Protein AF-A0A9P8G5B4-F1 (afdb_monomer)

Structure (mmCIF, N/CA/C/O backbone):
data_AF-A0A9P8G5B4-F1
#
_entry.id   AF-A0A9P8G5B4-F1
#
loop_
_atom_site.group_PDB
_atom_site.id
_atom_site.type_symbol
_atom_site.label_atom_id
_atom_site.label_alt_id
_atom_site.label_comp_id
_atom_site.label_asym_id
_atom_site.label_entity_id
_atom_site.label_seq_id
_atom_site.pdbx_PDB_ins_code
_atom_site.Cartn_x
_atom_site.Cartn_y
_atom_site.Cartn_z
_atom_site.occupancy
_atom_site.B_iso_or_equiv
_atom_site.auth_seq_id
_atom_site.auth_comp_id
_atom_site.auth_asym_id
_atom_site.auth_atom_id
_atom_site.pdbx_PDB_model_num
ATOM 1 N N . MET A 1 1 ? 51.524 -17.957 -39.483 1.00 43.84 1 MET A N 1
ATOM 2 C CA . MET A 1 1 ? 52.714 -17.775 -38.619 1.00 43.84 1 MET A CA 1
ATOM 3 C C . MET A 1 1 ? 53.883 -17.119 -39.354 1.00 43.84 1 MET A C 1
ATOM 5 O O . MET A 1 1 ? 54.325 -16.086 -38.881 1.00 43.84 1 MET A O 1
ATOM 9 N N . LEU A 1 2 ? 54.314 -17.598 -40.531 1.00 40.72 2 LEU A N 1
ATOM 10 C CA . LEU A 1 2 ? 55.428 -16.990 -41.295 1.00 40.72 2 LEU A CA 1
ATOM 11 C C . LEU A 1 2 ? 55.238 -15.501 -41.670 1.00 40.72 2 LEU A C 1
ATOM 13 O O . LEU A 1 2 ? 56.197 -14.739 -41.641 1.00 40.72 2 LEU A O 1
ATOM 17 N N . HIS A 1 3 ? 54.008 -15.057 -41.951 1.00 49.44 3 HIS A N 1
ATOM 18 C CA . HIS A 1 3 ? 53.742 -13.661 -42.330 1.00 49.44 3 HIS A CA 1
ATOM 19 C C . HIS A 1 3 ? 53.820 -12.675 -41.148 1.00 49.44 3 HIS A C 1
ATOM 21 O O . HIS A 1 3 ? 54.181 -11.519 -41.345 1.00 49.44 3 HIS A O 1
ATOM 27 N N . GLN A 1 4 ? 53.514 -13.117 -39.922 1.00 47.91 4 GLN A N 1
ATOM 28 C CA . GLN A 1 4 ? 53.580 -12.253 -38.738 1.00 47.91 4 GLN A CA 1
ATOM 29 C C . GLN A 1 4 ? 55.041 -12.050 -38.311 1.00 47.91 4 GLN A C 1
ATOM 31 O O . GLN A 1 4 ? 55.461 -10.917 -38.127 1.00 47.91 4 GLN A O 1
ATOM 36 N N . SER A 1 5 ? 55.852 -13.119 -38.314 1.00 51.22 5 SER A N 1
ATOM 37 C CA . SER A 1 5 ? 57.293 -13.030 -38.032 1.00 51.22 5 SER A CA 1
ATOM 38 C C . SER A 1 5 ? 58.068 -12.186 -39.050 1.00 51.22 5 SER A C 1
ATOM 40 O O . SER A 1 5 ? 59.011 -11.507 -38.666 1.00 51.22 5 SER A O 1
ATOM 42 N N . LEU A 1 6 ? 57.676 -12.185 -40.330 1.00 50.06 6 LEU A N 1
ATOM 43 C CA . LEU A 1 6 ? 58.280 -11.311 -41.347 1.00 50.06 6 LEU A CA 1
ATOM 44 C C . LEU A 1 6 ? 57.883 -9.838 -41.169 1.00 50.06 6 LEU A C 1
ATOM 46 O O . LEU A 1 6 ? 58.718 -8.954 -41.333 1.00 50.06 6 LEU A O 1
ATOM 50 N N . VAL A 1 7 ? 56.630 -9.560 -40.807 1.00 58.84 7 VAL A N 1
ATOM 51 C CA . VAL A 1 7 ? 56.173 -8.186 -40.538 1.00 58.84 7 VAL A CA 1
ATOM 52 C C . VAL A 1 7 ? 56.834 -7.630 -39.274 1.00 58.84 7 VAL A C 1
ATOM 54 O O . VAL A 1 7 ? 57.311 -6.497 -39.291 1.00 58.84 7 VAL A O 1
ATOM 57 N N . ASP A 1 8 ? 56.955 -8.445 -38.227 1.00 56.69 8 ASP A N 1
ATOM 58 C CA . ASP A 1 8 ? 57.597 -8.052 -36.970 1.00 56.69 8 ASP A CA 1
ATOM 59 C C . ASP A 1 8 ? 59.125 -7.875 -37.132 1.00 56.69 8 ASP A C 1
ATOM 61 O O . ASP A 1 8 ? 59.713 -7.000 -36.498 1.00 56.69 8 ASP A O 1
ATOM 65 N N . ALA A 1 9 ? 59.771 -8.642 -38.024 1.00 62.91 9 ALA A N 1
ATOM 66 C CA . ALA A 1 9 ? 61.209 -8.539 -38.298 1.00 62.91 9 ALA A CA 1
ATOM 67 C C . ALA A 1 9 ? 61.601 -7.325 -39.164 1.00 62.91 9 ALA A C 1
ATOM 69 O O . ALA A 1 9 ? 62.688 -6.777 -38.987 1.00 62.91 9 ALA A O 1
ATOM 70 N N . PHE A 1 10 ? 60.741 -6.893 -40.095 1.00 58.50 10 PHE A N 1
ATOM 71 C CA . PHE A 1 10 ? 61.076 -5.841 -41.070 1.00 58.50 10 PHE A CA 1
ATOM 72 C C . PHE A 1 10 ? 60.389 -4.488 -40.817 1.00 58.50 10 PHE A C 1
ATOM 74 O O . PHE A 1 10 ? 60.743 -3.496 -41.455 1.00 58.50 10 PHE A O 1
ATOM 81 N N . ALA A 1 11 ? 59.454 -4.404 -39.868 1.00 62.94 11 ALA A N 1
ATOM 82 C CA . ALA A 1 11 ? 58.817 -3.152 -39.462 1.00 62.94 11 ALA A CA 1
ATOM 83 C C . ALA A 1 11 ? 58.718 -3.047 -37.924 1.00 62.94 11 ALA A C 1
ATOM 85 O O . ALA A 1 11 ? 57.621 -3.086 -37.370 1.00 62.94 11 ALA A O 1
ATOM 86 N N . PRO A 1 12 ? 59.845 -2.855 -37.206 1.00 62.62 12 PRO A N 1
ATOM 87 C CA . PRO A 1 12 ? 59.876 -2.842 -35.736 1.00 62.62 12 PRO A CA 1
ATOM 88 C C . PRO A 1 12 ? 59.129 -1.652 -35.109 1.00 62.62 12 PRO A C 1
ATOM 90 O O . PRO A 1 12 ? 58.933 -1.592 -33.897 1.00 62.62 12 PRO A O 1
ATOM 93 N N . LYS A 1 13 ? 58.724 -0.671 -35.921 1.00 71.38 13 LYS A N 1
ATOM 94 C CA . LYS A 1 13 ? 57.912 0.467 -35.494 1.00 71.38 13 LYS A CA 1
ATOM 95 C C . LYS A 1 13 ? 56.488 0.241 -35.979 1.00 71.38 13 LYS A C 1
ATOM 97 O O . LYS A 1 13 ? 56.281 0.024 -37.172 1.00 71.38 13 LYS A O 1
ATOM 102 N N . ALA A 1 14 ? 55.523 0.338 -35.061 1.00 69.31 14 ALA A N 1
ATOM 103 C CA . ALA A 1 14 ? 54.106 0.282 -35.399 1.00 69.31 14 ALA A CA 1
ATOM 104 C C . ALA A 1 14 ? 53.817 1.200 -36.605 1.00 69.31 14 ALA A C 1
ATOM 106 O O . ALA A 1 14 ? 54.332 2.327 -36.638 1.00 69.31 14 ALA A O 1
ATOM 107 N N . PRO A 1 15 ? 53.037 0.740 -37.602 1.00 72.12 15 PRO A N 1
ATOM 108 C CA . PRO A 1 15 ? 52.774 1.520 -38.801 1.00 72.12 15 PRO A CA 1
ATOM 109 C C . PRO A 1 15 ? 52.249 2.911 -38.420 1.00 72.12 15 PRO A C 1
ATOM 111 O O . PRO A 1 15 ? 51.424 3.015 -37.504 1.00 72.12 15 PRO A O 1
ATOM 114 N N . PRO A 1 16 ? 52.705 3.982 -39.101 1.00 77.75 16 PRO A N 1
ATOM 115 C CA . PRO A 1 16 ? 52.277 5.342 -38.816 1.00 77.75 16 PRO A CA 1
ATOM 116 C C . PRO A 1 16 ? 50.753 5.442 -38.680 1.00 77.75 16 PRO A C 1
ATOM 118 O O . PRO A 1 16 ? 50.014 4.981 -39.551 1.00 77.75 16 PRO A O 1
ATOM 121 N N . GLU A 1 17 ? 50.265 6.090 -37.619 1.00 73.31 17 GLU A N 1
ATOM 122 C CA . GLU A 1 17 ? 48.830 6.143 -37.276 1.00 73.31 17 GLU A CA 1
ATOM 123 C C . GLU A 1 17 ? 47.948 6.658 -38.439 1.00 73.31 17 GLU A C 1
ATOM 125 O O . GLU A 1 17 ? 46.781 6.274 -38.605 1.00 73.31 17 GLU A O 1
ATOM 130 N N . HIS A 1 18 ? 48.516 7.507 -39.301 1.00 79.06 18 HIS A N 1
ATOM 131 C CA . HIS A 1 18 ? 47.848 8.033 -40.488 1.00 79.06 18 HIS A CA 1
ATOM 132 C C . HIS A 1 18 ? 47.599 6.969 -41.575 1.00 79.06 18 HIS A C 1
ATOM 134 O O . HIS A 1 18 ? 46.575 7.049 -42.258 1.00 79.06 18 HIS A O 1
ATOM 140 N N . LEU A 1 19 ? 48.472 5.960 -41.721 1.00 79.94 19 LEU A N 1
ATOM 141 C CA . LEU A 1 19 ? 48.291 4.852 -42.668 1.00 79.94 19 LEU A CA 1
ATOM 142 C C . LEU A 1 19 ? 47.173 3.922 -42.210 1.00 79.94 19 LEU A C 1
ATOM 144 O O . LEU A 1 19 ? 46.281 3.628 -43.001 1.00 79.94 19 LEU A O 1
ATOM 148 N N . ASN A 1 20 ? 47.133 3.570 -40.922 1.00 76.94 20 ASN A N 1
ATOM 149 C CA . ASN A 1 20 ? 46.031 2.786 -40.350 1.00 76.94 20 ASN A CA 1
ATOM 150 C C . ASN A 1 20 ? 44.692 3.516 -40.515 1.00 76.94 20 ASN A C 1
ATOM 152 O O . ASN A 1 20 ? 43.678 2.916 -40.867 1.00 76.94 20 ASN A O 1
ATOM 156 N N . THR A 1 21 ? 44.692 4.841 -40.335 1.00 72.94 21 THR A N 1
ATOM 157 C CA . THR A 1 21 ? 43.499 5.668 -40.552 1.00 72.94 21 THR A CA 1
ATOM 158 C C . THR A 1 21 ? 43.061 5.672 -42.021 1.00 72.94 21 THR A C 1
ATOM 160 O O . THR A 1 21 ? 41.861 5.604 -42.290 1.00 72.94 21 THR A O 1
ATOM 163 N N . ARG A 1 22 ? 43.999 5.746 -42.977 1.00 82.31 22 ARG A N 1
ATOM 164 C CA . ARG A 1 22 ? 43.699 5.689 -44.420 1.00 82.31 22 ARG A CA 1
ATOM 165 C C . ARG A 1 22 ? 43.208 4.308 -44.848 1.00 82.31 22 ARG A C 1
ATOM 167 O O . ARG A 1 22 ? 42.190 4.238 -45.528 1.00 82.31 22 ARG A O 1
ATOM 174 N N . LEU A 1 23 ? 43.870 3.240 -44.407 1.00 83.06 23 LEU A N 1
ATOM 175 C CA . LEU A 1 23 ? 43.471 1.856 -44.676 1.00 83.06 23 LEU A CA 1
ATOM 176 C C . LEU A 1 23 ? 42.069 1.577 -44.149 1.00 83.06 23 LEU A C 1
ATOM 178 O O . LEU A 1 23 ? 41.222 1.110 -44.905 1.00 83.06 23 LEU A O 1
ATOM 182 N N . LEU A 1 24 ? 41.783 1.966 -42.902 1.00 77.50 24 LEU A N 1
ATOM 183 C CA . LEU A 1 24 ? 40.431 1.875 -42.365 1.00 77.50 24 LEU A CA 1
ATOM 184 C C . LEU A 1 24 ? 39.461 2.705 -43.199 1.00 77.50 24 LEU A C 1
ATOM 186 O O . LEU A 1 24 ? 38.454 2.170 -43.632 1.00 77.50 24 LEU A O 1
ATOM 190 N N . LYS A 1 25 ? 39.750 3.979 -43.490 1.00 79.56 25 LYS A N 1
ATOM 191 C CA . LYS A 1 25 ? 38.849 4.833 -44.286 1.00 79.56 25 LYS A CA 1
ATOM 192 C C . LYS A 1 25 ? 38.531 4.229 -45.663 1.00 79.56 25 LYS A C 1
ATOM 194 O O . LYS A 1 25 ? 37.379 4.318 -46.083 1.00 79.56 25 LYS A O 1
ATOM 199 N N . ASN A 1 26 ? 39.513 3.609 -46.317 1.00 84.81 26 ASN A N 1
ATOM 200 C CA . ASN A 1 26 ? 39.344 2.932 -47.601 1.00 84.81 26 ASN A CA 1
ATOM 201 C C . ASN A 1 26 ? 38.525 1.643 -47.446 1.00 84.81 26 ASN A C 1
ATOM 203 O O . ASN A 1 26 ? 37.542 1.470 -48.159 1.00 84.81 26 ASN A O 1
ATOM 207 N N . ALA A 1 27 ? 38.830 0.801 -46.456 1.00 81.31 27 ALA A N 1
ATOM 208 C CA . ALA A 1 27 ? 38.020 -0.379 -46.141 1.00 81.31 27 ALA A CA 1
ATOM 209 C C . ALA A 1 27 ? 36.560 -0.002 -45.815 1.00 81.31 27 ALA A C 1
ATOM 211 O O . ALA A 1 27 ? 35.633 -0.649 -46.280 1.00 81.31 27 ALA A O 1
ATOM 212 N N . LEU A 1 28 ? 36.342 1.117 -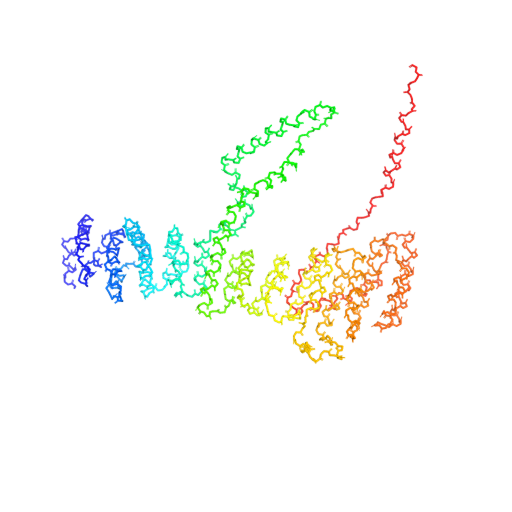45.112 1.00 71.62 28 LEU A N 1
ATOM 213 C CA . LEU A 1 28 ? 35.018 1.659 -44.773 1.00 71.62 28 LEU A CA 1
ATOM 214 C C . LEU A 1 28 ? 34.261 2.285 -45.966 1.00 71.62 28 LEU A C 1
ATOM 216 O O . LEU A 1 28 ? 33.121 2.750 -45.805 1.00 71.62 28 LEU A O 1
ATOM 220 N N . SER A 1 29 ? 34.906 2.413 -47.126 1.00 79.06 29 SER A N 1
ATOM 221 C CA . SER A 1 29 ? 34.254 2.824 -48.375 1.00 79.06 29 SER A CA 1
ATOM 222 C C . SER A 1 29 ? 33.755 1.638 -49.196 1.00 79.06 29 SER A C 1
ATOM 224 O O . SER A 1 29 ? 32.904 1.836 -50.058 1.00 79.06 29 SER A O 1
ATOM 226 N N . LEU A 1 30 ? 34.230 0.427 -48.889 1.00 82.44 30 LEU A N 1
ATOM 227 C CA . LEU A 1 30 ? 33.767 -0.798 -49.522 1.00 82.44 30 LEU A CA 1
ATOM 228 C C . LEU A 1 30 ? 32.400 -1.214 -48.950 1.00 82.44 30 LEU A C 1
ATOM 230 O O . LEU A 1 30 ? 32.107 -0.921 -47.783 1.00 82.44 30 LEU A O 1
ATOM 234 N N . PRO A 1 31 ? 31.549 -1.875 -49.755 1.00 75.62 31 PRO A N 1
ATOM 235 C CA . PRO A 1 31 ? 30.316 -2.465 -49.255 1.00 75.62 31 PRO A CA 1
ATOM 236 C C . PRO A 1 31 ? 30.633 -3.503 -48.165 1.00 75.62 31 PRO A C 1
ATOM 238 O O . PRO A 1 31 ? 31.675 -4.162 -48.233 1.00 75.62 31 PRO A O 1
ATOM 241 N N . PRO A 1 32 ? 29.763 -3.652 -47.152 1.00 70.62 32 PRO A N 1
ATOM 242 C CA . PRO A 1 32 ? 29.973 -4.638 -46.104 1.00 70.62 32 PRO A CA 1
ATOM 243 C C . PRO A 1 32 ? 30.015 -6.042 -46.719 1.00 70.62 32 PRO A C 1
ATOM 245 O O . PRO A 1 32 ? 29.057 -6.485 -47.343 1.00 70.62 32 PRO A O 1
ATOM 248 N N . SER A 1 33 ? 31.144 -6.728 -46.553 1.00 76.12 33 SER A N 1
ATOM 249 C CA . SER A 1 33 ? 31.328 -8.132 -46.923 1.00 76.12 33 SER A CA 1
ATOM 250 C C . SER A 1 33 ? 32.060 -8.877 -45.798 1.00 76.12 33 SER A C 1
ATOM 252 O O . SER A 1 33 ? 32.692 -8.235 -44.942 1.00 76.12 33 SER A O 1
ATOM 254 N N . PRO A 1 34 ? 32.015 -10.220 -45.764 1.00 72.31 34 PRO A N 1
ATOM 255 C CA . PRO A 1 34 ? 32.777 -11.007 -44.795 1.00 72.31 34 PRO A CA 1
ATOM 256 C C . PRO A 1 34 ? 34.280 -10.692 -44.826 1.00 72.31 34 PRO A C 1
ATOM 258 O O . PRO A 1 34 ? 34.911 -10.580 -43.776 1.00 72.31 34 PRO A O 1
ATOM 261 N N . ASP A 1 35 ? 34.848 -10.467 -46.013 1.00 81.00 35 ASP A N 1
ATOM 262 C CA . ASP A 1 35 ? 36.277 -10.176 -46.178 1.00 81.00 35 ASP A CA 1
ATOM 263 C C . ASP A 1 35 ? 36.638 -8.758 -45.733 1.00 81.00 35 ASP A C 1
ATOM 265 O O . ASP A 1 35 ? 37.646 -8.557 -45.053 1.00 81.00 35 ASP A O 1
ATOM 269 N N . VAL A 1 36 ? 35.773 -7.779 -46.018 1.00 80.62 36 VAL A N 1
ATOM 270 C CA . VAL A 1 36 ? 35.918 -6.414 -45.489 1.00 80.62 36 VAL A CA 1
ATOM 271 C C . VAL A 1 36 ? 35.814 -6.426 -43.961 1.00 80.62 36 VAL A C 1
ATOM 273 O O . VAL A 1 36 ? 36.563 -5.722 -43.287 1.00 80.62 36 VAL A O 1
ATOM 276 N N . SER A 1 37 ? 34.955 -7.276 -43.393 1.00 71.50 37 SER A N 1
ATOM 277 C CA . SER A 1 37 ? 34.823 -7.433 -41.940 1.00 71.50 37 SER A CA 1
ATOM 278 C C . SER A 1 37 ? 36.089 -8.020 -41.313 1.00 71.50 37 SER A C 1
ATOM 280 O O . SER A 1 37 ? 36.577 -7.466 -40.331 1.00 71.50 37 SER A O 1
ATOM 282 N N . LYS A 1 38 ? 36.687 -9.059 -41.918 1.00 79.19 38 LYS A N 1
ATOM 283 C CA . LYS A 1 38 ? 37.988 -9.613 -41.490 1.00 79.19 38 LYS A CA 1
ATOM 284 C C . LYS A 1 38 ? 39.107 -8.571 -41.562 1.00 79.19 38 LYS A C 1
ATOM 286 O O . LYS A 1 38 ? 39.889 -8.444 -40.621 1.00 79.19 38 LYS A O 1
ATOM 291 N N . LEU A 1 39 ? 39.160 -7.792 -42.646 1.00 83.31 39 LEU A N 1
ATOM 292 C CA . LEU A 1 39 ? 40.145 -6.723 -42.826 1.00 83.31 39 LEU A CA 1
ATOM 293 C C . LEU A 1 39 ? 40.002 -5.638 -41.748 1.00 83.31 39 LEU A C 1
ATOM 295 O O . LEU A 1 39 ? 40.989 -5.187 -41.168 1.00 83.31 39 LEU A O 1
ATOM 299 N N . ILE A 1 40 ? 38.765 -5.240 -41.447 1.00 77.19 40 ILE A N 1
ATOM 300 C CA . ILE A 1 40 ? 38.465 -4.256 -40.405 1.00 77.19 40 ILE A CA 1
ATOM 301 C C . ILE A 1 40 ? 38.798 -4.807 -39.013 1.00 77.19 40 ILE A C 1
ATOM 303 O O . ILE A 1 40 ? 39.354 -4.066 -38.203 1.00 77.19 40 ILE A O 1
ATOM 307 N N . ALA A 1 41 ? 38.512 -6.085 -38.744 1.00 72.88 41 ALA A N 1
ATOM 308 C CA . ALA A 1 41 ? 38.861 -6.761 -37.494 1.00 72.88 41 ALA A CA 1
ATOM 309 C C . ALA A 1 41 ? 40.369 -6.718 -37.234 1.00 72.88 41 ALA A C 1
ATOM 311 O O . ALA A 1 41 ? 40.801 -6.337 -36.149 1.00 72.88 41 ALA A O 1
ATOM 312 N N . ALA A 1 42 ? 41.165 -7.035 -38.259 1.00 81.06 42 ALA A N 1
ATOM 313 C CA . ALA A 1 42 ? 42.621 -7.008 -38.188 1.00 81.06 42 ALA A CA 1
ATOM 314 C C . ALA A 1 42 ? 43.172 -5.581 -38.014 1.00 81.06 42 ALA A C 1
ATOM 316 O O . ALA A 1 42 ? 44.142 -5.364 -37.290 1.00 81.06 42 ALA A O 1
ATOM 317 N N . ALA A 1 43 ? 42.537 -4.585 -38.639 1.00 78.44 43 ALA A N 1
ATOM 318 C CA . ALA A 1 43 ? 42.970 -3.191 -38.570 1.00 78.44 43 ALA A CA 1
ATOM 319 C C . ALA A 1 43 ? 42.516 -2.454 -37.292 1.00 78.44 43 ALA A C 1
ATOM 321 O O . ALA A 1 43 ? 43.033 -1.377 -36.975 1.00 78.44 43 ALA A O 1
ATOM 322 N N . LEU A 1 44 ? 41.540 -2.988 -36.550 1.00 71.94 44 LEU A N 1
ATOM 323 C CA . LEU A 1 44 ? 40.935 -2.286 -35.418 1.00 71.94 44 LEU A CA 1
ATOM 324 C C . LEU A 1 44 ? 41.863 -2.051 -34.223 1.00 71.94 44 LEU A C 1
ATOM 326 O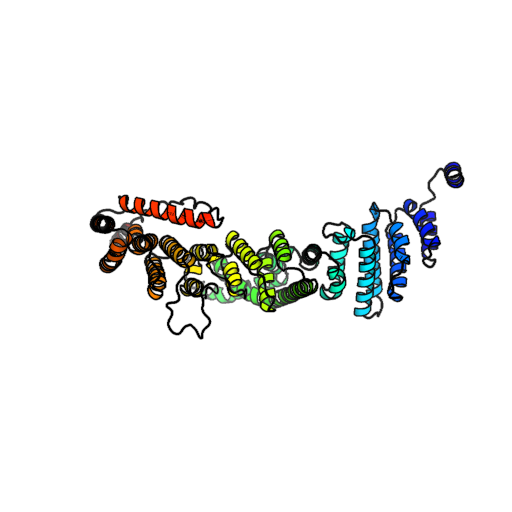 O . LEU A 1 44 ? 41.902 -0.902 -33.754 1.00 71.94 44 LEU A O 1
ATOM 330 N N . PRO A 1 45 ? 42.603 -3.069 -33.735 1.00 74.31 45 PRO A N 1
ATOM 331 C CA . PRO A 1 45 ? 43.517 -2.917 -32.604 1.00 74.31 45 PRO A CA 1
ATOM 332 C C . PRO A 1 45 ? 44.530 -1.792 -32.838 1.00 74.31 45 PRO A C 1
ATOM 334 O O . PRO A 1 45 ? 44.827 -1.022 -31.929 1.00 74.31 45 PRO A O 1
ATOM 337 N N . LEU A 1 46 ? 44.960 -1.626 -34.093 1.00 70.38 46 LEU A N 1
ATOM 338 C CA . LEU A 1 46 ? 45.992 -0.679 -34.515 1.00 70.38 46 LEU A CA 1
ATOM 339 C C . LEU A 1 46 ? 45.543 0.787 -34.530 1.00 70.38 46 LEU A C 1
ATOM 341 O O . LEU A 1 46 ? 46.376 1.691 -34.558 1.00 70.38 46 LEU A O 1
ATOM 345 N N . SER A 1 47 ? 44.236 1.052 -34.573 1.00 67.69 47 SER A N 1
ATOM 346 C CA . SER A 1 47 ? 43.739 2.410 -34.820 1.00 67.69 47 SER A CA 1
ATOM 347 C C . SER A 1 47 ? 43.343 3.175 -33.572 1.00 67.69 47 SER A C 1
ATOM 349 O O . SER A 1 47 ? 43.166 4.386 -33.650 1.00 67.69 47 SER A O 1
ATOM 351 N N . GLY A 1 48 ? 43.102 2.496 -32.445 1.00 66.06 48 GLY A N 1
ATOM 352 C CA . GLY A 1 48 ? 42.631 3.122 -31.206 1.00 66.06 48 GLY A CA 1
ATOM 353 C C . GLY A 1 48 ? 41.260 3.833 -31.280 1.00 66.06 48 GLY A C 1
ATOM 354 O O . GLY A 1 48 ? 40.678 4.135 -30.239 1.00 66.06 48 GLY A O 1
ATOM 355 N N . ARG A 1 49 ? 40.702 4.080 -32.475 1.00 75.38 49 ARG A N 1
ATOM 356 C CA . ARG A 1 49 ? 39.694 5.117 -32.749 1.00 75.38 49 ARG A CA 1
ATOM 357 C C . ARG A 1 49 ? 38.283 4.541 -32.893 1.00 75.38 49 ARG A C 1
ATOM 359 O O . ARG A 1 49 ? 37.797 4.291 -33.995 1.00 75.38 49 ARG A O 1
ATOM 366 N N . SER A 1 50 ? 37.552 4.490 -31.780 1.00 79.94 50 SER A N 1
ATOM 367 C CA . SER A 1 50 ? 36.116 4.138 -31.727 1.00 79.94 50 SER A CA 1
ATOM 368 C C . SER A 1 50 ? 35.231 4.950 -32.692 1.00 79.94 50 SER A C 1
ATOM 370 O O . SER A 1 50 ? 34.225 4.455 -33.196 1.00 79.94 50 SER A O 1
ATOM 372 N N . LYS A 1 51 ? 35.623 6.191 -33.019 1.00 81.38 51 LYS A N 1
ATOM 373 C CA . LYS A 1 51 ? 34.890 7.068 -33.950 1.00 81.38 51 LYS A CA 1
ATOM 374 C C . LYS A 1 51 ? 34.791 6.509 -35.372 1.00 81.38 51 LYS A C 1
ATOM 376 O O . LYS A 1 51 ? 33.777 6.771 -36.024 1.00 81.38 51 LYS A O 1
ATOM 381 N N . VAL A 1 52 ? 35.835 5.825 -35.851 1.00 78.19 52 VAL A N 1
ATOM 382 C CA . VAL A 1 52 ? 35.929 5.292 -37.222 1.00 78.19 52 VAL A CA 1
ATOM 383 C C . VAL A 1 52 ? 35.021 4.076 -37.348 1.00 78.19 52 VAL A C 1
ATOM 385 O O . VAL A 1 52 ? 34.116 4.090 -38.179 1.00 78.19 52 VAL A O 1
ATOM 388 N N . MET A 1 53 ? 35.155 3.118 -36.426 1.00 78.88 53 MET A N 1
ATOM 389 C CA . MET A 1 53 ? 34.260 1.963 -36.346 1.00 78.88 53 MET A CA 1
ATOM 390 C C . MET A 1 53 ? 32.794 2.383 -36.188 1.00 78.88 53 MET A C 1
ATOM 392 O O . MET A 1 53 ? 31.935 1.902 -36.915 1.00 78.88 53 MET A O 1
ATOM 396 N N . GLY A 1 54 ? 32.500 3.380 -35.347 1.00 81.75 54 GLY A N 1
ATOM 397 C CA . GLY A 1 54 ? 31.134 3.889 -35.216 1.00 81.75 54 GLY A CA 1
ATOM 398 C C . GLY A 1 54 ? 30.548 4.467 -36.517 1.00 81.75 54 GLY A C 1
ATOM 399 O O . GLY A 1 54 ? 29.339 4.422 -36.698 1.00 81.75 54 GLY A O 1
ATOM 400 N N . ARG A 1 55 ? 31.364 5.010 -37.444 1.00 82.56 55 ARG A N 1
ATOM 401 C CA . ARG A 1 55 ? 30.873 5.430 -38.781 1.00 82.56 55 ARG A CA 1
ATOM 402 C C . ARG A 1 55 ? 30.603 4.233 -39.688 1.00 82.56 55 ARG A C 1
ATOM 404 O O . ARG A 1 55 ? 29.642 4.267 -40.446 1.00 82.56 55 ARG A O 1
ATOM 411 N N . TYR A 1 56 ? 31.457 3.214 -39.635 1.00 80.88 56 TYR A N 1
ATOM 412 C CA . TYR A 1 56 ? 31.253 1.999 -40.419 1.00 80.88 56 TYR A CA 1
ATOM 413 C C . TYR A 1 56 ? 29.984 1.280 -39.993 1.00 80.88 56 TYR A C 1
ATOM 415 O O . TYR A 1 56 ? 29.117 1.028 -40.822 1.00 80.88 56 TYR A O 1
ATOM 423 N N . LEU A 1 57 ? 29.848 1.055 -38.685 1.00 84.56 57 LEU A N 1
ATOM 424 C CA . LEU A 1 57 ? 28.676 0.423 -38.113 1.00 84.56 57 LEU A CA 1
ATOM 425 C C . LEU A 1 57 ? 27.421 1.227 -38.462 1.00 84.56 57 LEU A C 1
ATOM 427 O O . LEU A 1 57 ? 26.464 0.656 -38.953 1.00 84.56 57 LEU A O 1
ATOM 431 N N . GLN A 1 58 ? 27.457 2.559 -38.368 1.00 90.06 58 GLN A N 1
ATOM 432 C CA . GLN A 1 58 ? 26.355 3.410 -38.830 1.00 90.06 58 GLN A CA 1
ATOM 433 C C . GLN A 1 58 ? 25.982 3.193 -40.312 1.00 90.06 58 GLN A C 1
ATOM 435 O O . GLN A 1 58 ? 24.796 3.100 -40.618 1.00 90.06 58 GLN A O 1
ATOM 440 N N . LYS A 1 59 ? 26.946 3.083 -41.239 1.00 86.19 59 LYS A N 1
ATOM 441 C CA . LYS A 1 59 ? 26.648 2.762 -42.651 1.00 86.19 59 LYS A CA 1
ATOM 442 C C . LYS A 1 59 ? 26.051 1.361 -42.816 1.00 86.19 59 LYS A C 1
ATOM 444 O O . LYS A 1 59 ? 25.113 1.190 -43.595 1.00 86.19 59 LYS A O 1
ATOM 449 N N . ALA A 1 60 ? 26.579 0.381 -42.085 1.00 83.12 60 ALA A N 1
ATOM 450 C CA . ALA A 1 60 ? 26.074 -0.987 -42.099 1.00 83.12 60 ALA A CA 1
ATOM 451 C C . ALA A 1 60 ? 24.628 -1.044 -41.574 1.00 83.12 60 ALA A C 1
ATOM 453 O O . ALA A 1 60 ? 23.767 -1.620 -42.231 1.00 83.12 60 ALA A O 1
ATOM 454 N N . ILE A 1 61 ? 24.328 -0.339 -40.476 1.00 85.06 61 ILE A N 1
ATOM 455 C CA . ILE A 1 61 ? 22.970 -0.203 -39.927 1.00 85.06 61 ILE A CA 1
ATOM 456 C C . ILE A 1 61 ? 22.031 0.441 -40.957 1.00 85.06 61 ILE A C 1
ATOM 458 O O . ILE A 1 61 ? 20.939 -0.070 -41.187 1.00 85.06 61 ILE A O 1
ATOM 462 N N . MET A 1 62 ? 22.436 1.528 -41.627 1.00 85.31 62 MET A N 1
ATOM 463 C CA . MET A 1 62 ? 21.610 2.175 -42.666 1.00 85.31 62 MET A CA 1
ATOM 464 C C . MET A 1 62 ? 21.294 1.231 -43.837 1.00 85.31 62 MET A C 1
ATOM 466 O O . MET A 1 62 ? 20.168 1.202 -44.334 1.00 85.31 62 MET A O 1
ATOM 470 N N . THR A 1 63 ? 22.280 0.444 -44.267 1.00 85.38 63 THR A N 1
ATOM 471 C CA . THR A 1 63 ? 22.123 -0.511 -45.378 1.00 85.38 63 THR A CA 1
ATOM 472 C C . THR A 1 63 ? 21.239 -1.693 -44.980 1.00 85.38 63 THR A C 1
ATOM 474 O O . THR A 1 63 ? 20.430 -2.156 -45.776 1.00 85.38 63 THR A O 1
ATOM 477 N N . ARG A 1 64 ? 21.338 -2.156 -43.729 1.00 81.38 64 ARG A N 1
ATOM 478 C CA . ARG A 1 64 ? 20.491 -3.231 -43.203 1.00 81.38 64 ARG A CA 1
ATOM 479 C C . ARG A 1 64 ? 19.050 -2.782 -43.007 1.00 81.38 64 ARG A C 1
ATOM 481 O O . ARG A 1 64 ? 18.126 -3.422 -43.490 1.00 81.38 64 ARG A O 1
ATOM 488 N N . THR A 1 65 ? 18.852 -1.676 -42.299 1.00 79.38 65 THR A N 1
ATOM 489 C CA . THR A 1 65 ? 17.515 -1.218 -41.890 1.00 79.38 65 THR A CA 1
ATOM 490 C C . THR A 1 65 ? 16.645 -0.781 -43.070 1.00 79.38 65 THR A C 1
ATOM 492 O O . THR A 1 65 ? 15.429 -0.723 -42.940 1.00 79.38 65 THR A O 1
ATOM 495 N N . THR A 1 66 ? 17.239 -0.535 -44.243 1.00 81.81 66 THR A N 1
ATOM 496 C CA . THR A 1 66 ? 16.509 -0.323 -45.505 1.00 81.81 66 THR A CA 1
ATOM 497 C C . THR A 1 66 ? 15.990 -1.615 -46.144 1.00 81.81 66 THR A C 1
ATOM 499 O O . THR A 1 66 ? 15.062 -1.542 -46.944 1.00 81.81 66 THR A O 1
ATOM 502 N N . ARG A 1 67 ? 16.546 -2.786 -45.803 1.00 79.75 67 ARG A N 1
ATOM 503 C CA . ARG A 1 67 ? 16.173 -4.095 -46.371 1.00 79.75 67 ARG A CA 1
ATOM 504 C C . ARG A 1 67 ? 15.237 -4.931 -45.484 1.00 79.75 67 ARG A C 1
ATOM 506 O O . ARG A 1 67 ? 14.857 -6.011 -45.911 1.00 79.75 67 ARG A O 1
ATOM 513 N N . LEU A 1 68 ? 14.868 -4.433 -44.294 1.00 59.78 68 LEU A N 1
ATOM 514 C CA . LEU A 1 68 ? 13.874 -4.999 -43.355 1.00 59.78 68 LEU A CA 1
ATOM 515 C C . LEU A 1 68 ? 13.810 -6.547 -43.329 1.00 59.78 68 LEU A C 1
ATOM 517 O O . LEU A 1 68 ? 12.756 -7.135 -43.556 1.00 59.78 68 LEU A O 1
ATOM 521 N N . GLY A 1 69 ? 14.934 -7.208 -43.036 1.00 63.09 69 GLY A N 1
ATOM 522 C CA . GLY A 1 69 ? 15.006 -8.664 -42.871 1.00 63.09 69 GLY A CA 1
ATOM 523 C C . GLY A 1 69 ? 16.108 -9.088 -41.890 1.00 63.09 69 GLY A C 1
ATOM 524 O O . GLY A 1 69 ? 17.049 -8.314 -41.676 1.00 63.09 69 GLY A O 1
ATOM 525 N N . PRO A 1 70 ? 16.009 -10.287 -41.277 1.00 56.94 70 PRO A N 1
ATOM 526 C CA . PRO A 1 70 ? 17.050 -10.822 -40.407 1.00 56.94 70 PRO A CA 1
ATOM 527 C C . PRO A 1 70 ? 18.302 -11.050 -41.249 1.00 56.94 70 PRO A C 1
ATOM 529 O O . PRO A 1 70 ? 18.308 -11.853 -42.177 1.00 56.94 70 PRO A O 1
ATOM 532 N N . SER A 1 71 ? 19.344 -10.276 -40.971 1.00 57.59 71 SER A N 1
ATOM 533 C CA . SER A 1 71 ? 20.594 -10.358 -41.714 1.00 57.59 71 SER A CA 1
ATOM 534 C C . SER A 1 71 ? 21.714 -10.782 -40.776 1.00 57.59 71 SER A C 1
ATOM 536 O O . SER A 1 71 ? 22.018 -10.097 -39.794 1.00 57.59 71 SER A O 1
ATOM 538 N N . ASP A 1 72 ? 22.375 -11.883 -41.107 1.00 68.56 72 ASP A N 1
ATOM 539 C CA . ASP A 1 72 ? 23.586 -12.346 -40.428 1.00 68.56 72 ASP A CA 1
ATOM 540 C C . ASP A 1 72 ? 24.770 -11.380 -40.629 1.00 68.56 72 ASP A C 1
ATOM 542 O O . ASP A 1 72 ? 25.833 -11.573 -40.054 1.00 68.56 72 ASP A O 1
ATOM 546 N N . GLU A 1 73 ? 24.618 -10.301 -41.408 1.00 74.88 73 GLU A N 1
ATOM 547 C CA . GLU A 1 73 ? 25.720 -9.418 -41.812 1.00 74.88 73 GLU A CA 1
ATOM 548 C C . GLU A 1 73 ? 26.265 -8.521 -40.686 1.00 74.88 73 GLU A C 1
ATOM 550 O O . GLU A 1 73 ? 27.434 -8.132 -40.732 1.00 74.88 73 GLU A O 1
ATOM 555 N N . LEU A 1 74 ? 25.469 -8.177 -39.660 1.00 83.62 74 LEU A N 1
ATOM 556 C CA . LEU A 1 74 ? 25.964 -7.330 -38.556 1.00 83.62 74 LEU A CA 1
ATOM 557 C C . LEU A 1 74 ? 26.702 -8.119 -37.479 1.00 83.62 74 LEU A C 1
ATOM 559 O O . LEU A 1 74 ? 27.599 -7.561 -36.848 1.00 83.62 74 LEU A O 1
ATOM 563 N N . ILE A 1 75 ? 26.371 -9.395 -37.276 1.00 84.94 75 ILE A N 1
ATOM 564 C CA . ILE A 1 75 ? 26.969 -10.215 -36.213 1.00 84.94 75 ILE A CA 1
ATOM 565 C C . ILE A 1 75 ? 28.496 -10.332 -36.387 1.00 84.94 75 ILE A C 1
ATOM 567 O O . ILE A 1 75 ? 29.214 -10.070 -35.419 1.00 84.94 75 ILE A O 1
ATOM 571 N N . PRO A 1 76 ? 29.042 -10.615 -37.591 1.00 83.56 76 PRO A N 1
ATOM 572 C CA . PRO A 1 76 ? 30.480 -10.595 -37.828 1.00 83.56 76 PRO A CA 1
ATOM 573 C C . PRO A 1 76 ? 31.109 -9.245 -37.488 1.00 83.56 76 PRO A C 1
ATOM 575 O O . PRO A 1 76 ? 32.150 -9.209 -36.841 1.00 83.56 76 PRO A O 1
ATOM 578 N N . ILE A 1 77 ? 30.468 -8.132 -37.863 1.00 83.81 77 ILE A N 1
ATOM 579 C CA . ILE A 1 77 ? 30.984 -6.782 -37.594 1.00 83.81 77 ILE A CA 1
ATOM 580 C C . ILE A 1 77 ? 31.014 -6.510 -36.086 1.00 83.81 77 ILE A C 1
ATOM 582 O O . ILE A 1 77 ? 32.009 -5.992 -35.578 1.00 83.81 77 ILE A O 1
ATOM 586 N N . LEU A 1 78 ? 29.954 -6.882 -35.366 1.00 88.94 78 LEU A N 1
ATOM 587 C CA . LEU A 1 78 ? 29.846 -6.719 -33.916 1.00 88.94 78 LEU A CA 1
ATOM 588 C C . LEU A 1 78 ? 30.874 -7.572 -33.160 1.00 88.94 78 LEU A C 1
ATOM 590 O O . LEU A 1 78 ? 31.499 -7.073 -32.224 1.00 88.94 78 LEU A O 1
ATOM 594 N N . ASN A 1 79 ? 31.125 -8.805 -33.612 1.00 88.25 79 ASN A N 1
ATOM 595 C CA . ASN A 1 79 ? 32.153 -9.695 -33.059 1.00 88.25 79 ASN A CA 1
ATOM 596 C C . ASN A 1 79 ? 33.580 -9.149 -33.206 1.00 88.25 79 ASN A C 1
ATOM 598 O O . ASN A 1 79 ? 34.460 -9.502 -32.426 1.00 88.25 79 ASN A O 1
ATOM 602 N N . CYS A 1 80 ? 33.819 -8.270 -34.181 1.00 84.69 80 CYS A N 1
ATOM 603 C CA . CYS A 1 80 ? 35.134 -7.671 -34.406 1.00 84.69 80 CYS A CA 1
ATOM 604 C C . CYS A 1 80 ? 35.431 -6.482 -33.476 1.00 84.69 80 CYS A C 1
ATOM 606 O O . CYS A 1 80 ? 36.537 -5.941 -33.512 1.00 84.69 80 CYS A O 1
ATOM 608 N N . ILE A 1 81 ? 34.462 -6.028 -32.673 1.00 86.44 81 ILE A N 1
ATOM 609 C CA . ILE A 1 81 ? 34.635 -4.885 -31.775 1.00 86.44 81 ILE A CA 1
ATOM 610 C C . ILE A 1 81 ? 35.208 -5.380 -30.433 1.00 86.44 81 ILE A C 1
ATOM 612 O O . ILE A 1 81 ? 34.550 -6.168 -29.753 1.00 86.44 81 ILE A O 1
ATOM 616 N N . PRO A 1 82 ? 36.386 -4.890 -29.993 1.00 86.50 82 PRO A N 1
ATOM 617 C CA . PRO A 1 82 ? 36.950 -5.230 -28.691 1.00 86.50 82 PRO A CA 1
ATOM 618 C C . PRO A 1 82 ? 35.967 -4.920 -27.562 1.00 86.50 82 PRO A C 1
ATOM 620 O O . PRO A 1 82 ? 35.367 -3.841 -27.549 1.00 86.50 82 PRO A O 1
ATOM 623 N N . SER A 1 83 ? 35.845 -5.834 -26.598 1.00 87.44 83 SER A N 1
ATOM 624 C CA . SER A 1 83 ? 34.920 -5.722 -25.461 1.00 87.44 83 SER A CA 1
ATOM 625 C C . SER A 1 83 ? 35.052 -4.383 -24.727 1.00 87.44 83 SER A C 1
ATOM 627 O O . SER A 1 83 ? 34.051 -3.713 -24.498 1.00 87.44 83 SER A O 1
ATOM 629 N N . GLU A 1 84 ? 36.283 -3.935 -24.474 1.00 89.19 84 GLU A N 1
ATOM 630 C CA . GLU A 1 84 ? 36.626 -2.669 -23.802 1.00 89.19 84 GLU A CA 1
ATOM 631 C C . GLU A 1 84 ? 36.085 -1.415 -24.508 1.00 89.19 84 GLU A C 1
ATOM 633 O O . GLU A 1 84 ? 35.900 -0.362 -23.899 1.00 89.19 84 GLU A O 1
ATOM 638 N N . LYS A 1 85 ? 35.874 -1.494 -25.826 1.00 88.25 85 LYS A N 1
ATOM 639 C CA . LYS A 1 85 ? 35.430 -0.367 -26.661 1.00 88.25 85 LYS A CA 1
ATOM 640 C C . LYS A 1 85 ? 34.006 -0.539 -27.163 1.00 88.25 85 LYS A C 1
ATOM 642 O O . LYS A 1 85 ? 33.493 0.394 -27.787 1.00 88.25 85 LYS A O 1
ATOM 647 N N . PHE A 1 86 ? 33.393 -1.692 -26.901 1.00 92.00 86 PHE A N 1
ATOM 648 C CA . PHE A 1 86 ? 32.105 -2.094 -27.443 1.00 92.00 86 PHE A CA 1
ATOM 649 C C . PHE A 1 86 ? 31.043 -1.030 -27.177 1.00 92.00 86 PHE A C 1
ATOM 651 O O . PHE A 1 86 ? 30.563 -0.395 -28.114 1.00 92.00 86 PHE A O 1
ATOM 658 N N . ASP A 1 87 ? 30.796 -0.717 -25.909 1.00 92.38 87 ASP A N 1
ATOM 659 C CA . ASP A 1 87 ? 29.728 0.195 -25.493 1.00 92.38 87 ASP A CA 1
ATOM 660 C C . ASP A 1 87 ? 29.855 1.582 -26.122 1.00 92.38 87 ASP A C 1
ATOM 662 O O . ASP A 1 87 ? 28.884 2.151 -26.623 1.00 92.38 87 ASP A O 1
ATOM 666 N N . ARG A 1 88 ? 31.081 2.117 -26.171 1.00 90.62 88 ARG A N 1
ATOM 667 C CA . ARG A 1 88 ? 31.355 3.431 -26.763 1.00 90.62 88 ARG A CA 1
ATOM 668 C C . ARG A 1 88 ? 31.161 3.425 -28.277 1.00 90.62 88 ARG A C 1
ATOM 670 O O . ARG A 1 88 ? 30.709 4.424 -28.834 1.00 90.62 88 ARG A O 1
ATOM 677 N N . VAL A 1 89 ? 31.542 2.342 -28.953 1.00 91.12 89 VAL A N 1
ATOM 678 C CA . VAL A 1 89 ? 31.346 2.190 -30.400 1.00 91.12 89 VAL A CA 1
ATOM 679 C C . VAL A 1 89 ? 29.861 2.074 -30.724 1.00 91.12 89 VAL A C 1
ATOM 681 O O . VAL A 1 89 ? 29.402 2.798 -31.608 1.00 91.12 89 VAL A O 1
ATOM 684 N N . ILE A 1 90 ? 29.118 1.243 -29.985 1.00 94.75 90 ILE A N 1
ATOM 685 C CA . ILE A 1 90 ? 27.668 1.087 -30.141 1.00 94.75 90 ILE A CA 1
ATOM 686 C C . ILE A 1 90 ? 26.963 2.421 -29.912 1.00 94.75 90 ILE A C 1
ATOM 688 O O . ILE A 1 90 ? 26.231 2.877 -30.786 1.00 94.75 90 ILE A O 1
ATOM 692 N N . PHE A 1 91 ? 27.258 3.113 -28.809 1.00 94.50 91 PHE A N 1
ATOM 693 C CA . PHE A 1 91 ? 26.679 4.425 -28.527 1.00 94.50 91 PHE A CA 1
ATOM 694 C C . PHE A 1 91 ? 26.935 5.431 -29.660 1.00 94.50 91 PHE A C 1
ATOM 696 O O . PHE A 1 91 ? 26.006 6.076 -30.145 1.00 94.50 91 PHE A O 1
ATOM 703 N N . LEU A 1 92 ? 28.182 5.547 -30.135 1.00 91.88 92 LEU A N 1
ATOM 704 C CA . LEU A 1 92 ? 28.531 6.467 -31.224 1.00 91.88 92 LEU A CA 1
ATOM 705 C C . LEU A 1 92 ? 27.871 6.091 -32.556 1.00 91.88 92 LEU A C 1
ATOM 707 O O . LEU A 1 92 ? 27.567 6.985 -33.350 1.00 91.88 92 LEU A O 1
ATOM 711 N N . ALA A 1 93 ? 27.696 4.797 -32.828 1.00 93.00 93 ALA A N 1
ATOM 712 C CA . ALA A 1 93 ? 27.004 4.317 -34.016 1.00 93.00 93 ALA A CA 1
ATOM 713 C C . ALA A 1 93 ? 25.514 4.665 -33.945 1.00 93.00 93 ALA A C 1
ATOM 715 O O . ALA A 1 93 ? 25.014 5.322 -34.857 1.00 93.00 93 ALA A O 1
ATOM 716 N N . THR A 1 94 ? 24.845 4.344 -32.834 1.00 95.00 94 THR A N 1
ATOM 717 C CA . THR A 1 94 ? 23.426 4.659 -32.623 1.00 95.00 94 THR A CA 1
ATOM 718 C C . THR A 1 94 ? 23.174 6.165 -32.636 1.00 95.00 94 THR A C 1
ATOM 720 O O . THR A 1 94 ? 22.244 6.629 -33.289 1.00 95.00 94 THR A O 1
ATOM 723 N N . GLN A 1 95 ? 24.037 6.962 -32.000 1.00 94.81 95 GLN A N 1
ATOM 724 C CA . GLN A 1 95 ? 23.922 8.421 -32.000 1.00 94.81 95 GLN A CA 1
ATOM 725 C C . GLN A 1 95 ? 23.978 9.001 -33.419 1.00 94.81 95 GLN A C 1
ATOM 727 O O . GLN A 1 95 ? 23.166 9.856 -33.779 1.00 94.81 95 GLN A O 1
ATOM 732 N N . LYS A 1 96 ? 24.935 8.547 -34.238 1.00 92.50 96 LYS A N 1
ATOM 733 C CA . LYS A 1 96 ? 25.049 8.988 -35.635 1.00 92.50 96 LYS A CA 1
ATOM 734 C C . LYS A 1 96 ? 23.890 8.491 -36.481 1.00 92.50 96 LYS A C 1
ATOM 736 O O . LYS A 1 96 ? 23.419 9.238 -37.326 1.00 92.50 96 LYS A O 1
ATOM 741 N N . PHE A 1 97 ? 23.448 7.262 -36.254 1.00 92.56 97 PHE A N 1
ATOM 742 C CA . PHE A 1 97 ? 22.322 6.671 -36.959 1.00 92.56 97 PHE A CA 1
ATOM 743 C C . PHE A 1 97 ? 21.039 7.475 -36.720 1.00 92.56 97 PHE A C 1
ATOM 745 O O . PHE A 1 97 ? 20.441 7.957 -37.676 1.00 92.56 97 PHE A O 1
ATOM 752 N N . VAL A 1 98 ? 20.701 7.754 -35.457 1.00 93.56 98 VAL A N 1
ATOM 753 C CA . VAL A 1 98 ? 19.555 8.603 -35.087 1.00 93.56 98 VAL A CA 1
ATOM 754 C C . VAL A 1 98 ? 19.685 10.009 -35.675 1.00 93.56 98 VAL A C 1
ATOM 756 O O . VAL A 1 98 ? 18.696 10.564 -36.151 1.00 93.56 98 VAL A O 1
ATOM 759 N N . LYS A 1 99 ? 20.894 10.590 -35.684 1.00 93.12 99 LYS A N 1
ATOM 760 C CA . LYS A 1 99 ? 21.124 11.905 -36.295 1.00 93.12 99 LYS A CA 1
ATOM 761 C C . LYS A 1 99 ? 20.836 11.887 -37.799 1.00 93.12 99 LYS A C 1
ATOM 763 O O . LYS A 1 99 ? 20.086 12.726 -38.271 1.00 93.12 99 LYS A O 1
ATOM 768 N N . VAL A 1 100 ? 21.371 10.909 -38.526 1.00 90.69 100 VAL A N 1
ATOM 769 C CA . VAL A 1 100 ? 21.155 10.768 -39.974 1.00 90.69 100 VAL A CA 1
ATOM 770 C C . VAL A 1 100 ? 19.680 10.553 -40.296 1.00 90.69 100 VAL A C 1
ATOM 772 O O . VAL A 1 100 ? 19.156 11.200 -41.194 1.00 90.69 100 VAL A O 1
ATOM 775 N N . LEU A 1 101 ? 18.981 9.718 -39.525 1.00 87.81 101 LEU A N 1
ATOM 776 C CA . LEU A 1 101 ? 17.539 9.539 -39.695 1.00 87.81 101 LEU A CA 1
ATOM 777 C C . LEU A 1 101 ? 16.733 10.812 -39.398 1.00 87.81 101 LEU A C 1
ATOM 779 O O . LEU A 1 101 ? 15.671 10.989 -39.980 1.00 87.81 101 LEU A O 1
ATOM 783 N N . SER A 1 102 ? 17.228 11.686 -38.516 1.00 86.69 102 SER A N 1
ATOM 784 C CA . SER A 1 102 ? 16.580 12.968 -38.197 1.00 86.69 102 SER A CA 1
ATOM 785 C C . SER A 1 102 ? 16.874 14.064 -39.227 1.00 86.69 102 SER A C 1
ATOM 787 O O . SER A 1 102 ? 16.068 14.976 -39.377 1.00 86.69 102 SER A O 1
ATOM 789 N N . ASP A 1 103 ? 18.032 14.003 -39.892 1.00 88.69 103 ASP A N 1
ATOM 790 C CA . ASP A 1 103 ? 18.479 15.006 -40.868 1.00 88.69 103 ASP A CA 1
ATOM 791 C C . ASP A 1 103 ? 17.850 14.777 -42.261 1.00 88.69 103 ASP A C 1
ATOM 793 O O . ASP A 1 103 ? 17.782 15.697 -43.075 1.00 88.69 103 ASP A O 1
ATOM 797 N N . HIS A 1 104 ? 17.382 13.560 -42.553 1.00 78.38 104 HIS A N 1
ATOM 798 C CA . HIS A 1 104 ? 16.677 13.247 -43.795 1.00 78.38 104 HIS A CA 1
ATOM 799 C C . HIS A 1 104 ? 15.163 13.470 -43.656 1.00 78.38 104 HIS A C 1
ATOM 801 O O . HIS A 1 104 ? 14.600 13.291 -42.581 1.00 78.38 104 HIS A O 1
ATOM 807 N N . THR A 1 105 ? 14.475 13.780 -44.762 1.00 84.88 105 THR A N 1
ATOM 808 C CA . THR A 1 105 ? 13.000 13.885 -44.861 1.00 84.88 105 THR A CA 1
ATOM 809 C C . THR A 1 105 ? 12.296 12.524 -44.735 1.00 84.88 105 THR A C 1
ATOM 811 O O . THR A 1 105 ? 11.296 12.262 -45.401 1.00 84.88 105 THR A O 1
ATOM 814 N N . VAL A 1 106 ? 12.865 11.610 -43.951 1.00 85.31 106 VAL A N 1
ATOM 815 C CA . VAL A 1 106 ? 12.324 10.278 -43.701 1.00 85.31 106 VAL A CA 1
ATOM 816 C C . VAL A 1 106 ? 11.173 10.419 -42.716 1.00 85.31 106 VAL A C 1
ATOM 818 O O . VAL A 1 106 ? 11.268 11.159 -41.736 1.00 85.31 106 VAL A O 1
ATOM 821 N N . ASP A 1 107 ? 10.081 9.701 -42.977 1.00 92.19 107 ASP A N 1
ATOM 822 C CA . ASP A 1 107 ? 8.944 9.663 -42.065 1.00 92.19 107 ASP A CA 1
ATOM 823 C C . ASP A 1 107 ? 9.381 9.233 -40.653 1.00 92.19 107 ASP A C 1
ATOM 825 O O . ASP A 1 107 ? 10.198 8.324 -40.471 1.00 92.19 107 ASP A O 1
ATOM 829 N N . ARG A 1 108 ? 8.818 9.878 -39.628 1.00 92.69 108 ARG A N 1
ATOM 830 C CA . ARG A 1 108 ? 9.188 9.624 -38.230 1.00 92.69 108 ARG A CA 1
ATOM 831 C C . ARG A 1 108 ? 8.920 8.172 -37.832 1.00 92.69 108 ARG A C 1
ATOM 833 O O . ARG A 1 108 ? 9.724 7.601 -37.098 1.00 92.69 108 ARG A O 1
ATOM 840 N N . ASN A 1 109 ? 7.844 7.559 -38.329 1.00 91.56 109 ASN A N 1
ATOM 841 C CA . ASN A 1 109 ? 7.542 6.162 -38.010 1.00 91.56 109 ASN A CA 1
ATOM 842 C C . ASN A 1 109 ? 8.547 5.213 -38.660 1.00 91.56 109 ASN A C 1
ATOM 844 O O . ASN A 1 109 ? 8.944 4.229 -38.043 1.00 91.56 109 ASN A O 1
ATOM 848 N N . GLU A 1 110 ? 9.000 5.523 -39.874 1.00 90.62 110 GLU A N 1
ATOM 849 C CA . GLU A 1 110 ? 10.057 4.763 -40.540 1.00 90.62 110 GLU A CA 1
ATOM 850 C C . GLU A 1 110 ? 11.385 4.866 -39.774 1.00 90.62 110 GLU A C 1
ATOM 852 O O . GLU A 1 110 ? 12.046 3.856 -39.539 1.00 90.62 110 GLU A O 1
ATOM 857 N N . CYS A 1 111 ? 11.742 6.059 -39.288 1.00 92.00 111 CYS A N 1
ATOM 858 C CA . CYS A 1 111 ? 12.896 6.252 -38.403 1.00 92.00 111 CYS A CA 1
ATOM 859 C C . CYS A 1 111 ? 12.808 5.362 -37.149 1.00 92.00 111 CYS A C 1
ATOM 861 O O . CYS A 1 111 ? 13.767 4.663 -36.815 1.00 92.00 111 CYS A O 1
ATOM 863 N N . ILE A 1 112 ? 11.644 5.335 -36.495 1.00 91.75 112 ILE A N 1
ATOM 864 C CA . ILE A 1 112 ? 11.403 4.522 -35.296 1.00 91.75 112 ILE A CA 1
ATOM 865 C C . ILE A 1 112 ? 11.508 3.026 -35.606 1.00 91.75 112 ILE A C 1
ATOM 867 O O . ILE A 1 112 ? 12.208 2.318 -34.889 1.00 91.75 112 ILE A O 1
ATOM 871 N N . LYS A 1 113 ? 10.885 2.543 -36.688 1.00 92.62 113 LYS A N 1
ATOM 872 C CA . LYS A 1 113 ? 10.958 1.129 -37.099 1.00 92.62 113 LYS A CA 1
ATOM 873 C C . LYS A 1 113 ? 12.397 0.677 -37.328 1.00 92.62 113 LYS A C 1
ATOM 875 O O . LYS A 1 113 ? 12.804 -0.375 -36.842 1.00 92.62 113 LYS A O 1
ATOM 880 N N . ARG A 1 114 ? 13.186 1.495 -38.028 1.00 92.50 114 ARG A N 1
ATOM 881 C CA . ARG A 1 114 ? 14.602 1.207 -38.291 1.00 92.50 114 ARG A CA 1
ATOM 882 C C . ARG A 1 114 ? 15.448 1.231 -37.023 1.00 92.50 114 ARG A C 1
ATOM 884 O O . ARG A 1 114 ? 16.361 0.422 -36.889 1.00 92.50 114 ARG A O 1
ATOM 891 N N . LEU A 1 115 ? 15.149 2.141 -36.097 1.00 94.38 115 LEU A N 1
ATOM 892 C CA . LEU A 1 115 ? 15.798 2.181 -34.791 1.00 94.38 115 LEU A CA 1
ATOM 893 C C . LEU A 1 115 ? 15.469 0.952 -33.949 1.00 94.38 115 LEU A C 1
ATOM 895 O O . LEU A 1 115 ? 16.397 0.362 -33.412 1.00 94.38 115 LEU A O 1
ATOM 899 N N . ILE A 1 116 ? 14.199 0.555 -33.860 1.00 94.06 116 ILE A N 1
ATOM 900 C CA . ILE A 1 116 ? 13.787 -0.655 -33.137 1.00 94.06 116 ILE A CA 1
ATOM 901 C C . ILE A 1 116 ? 14.507 -1.871 -33.717 1.00 94.06 116 ILE A C 1
ATOM 903 O O . ILE A 1 116 ? 15.180 -2.565 -32.972 1.00 94.06 116 ILE A O 1
ATOM 907 N N . CYS A 1 117 ? 14.501 -2.040 -35.043 1.00 91.62 117 CYS A N 1
ATOM 908 C CA . CYS A 1 117 ? 15.217 -3.137 -35.698 1.00 91.62 117 CYS A CA 1
ATOM 909 C C . CYS A 1 117 ? 16.706 -3.178 -35.310 1.00 91.62 117 CYS A C 1
ATOM 911 O O . CYS A 1 117 ? 17.229 -4.239 -34.992 1.00 91.62 117 CYS A O 1
ATOM 913 N N . TRP A 1 118 ? 17.385 -2.026 -35.280 1.00 93.88 118 TRP A N 1
ATOM 914 C CA . TRP A 1 118 ? 18.781 -1.962 -34.841 1.00 93.88 118 TRP A CA 1
ATOM 915 C C . TRP A 1 118 ? 18.967 -2.343 -33.364 1.00 93.88 118 TRP A C 1
ATOM 917 O O . TRP A 1 118 ? 19.934 -3.018 -33.011 1.00 93.88 118 TRP A O 1
ATOM 927 N N . LEU A 1 119 ? 18.068 -1.897 -32.489 1.00 94.69 119 LEU A N 1
ATOM 928 C CA . LEU A 1 119 ? 18.133 -2.218 -31.066 1.00 94.69 119 LEU A CA 1
ATOM 929 C C . LEU A 1 119 ? 17.840 -3.705 -30.801 1.00 94.69 119 LEU A C 1
ATOM 931 O O . LEU A 1 119 ? 18.516 -4.305 -29.966 1.00 94.69 119 LEU A O 1
ATOM 935 N N . ASP A 1 120 ? 16.934 -4.308 -31.568 1.00 91.62 120 ASP A N 1
ATOM 936 C CA . ASP A 1 120 ? 16.628 -5.739 -31.516 1.00 91.62 120 ASP A CA 1
ATOM 937 C C . ASP A 1 120 ? 17.832 -6.577 -31.980 1.00 91.62 120 ASP A C 1
ATOM 939 O O . ASP A 1 120 ? 18.191 -7.566 -31.343 1.00 91.62 120 ASP A O 1
ATOM 943 N N . ASP A 1 121 ? 18.540 -6.147 -33.031 1.00 90.81 121 ASP A N 1
ATOM 944 C CA . ASP A 1 121 ? 19.761 -6.821 -33.499 1.00 90.81 121 ASP A CA 1
ATOM 945 C C . ASP A 1 121 ? 20.863 -6.820 -32.436 1.00 90.81 121 ASP A C 1
ATOM 947 O O . ASP A 1 121 ? 21.572 -7.809 -32.232 1.00 90.81 121 ASP A O 1
ATOM 951 N N . LEU A 1 122 ? 21.010 -5.691 -31.743 1.00 93.31 122 LEU A N 1
ATOM 952 C CA . LEU A 1 122 ? 21.919 -5.564 -30.614 1.00 93.31 122 LEU A CA 1
ATOM 953 C C . LEU A 1 122 ? 21.511 -6.481 -29.455 1.00 93.31 122 LEU A C 1
ATOM 955 O O . LEU A 1 122 ? 22.383 -7.032 -28.778 1.00 93.31 122 LEU A O 1
ATOM 959 N N . LEU A 1 123 ? 20.204 -6.639 -29.229 1.00 92.19 123 LEU A N 1
ATOM 960 C CA . LEU A 1 123 ? 19.659 -7.449 -28.146 1.00 92.19 123 LEU A CA 1
ATOM 961 C C . LEU A 1 123 ? 19.910 -8.930 -28.419 1.00 92.19 123 LEU A C 1
ATOM 963 O O . LEU A 1 123 ? 20.398 -9.628 -27.534 1.00 92.19 123 LEU A O 1
ATOM 967 N N . LEU A 1 124 ? 19.680 -9.375 -29.657 1.00 90.62 124 LEU A N 1
ATOM 968 C CA . LEU A 1 124 ? 20.007 -10.724 -30.121 1.00 90.62 124 LEU A CA 1
ATOM 969 C C . LEU A 1 124 ? 21.508 -11.016 -30.027 1.00 90.62 124 LEU A C 1
ATOM 971 O O . LEU A 1 124 ? 21.902 -12.118 -29.655 1.00 90.62 124 LEU A O 1
ATOM 975 N N . PHE A 1 125 ? 22.352 -10.032 -30.342 1.00 92.69 125 PHE A N 1
ATOM 976 C CA . PHE A 1 125 ? 23.801 -10.201 -30.294 1.00 92.69 125 PHE A CA 1
ATOM 977 C C . PHE A 1 125 ? 24.336 -10.344 -28.864 1.00 92.69 125 PHE A C 1
ATOM 979 O O . PHE A 1 125 ? 25.136 -11.237 -28.577 1.00 92.69 125 PHE A O 1
ATOM 986 N N . ARG A 1 126 ? 23.950 -9.435 -27.961 1.00 93.62 126 ARG A N 1
ATOM 987 C CA . ARG A 1 126 ? 24.452 -9.431 -26.583 1.00 93.62 126 ARG A CA 1
ATOM 988 C C . ARG A 1 126 ? 23.424 -8.815 -25.628 1.00 93.62 126 ARG A C 1
ATOM 990 O O . ARG A 1 126 ? 23.526 -7.625 -25.330 1.00 93.62 126 ARG A O 1
ATOM 997 N N . PRO A 1 127 ? 22.518 -9.616 -25.036 1.00 93.94 127 PRO A N 1
ATOM 998 C CA . PRO A 1 127 ? 21.480 -9.094 -24.147 1.00 93.94 127 PRO A CA 1
ATOM 999 C C . PRO A 1 127 ? 22.009 -8.328 -22.931 1.00 93.94 127 PRO A C 1
ATOM 1001 O O . PRO A 1 127 ? 21.384 -7.382 -22.457 1.00 93.94 127 PRO A O 1
ATOM 1004 N N . SER A 1 128 ? 23.203 -8.684 -22.444 1.00 93.88 128 SER A N 1
ATOM 1005 C CA . SER A 1 128 ? 23.806 -8.055 -21.266 1.00 93.88 128 SER A CA 1
ATOM 1006 C C . SER A 1 128 ? 24.100 -6.561 -21.429 1.00 93.88 128 SER A C 1
ATOM 1008 O O . SER A 1 128 ? 24.193 -5.867 -20.420 1.00 93.88 128 SER A O 1
ATOM 1010 N N . ILE A 1 129 ? 24.195 -6.035 -22.658 1.00 94.31 129 ILE A N 1
ATOM 1011 C CA . ILE A 1 129 ? 24.414 -4.594 -22.876 1.00 94.31 129 ILE A CA 1
ATOM 1012 C C . ILE A 1 129 ? 23.169 -3.759 -22.585 1.00 94.31 129 ILE A C 1
ATOM 1014 O O . ILE A 1 129 ? 23.277 -2.547 -22.434 1.00 94.31 129 ILE A O 1
ATOM 1018 N N . PHE A 1 130 ? 21.996 -4.381 -22.492 1.00 94.75 130 PHE A N 1
ATOM 1019 C CA . PHE A 1 130 ? 20.753 -3.685 -22.178 1.00 94.75 130 PHE A CA 1
ATOM 1020 C C . PHE A 1 130 ? 20.316 -3.837 -20.726 1.00 94.75 130 PHE A C 1
ATOM 1022 O O . PHE A 1 130 ? 19.313 -3.237 -20.346 1.00 94.75 130 PHE A O 1
ATOM 1029 N N . LYS A 1 131 ? 21.086 -4.562 -19.902 1.00 93.25 131 LYS A N 1
ATOM 1030 C CA . LYS A 1 131 ? 20.860 -4.551 -18.458 1.00 93.25 131 LYS A CA 1
ATOM 1031 C C . LYS A 1 131 ? 20.963 -3.115 -17.930 1.00 93.25 131 LYS A C 1
ATOM 1033 O O . LYS A 1 131 ? 21.859 -2.392 -18.375 1.00 93.25 131 LYS A O 1
ATOM 1038 N N . PRO A 1 132 ? 20.090 -2.682 -17.004 1.00 91.38 132 PRO A N 1
ATOM 1039 C CA . PRO A 1 132 ? 20.030 -1.277 -16.599 1.00 91.38 132 PRO A CA 1
ATOM 1040 C C . PRO A 1 132 ? 21.319 -0.734 -15.965 1.00 91.38 132 PRO A C 1
ATOM 1042 O O . PRO A 1 132 ? 21.567 0.468 -15.992 1.00 91.38 132 PRO A O 1
ATOM 1045 N N . ASP A 1 133 ? 22.138 -1.616 -15.397 1.00 91.38 133 ASP A N 1
ATOM 1046 C CA . ASP A 1 133 ? 23.430 -1.325 -14.775 1.00 91.38 133 ASP A CA 1
ATOM 1047 C C . ASP A 1 133 ? 24.611 -1.358 -15.760 1.00 91.38 133 ASP A C 1
ATOM 1049 O O . ASP A 1 133 ? 25.737 -1.016 -15.391 1.00 91.38 133 ASP A O 1
ATOM 1053 N N . SER A 1 134 ? 24.382 -1.736 -17.020 1.00 94.81 134 SER A N 1
ATOM 1054 C CA . SER A 1 134 ? 25.440 -1.798 -18.022 1.00 94.81 134 SER A CA 1
ATOM 1055 C C . SER A 1 134 ? 25.897 -0.395 -18.445 1.00 94.81 134 SER A C 1
ATOM 1057 O O . SER A 1 134 ? 25.106 0.540 -18.607 1.00 94.81 134 SER A O 1
ATOM 1059 N N . SER A 1 135 ? 27.191 -0.245 -18.729 1.00 93.94 135 SER A N 1
ATOM 1060 C CA . SER A 1 135 ? 27.751 1.001 -19.264 1.00 93.94 135 SER A CA 1
ATOM 1061 C C . SER A 1 135 ? 27.146 1.398 -20.613 1.00 93.94 135 SER A C 1
ATOM 1063 O O . SER A 1 135 ? 27.021 2.591 -20.896 1.00 93.94 135 SER A O 1
ATOM 1065 N N . CYS A 1 136 ? 26.731 0.434 -21.441 1.00 94.19 136 CYS A N 1
ATOM 1066 C CA . CYS A 1 136 ? 26.053 0.727 -22.701 1.00 94.19 136 CYS A CA 1
ATOM 1067 C C . CYS A 1 136 ? 24.655 1.310 -22.462 1.00 94.19 136 CYS A C 1
ATOM 1069 O O . CYS A 1 136 ? 24.339 2.365 -23.015 1.00 94.19 136 CYS A O 1
ATOM 1071 N N . ALA A 1 137 ? 23.849 0.680 -21.602 1.00 94.44 137 ALA A N 1
ATOM 1072 C CA . ALA A 1 137 ? 22.497 1.119 -21.264 1.00 94.44 137 ALA A CA 1
ATOM 1073 C C . ALA A 1 137 ? 22.503 2.524 -20.641 1.00 94.44 137 ALA A C 1
ATOM 1075 O O . ALA A 1 137 ? 21.738 3.391 -21.073 1.00 94.44 137 ALA A O 1
ATOM 1076 N N . LEU A 1 138 ? 23.436 2.779 -19.715 1.00 93.44 138 LEU A N 1
ATOM 1077 C CA . LEU A 1 138 ? 23.623 4.076 -19.055 1.00 93.44 138 LEU A CA 1
ATOM 1078 C C . LEU A 1 138 ? 24.013 5.211 -20.014 1.00 93.44 138 LEU A C 1
ATOM 1080 O O . LEU A 1 138 ? 23.769 6.374 -19.709 1.00 93.44 138 LEU A O 1
ATOM 1084 N N . LEU A 1 139 ? 24.612 4.911 -21.170 1.00 94.25 139 LEU A N 1
ATOM 1085 C CA . LEU A 1 139 ? 24.902 5.909 -22.207 1.00 94.25 139 LEU A CA 1
ATOM 1086 C C . LEU A 1 139 ? 23.757 6.031 -23.215 1.00 94.25 139 LEU A C 1
ATOM 1088 O O . LEU A 1 139 ? 23.393 7.132 -23.638 1.00 94.25 139 LEU A O 1
ATOM 1092 N N . LEU A 1 140 ? 23.208 4.892 -23.625 1.00 95.44 140 LEU A N 1
ATOM 1093 C CA . LEU A 1 140 ? 22.270 4.791 -24.727 1.00 95.44 140 LEU A CA 1
ATOM 1094 C C . LEU A 1 140 ? 20.883 5.307 -24.347 1.00 95.44 140 LEU A C 1
ATOM 1096 O O . LEU A 1 140 ? 20.323 6.126 -25.076 1.00 95.44 140 LEU A O 1
ATOM 1100 N N . TYR A 1 141 ? 20.330 4.879 -23.214 1.00 95.69 141 TYR A N 1
ATOM 1101 C CA . TYR A 1 141 ? 18.955 5.220 -22.859 1.00 95.69 141 TYR A CA 1
ATOM 1102 C C . TYR A 1 141 ? 18.719 6.684 -22.502 1.00 95.69 141 TYR A C 1
ATOM 1104 O O . TYR A 1 141 ? 17.700 7.202 -22.956 1.00 95.69 141 TYR A O 1
ATOM 1112 N N . PRO A 1 142 ? 19.623 7.416 -21.822 1.00 94.81 142 PRO A N 1
ATOM 1113 C CA . PRO A 1 142 ? 19.437 8.855 -21.653 1.00 94.81 142 PRO A CA 1
ATOM 1114 C C . PRO A 1 142 ? 19.406 9.585 -23.000 1.00 94.81 142 PRO A C 1
ATOM 1116 O O . PRO A 1 142 ? 18.622 10.515 -23.205 1.00 94.81 142 PRO A O 1
ATOM 1119 N N . PHE A 1 143 ? 20.241 9.144 -23.950 1.00 95.06 143 PHE A N 1
ATOM 1120 C CA . PHE A 1 143 ? 20.248 9.692 -25.301 1.00 95.06 143 PHE A CA 1
ATOM 1121 C C . PHE A 1 143 ? 18.935 9.393 -26.030 1.00 95.06 143 PHE A C 1
ATOM 1123 O O . PHE A 1 143 ? 18.320 10.318 -26.567 1.00 95.06 143 PHE A O 1
ATOM 1130 N N . LEU A 1 144 ? 18.468 8.144 -26.006 1.00 95.25 144 LEU A N 1
ATOM 1131 C CA . LEU A 1 144 ? 17.195 7.760 -26.615 1.00 95.25 144 LEU A CA 1
ATOM 1132 C C . LEU A 1 144 ? 16.015 8.495 -25.969 1.00 95.25 144 LEU A C 1
ATOM 1134 O O . LEU A 1 144 ? 15.176 9.035 -26.686 1.00 95.25 144 LEU A O 1
ATOM 1138 N N . ALA A 1 145 ? 15.999 8.629 -24.643 1.00 92.25 145 ALA A N 1
ATOM 1139 C CA . ALA A 1 145 ? 14.967 9.351 -23.907 1.00 92.25 145 ALA A CA 1
ATOM 1140 C C . ALA A 1 145 ? 14.913 10.847 -24.236 1.00 92.25 145 ALA A C 1
ATOM 1142 O O . ALA A 1 145 ? 13.851 11.467 -24.164 1.00 92.25 145 ALA A O 1
ATOM 1143 N N . SER A 1 146 ? 16.037 11.436 -24.654 1.00 92.81 146 SER A N 1
ATOM 1144 C CA . SER A 1 146 ? 16.076 12.826 -25.122 1.00 92.81 146 SER A CA 1
ATOM 1145 C C . SER A 1 146 ? 15.444 13.033 -26.507 1.00 92.81 146 SER A C 1
ATOM 1147 O O . SER A 1 146 ? 15.181 14.176 -26.887 1.00 92.81 146 SER A O 1
ATOM 1149 N N . ARG A 1 147 ? 15.211 11.957 -27.274 1.00 93.31 147 ARG A N 1
ATOM 1150 C CA . ARG A 1 147 ? 14.769 12.008 -28.680 1.00 93.31 147 ARG A CA 1
ATOM 1151 C C . ARG A 1 147 ? 13.429 11.323 -28.936 1.00 93.31 147 ARG A C 1
ATOM 1153 O O . ARG A 1 147 ? 12.664 11.810 -29.765 1.00 93.31 147 ARG A O 1
ATOM 1160 N N . PHE A 1 148 ? 13.146 10.243 -28.221 1.00 93.25 148 PHE A N 1
ATOM 1161 C CA . PHE A 1 148 ? 11.993 9.380 -28.439 1.00 93.25 148 PHE A CA 1
ATOM 1162 C C . PHE A 1 148 ? 11.154 9.261 -27.170 1.00 93.25 148 PHE A C 1
ATOM 1164 O O . PHE A 1 148 ? 11.648 9.291 -26.040 1.00 93.25 148 PHE A O 1
ATOM 1171 N N . THR A 1 149 ? 9.851 9.120 -27.362 1.00 89.19 149 THR A N 1
ATOM 1172 C CA . THR A 1 149 ? 8.910 8.791 -26.297 1.00 89.19 149 THR A CA 1
ATOM 1173 C C . THR A 1 149 ? 8.956 7.296 -25.987 1.00 89.19 149 THR A C 1
ATOM 1175 O O . THR A 1 149 ? 9.357 6.483 -26.816 1.00 89.19 149 THR A O 1
ATOM 1178 N N . ILE A 1 150 ? 8.494 6.917 -24.794 1.00 87.19 150 ILE A N 1
ATOM 1179 C CA . ILE A 1 150 ? 8.417 5.505 -24.390 1.00 87.19 150 ILE A CA 1
ATOM 1180 C C . ILE A 1 150 ? 7.512 4.715 -25.332 1.00 87.19 150 ILE A C 1
ATOM 1182 O O . ILE A 1 150 ? 7.837 3.589 -25.666 1.00 87.19 150 ILE A O 1
ATOM 1186 N N . ALA A 1 151 ? 6.399 5.303 -25.784 1.00 83.94 151 ALA A N 1
ATOM 1187 C CA . ALA A 1 151 ? 5.475 4.629 -26.694 1.00 83.94 151 ALA A CA 1
ATOM 1188 C C . ALA A 1 151 ? 6.144 4.280 -28.033 1.00 83.94 151 ALA A C 1
ATOM 1190 O O . ALA A 1 151 ? 5.908 3.206 -28.570 1.00 83.94 151 ALA A O 1
ATOM 1191 N N . GLU A 1 152 ? 7.017 5.158 -28.536 1.00 92.12 152 GLU A N 1
ATOM 1192 C CA . GLU A 1 152 ? 7.772 4.916 -29.769 1.00 92.12 152 GLU A CA 1
ATOM 1193 C C . GLU A 1 152 ? 8.815 3.804 -29.601 1.00 92.12 152 GLU A C 1
ATOM 1195 O O . GLU A 1 152 ? 9.085 3.095 -30.557 1.00 92.12 152 GLU A O 1
ATOM 1200 N N . LEU A 1 153 ? 9.370 3.613 -28.400 1.00 94.31 153 LEU A N 1
ATOM 1201 C CA . LEU A 1 153 ? 10.316 2.527 -28.101 1.00 94.31 153 LEU A CA 1
ATOM 1202 C C . LEU A 1 153 ? 9.668 1.318 -27.415 1.00 94.31 153 LEU A C 1
ATOM 1204 O O . LEU A 1 153 ? 10.373 0.390 -27.025 1.00 94.31 153 LEU A O 1
ATOM 1208 N N . GLY A 1 154 ? 8.343 1.319 -27.268 1.00 89.12 154 GLY A N 1
ATOM 1209 C CA . GLY A 1 154 ? 7.588 0.271 -26.586 1.00 89.12 154 GLY A CA 1
ATOM 1210 C C . GLY A 1 154 ? 7.893 -1.135 -27.109 1.00 89.12 154 GLY A C 1
ATOM 1211 O O . GLY A 1 154 ? 8.160 -2.003 -26.281 1.00 89.12 154 GLY A O 1
ATOM 1212 N N . PRO A 1 155 ? 7.942 -1.363 -28.441 1.00 91.94 155 PRO A N 1
ATOM 1213 C CA . PRO A 1 155 ? 8.276 -2.675 -28.992 1.00 91.94 155 PRO A CA 1
ATOM 1214 C C . PRO A 1 155 ? 9.651 -3.186 -28.544 1.00 91.94 155 PRO A C 1
ATOM 1216 O O . PRO A 1 155 ? 9.746 -4.307 -28.064 1.00 91.94 155 PRO A O 1
ATOM 1219 N N . HIS A 1 156 ? 10.689 -2.344 -28.584 1.00 93.38 156 HIS A N 1
ATOM 1220 C CA . HIS A 1 156 ? 12.033 -2.706 -28.109 1.00 93.38 156 HIS A CA 1
ATOM 1221 C C . HIS A 1 156 ? 12.047 -3.020 -26.605 1.00 93.38 156 HIS A C 1
ATOM 1223 O O . HIS A 1 156 ? 12.556 -4.047 -26.166 1.00 93.38 156 HIS A O 1
ATOM 1229 N N . LEU A 1 157 ? 11.429 -2.153 -25.795 1.00 91.56 157 LEU A N 1
ATOM 1230 C CA . LEU A 1 157 ? 11.370 -2.335 -24.340 1.00 91.56 157 LEU A CA 1
ATOM 1231 C C . LEU A 1 157 ? 10.580 -3.586 -23.927 1.00 91.56 157 LEU A C 1
ATOM 1233 O O . LEU A 1 157 ? 10.802 -4.099 -22.833 1.00 91.56 157 LEU A O 1
ATOM 1237 N N . SER A 1 158 ? 9.676 -4.074 -24.783 1.00 88.19 158 SER A N 1
ATOM 1238 C CA . SER A 1 158 ? 8.886 -5.278 -24.514 1.00 88.19 158 SER A CA 1
ATOM 1239 C C . SER A 1 158 ? 9.701 -6.574 -24.560 1.00 88.19 158 SER A C 1
ATOM 1241 O O . SER A 1 158 ? 9.250 -7.583 -24.028 1.00 88.19 158 SER A O 1
ATOM 1243 N N . PHE A 1 159 ? 10.913 -6.546 -25.130 1.00 89.69 159 PHE A N 1
ATOM 1244 C CA . PHE A 1 159 ? 11.818 -7.698 -25.145 1.00 89.69 159 PHE A CA 1
ATOM 1245 C C . PHE A 1 159 ? 12.650 -7.854 -23.864 1.00 89.69 159 PHE A C 1
ATOM 1247 O O . PHE A 1 159 ? 13.390 -8.830 -23.727 1.00 89.69 159 PHE A O 1
ATOM 1254 N N . PHE A 1 160 ? 12.583 -6.903 -22.932 1.00 88.88 160 PHE A N 1
ATOM 1255 C CA . PHE A 1 160 ? 13.314 -7.000 -21.670 1.00 88.88 160 PHE A CA 1
ATOM 1256 C C . PHE A 1 160 ? 12.518 -7.726 -20.599 1.00 88.88 160 PHE A C 1
ATOM 1258 O O . PHE A 1 160 ? 11.287 -7.655 -20.604 1.00 88.88 160 PHE A O 1
ATOM 1265 N N . PRO A 1 161 ? 13.211 -8.327 -19.610 1.00 87.75 161 PRO A N 1
ATOM 1266 C CA . PRO A 1 161 ? 12.584 -8.615 -18.334 1.00 87.75 161 PRO A CA 1
ATOM 1267 C C . PRO A 1 161 ? 11.865 -7.346 -17.843 1.00 87.75 161 PRO A C 1
ATOM 1269 O O . PRO A 1 161 ? 12.475 -6.271 -17.823 1.00 87.75 161 PRO A O 1
ATOM 1272 N N . PRO A 1 162 ? 10.586 -7.407 -17.460 1.00 77.88 162 PRO A N 1
ATOM 1273 C CA . PRO A 1 162 ? 9.814 -6.215 -17.112 1.00 77.88 162 PRO A CA 1
ATOM 1274 C C . PRO A 1 162 ? 10.394 -5.411 -15.955 1.00 77.88 162 PRO A C 1
ATOM 1276 O O . PRO A 1 162 ? 10.287 -4.185 -15.959 1.00 77.88 162 PRO A O 1
ATOM 1279 N N . ALA A 1 163 ? 11.074 -6.064 -15.009 1.00 78.62 163 ALA A N 1
ATOM 1280 C CA . ALA A 1 163 ? 11.858 -5.375 -13.990 1.00 78.62 163 ALA A CA 1
ATOM 1281 C C . ALA A 1 163 ? 12.927 -4.459 -14.619 1.00 78.62 163 ALA A C 1
ATOM 1283 O O . ALA A 1 163 ? 12.995 -3.274 -14.289 1.00 78.62 163 ALA A O 1
ATOM 1284 N N . ASP A 1 164 ? 13.698 -4.959 -15.586 1.00 87.75 164 ASP A N 1
ATOM 1285 C CA . ASP A 1 164 ? 14.742 -4.201 -16.284 1.00 87.75 164 ASP A CA 1
ATOM 1286 C C . ASP A 1 164 ? 14.156 -3.105 -17.184 1.00 87.75 164 ASP A C 1
ATOM 1288 O O . ASP A 1 164 ? 14.669 -1.980 -17.216 1.00 87.75 164 ASP A O 1
ATOM 1292 N N . ALA A 1 165 ? 13.045 -3.396 -17.871 1.00 86.81 165 ALA A N 1
ATOM 1293 C CA . ALA A 1 165 ? 12.303 -2.410 -18.654 1.00 86.81 165 ALA A CA 1
ATOM 1294 C C . ALA A 1 165 ? 11.815 -1.263 -17.763 1.00 86.81 165 ALA A C 1
ATOM 1296 O O . ALA A 1 165 ? 12.016 -0.087 -18.079 1.00 86.81 165 ALA A O 1
ATOM 1297 N N . ALA A 1 166 ? 11.211 -1.595 -16.619 1.00 80.19 166 ALA A N 1
ATOM 1298 C CA . ALA A 1 166 ? 10.703 -0.622 -15.669 1.00 80.19 166 ALA A CA 1
ATOM 1299 C C . ALA A 1 166 ? 11.822 0.239 -15.095 1.00 80.19 166 ALA A C 1
ATOM 1301 O O . ALA A 1 166 ? 11.690 1.462 -15.074 1.00 80.19 166 ALA A O 1
ATOM 1302 N N . ILE A 1 167 ? 12.936 -0.375 -14.692 1.00 83.56 167 ILE A N 1
ATOM 1303 C CA . ILE A 1 167 ? 14.111 0.344 -14.201 1.00 83.56 167 ILE A CA 1
ATOM 1304 C C . ILE A 1 167 ? 14.628 1.307 -15.268 1.00 83.56 167 ILE A C 1
ATOM 1306 O O . ILE A 1 167 ? 14.823 2.491 -14.993 1.00 83.56 167 ILE A O 1
ATOM 1310 N N . THR A 1 168 ? 14.799 0.824 -16.496 1.00 89.19 168 THR A N 1
ATOM 1311 C CA . THR A 1 168 ? 15.316 1.618 -17.611 1.00 89.19 168 THR A CA 1
ATOM 1312 C C . THR A 1 168 ? 14.398 2.802 -17.924 1.00 89.19 168 THR A C 1
ATOM 1314 O O . THR A 1 168 ? 14.870 3.929 -18.097 1.00 89.19 168 THR A O 1
ATOM 1317 N N . VAL A 1 169 ? 13.080 2.587 -17.943 1.00 87.25 169 VAL A N 1
ATOM 1318 C CA . VAL A 1 169 ? 12.085 3.651 -18.127 1.00 87.25 169 VAL A CA 1
ATOM 1319 C C . VAL A 1 169 ? 12.148 4.670 -16.989 1.00 87.25 169 VAL A C 1
ATOM 1321 O O . VAL A 1 169 ? 12.208 5.877 -17.246 1.00 87.25 169 VAL A O 1
ATOM 1324 N N . LEU A 1 170 ? 12.170 4.196 -15.742 1.00 80.69 170 LEU A N 1
ATOM 1325 C CA . LEU A 1 170 ? 12.206 5.036 -14.545 1.00 80.69 170 LEU A CA 1
ATOM 1326 C C . LEU A 1 170 ? 13.472 5.887 -14.478 1.00 80.69 170 LEU A C 1
ATOM 1328 O O . LEU A 1 170 ? 13.384 7.053 -14.124 1.00 80.69 170 LEU A O 1
ATOM 1332 N N . GLN A 1 171 ? 14.632 5.341 -14.834 1.00 84.81 171 GLN A N 1
ATOM 1333 C CA . GLN A 1 171 ? 15.899 6.069 -14.770 1.00 84.81 171 GLN A CA 1
ATOM 1334 C C . GLN A 1 171 ? 16.031 7.133 -15.870 1.00 84.81 171 GLN A C 1
ATOM 1336 O O . GLN A 1 171 ? 16.610 8.193 -15.631 1.00 84.81 171 GLN A O 1
ATOM 1341 N N . ASN A 1 172 ? 15.507 6.864 -17.072 1.00 88.94 172 ASN A N 1
ATOM 1342 C CA . ASN A 1 172 ? 15.843 7.654 -18.263 1.00 88.94 172 ASN A CA 1
ATOM 1343 C C . ASN A 1 172 ? 14.717 8.576 -18.743 1.00 88.94 172 ASN A C 1
ATOM 1345 O O . ASN A 1 172 ? 14.981 9.702 -19.167 1.00 88.94 172 ASN A O 1
ATOM 1349 N N . TRP A 1 173 ? 13.458 8.142 -18.658 1.00 87.25 173 TRP A N 1
ATOM 1350 C CA . TRP A 1 173 ? 12.309 8.951 -19.086 1.00 87.25 173 TRP A CA 1
ATOM 1351 C C . TRP A 1 173 ? 11.649 9.716 -17.943 1.00 87.25 173 TRP A C 1
ATOM 1353 O O . TRP A 1 173 ? 10.938 10.696 -18.185 1.00 87.25 173 TRP A O 1
ATOM 1363 N N . ILE A 1 174 ? 11.901 9.308 -16.700 1.00 79.12 174 ILE A N 1
ATOM 1364 C CA . ILE A 1 174 ? 11.414 9.992 -15.508 1.00 79.12 174 ILE A CA 1
ATOM 1365 C C . ILE A 1 174 ? 12.631 10.598 -14.802 1.00 79.12 174 ILE A C 1
ATOM 1367 O O . ILE A 1 174 ? 13.438 9.897 -14.211 1.00 79.12 174 ILE A O 1
ATOM 1371 N N . LYS A 1 175 ? 12.816 11.923 -14.888 1.00 67.62 175 LYS A N 1
ATOM 1372 C CA . LYS A 1 175 ? 14.014 12.559 -14.311 1.00 67.62 175 LYS A CA 1
ATOM 1373 C C . LYS A 1 175 ? 14.105 12.282 -12.798 1.00 67.62 175 LYS A C 1
ATOM 1375 O O . LYS A 1 175 ? 13.150 12.633 -12.098 1.00 67.62 175 LYS A O 1
ATOM 1380 N N . PRO A 1 176 ? 15.255 11.802 -12.275 1.00 56.28 176 PRO A N 1
ATOM 1381 C CA . PRO A 1 176 ? 15.460 11.550 -10.845 1.00 56.28 176 PRO A CA 1
ATOM 1382 C C . PRO A 1 176 ? 15.167 12.757 -9.958 1.00 56.28 176 PRO A C 1
ATOM 1384 O O . PRO A 1 176 ? 14.595 12.624 -8.882 1.00 56.28 176 PRO A O 1
ATOM 1387 N N . SER A 1 177 ? 15.451 13.962 -10.456 1.00 50.09 177 SER A N 1
ATOM 1388 C CA . SER A 1 177 ? 15.153 15.202 -9.744 1.00 50.09 177 SER A CA 1
ATOM 1389 C C . SER A 1 177 ? 13.654 15.303 -9.396 1.00 50.09 177 SER A C 1
ATOM 1391 O O . SER A 1 177 ? 13.282 15.665 -8.284 1.00 50.09 177 SER A O 1
ATOM 1393 N N . ILE A 1 178 ? 12.769 14.850 -10.283 1.00 52.09 178 ILE A N 1
ATOM 1394 C CA . ILE A 1 178 ? 11.317 14.896 -10.072 1.00 52.09 178 ILE A CA 1
ATOM 1395 C C . ILE A 1 178 ? 10.863 13.805 -9.076 1.00 52.09 178 ILE A C 1
ATOM 1397 O O . ILE A 1 178 ? 9.786 13.914 -8.484 1.00 52.09 178 ILE A O 1
ATOM 1401 N N . LEU A 1 179 ? 11.699 12.788 -8.829 1.00 47.91 179 LEU A N 1
ATOM 1402 C CA . LEU A 1 179 ? 11.447 11.695 -7.885 1.00 47.91 179 LEU A CA 1
ATOM 1403 C C . LEU A 1 179 ? 11.676 12.088 -6.416 1.00 47.91 179 LEU A C 1
ATOM 1405 O O . LEU A 1 179 ? 11.037 11.505 -5.537 1.00 47.91 179 LEU A O 1
ATOM 1409 N N . GLU A 1 180 ? 12.558 13.056 -6.146 1.00 49.12 180 GLU A N 1
ATOM 1410 C CA . GLU A 1 180 ? 13.035 13.339 -4.784 1.00 49.12 180 GLU A CA 1
ATOM 1411 C C . GLU A 1 180 ? 12.150 14.322 -4.010 1.00 49.12 180 GLU A C 1
ATOM 1413 O O . GLU A 1 180 ? 11.955 14.145 -2.807 1.00 49.12 180 GLU A O 1
ATOM 1418 N N . ASN A 1 181 ? 11.550 15.329 -4.660 1.00 48.50 181 ASN A N 1
ATOM 1419 C CA . ASN A 1 181 ? 10.538 16.170 -4.013 1.00 48.50 181 ASN A CA 1
ATOM 1420 C C . ASN A 1 181 ? 9.823 17.111 -5.007 1.00 48.50 181 ASN A C 1
ATOM 1422 O O . ASN A 1 181 ? 10.371 18.164 -5.354 1.00 48.50 181 ASN A O 1
ATOM 1426 N N . PRO A 1 182 ? 8.565 16.837 -5.406 1.00 45.97 182 PRO A N 1
ATOM 1427 C CA . PRO A 1 182 ? 7.821 17.730 -6.297 1.00 45.97 182 PRO A CA 1
ATOM 1428 C C . PRO A 1 182 ? 7.646 19.141 -5.717 1.00 45.97 182 PRO A C 1
ATOM 1430 O O . PRO A 1 182 ? 7.507 20.099 -6.468 1.00 45.97 182 PRO A O 1
ATOM 1433 N N . ARG A 1 183 ? 7.652 19.295 -4.384 1.00 44.25 183 ARG A N 1
ATOM 1434 C CA . ARG A 1 183 ? 7.417 20.589 -3.724 1.00 44.25 183 ARG A CA 1
ATOM 1435 C C . ARG A 1 183 ? 8.674 21.458 -3.650 1.00 44.25 183 ARG A C 1
ATOM 1437 O O . ARG A 1 183 ? 8.588 22.642 -3.953 1.00 44.25 183 ARG A O 1
ATOM 1444 N N . HIS A 1 184 ? 9.833 20.889 -3.313 1.00 45.03 184 HIS A N 1
ATOM 1445 C CA . HIS A 1 184 ? 11.062 21.680 -3.142 1.00 45.03 184 HIS A CA 1
ATOM 1446 C C . HIS A 1 184 ? 11.702 22.114 -4.463 1.00 45.03 184 HIS A C 1
ATOM 1448 O O . HIS A 1 184 ? 12.139 23.257 -4.566 1.00 45.03 184 HIS A O 1
ATOM 1454 N N . GLN A 1 185 ? 11.702 21.264 -5.494 1.00 48.44 185 GLN A N 1
ATOM 1455 C CA . GLN A 1 185 ? 12.266 21.658 -6.790 1.00 48.44 185 GLN A CA 1
ATOM 1456 C C . GLN A 1 185 ? 11.373 22.627 -7.550 1.00 48.44 185 GLN A C 1
ATOM 1458 O O . GLN A 1 185 ? 11.886 23.507 -8.226 1.00 48.44 185 GLN A O 1
ATOM 1463 N N . THR A 1 186 ? 10.051 22.518 -7.411 1.00 51.66 186 THR A N 1
ATOM 1464 C CA . THR A 1 186 ? 9.143 23.503 -8.007 1.00 51.66 186 THR A CA 1
ATOM 1465 C C . THR A 1 186 ? 9.362 24.872 -7.364 1.00 51.66 186 THR A C 1
ATOM 1467 O O . THR A 1 186 ? 9.439 25.853 -8.086 1.00 51.66 186 THR A O 1
ATOM 1470 N N . LEU A 1 187 ? 9.586 24.943 -6.045 1.00 46.97 187 LEU A N 1
ATOM 1471 C CA . LEU A 1 187 ? 9.946 26.192 -5.365 1.00 46.97 187 LEU A CA 1
ATOM 1472 C C . LEU A 1 187 ? 11.317 26.736 -5.803 1.00 46.97 187 LEU A C 1
ATOM 1474 O O . LEU A 1 187 ? 11.384 27.896 -6.185 1.00 46.97 187 LEU A O 1
ATOM 1478 N N . GLN A 1 188 ? 12.380 25.924 -5.848 1.00 51.09 188 GLN A N 1
ATOM 1479 C CA . GLN A 1 188 ? 13.715 26.380 -6.287 1.00 51.09 188 GLN A CA 1
ATOM 1480 C C . GLN A 1 188 ? 13.793 26.730 -7.786 1.00 51.09 188 GLN A C 1
ATOM 1482 O O . GLN A 1 188 ? 14.465 27.685 -8.176 1.00 51.09 188 GLN A O 1
ATOM 1487 N N . ALA A 1 189 ? 13.101 25.986 -8.651 1.00 52.12 189 ALA A N 1
ATOM 1488 C CA . ALA A 1 189 ? 13.045 26.264 -10.087 1.00 52.12 189 ALA A CA 1
ATOM 1489 C C . ALA A 1 189 ? 12.174 27.488 -10.400 1.00 52.12 189 ALA A C 1
ATOM 1491 O O . ALA A 1 189 ? 12.444 28.194 -11.364 1.00 52.12 189 ALA A O 1
ATOM 1492 N N . ILE A 1 190 ? 11.154 27.766 -9.583 1.00 50.19 190 ILE A N 1
ATOM 1493 C CA . ILE A 1 190 ? 10.384 29.011 -9.647 1.00 50.19 190 ILE A CA 1
ATOM 1494 C C . ILE A 1 190 ? 11.239 30.176 -9.137 1.00 50.19 190 ILE A C 1
ATOM 1496 O O . ILE A 1 190 ? 11.341 31.180 -9.830 1.00 50.19 190 ILE A O 1
ATOM 1500 N N . GLN A 1 191 ? 11.918 30.020 -7.996 1.00 51.41 191 GLN A N 1
ATOM 1501 C CA . GLN A 1 191 ? 12.778 31.048 -7.393 1.00 51.41 191 GLN A CA 1
ATOM 1502 C C . GLN A 1 191 ? 13.975 31.443 -8.272 1.00 51.41 191 GLN A C 1
ATOM 1504 O O . GLN A 1 191 ? 14.418 32.585 -8.215 1.00 51.41 191 GLN A O 1
ATOM 1509 N N . SER A 1 192 ? 14.482 30.528 -9.104 1.00 49.84 192 SER A N 1
ATOM 1510 C CA . SER A 1 192 ? 15.615 30.784 -10.007 1.00 49.84 192 SER A CA 1
ATOM 1511 C C . SER A 1 192 ? 15.228 31.377 -11.369 1.00 49.84 192 SER A C 1
ATOM 1513 O O . SER A 1 192 ? 16.113 31.726 -12.150 1.00 49.84 192 SER A O 1
ATOM 1515 N N . GLN A 1 193 ? 13.935 31.536 -11.687 1.00 51.88 193 GLN A N 1
ATOM 1516 C CA . GLN A 1 193 ? 13.536 32.203 -12.929 1.00 51.88 193 GLN A CA 1
ATOM 1517 C C . GLN A 1 193 ? 13.618 33.734 -12.797 1.00 51.88 193 GLN A C 1
ATOM 1519 O O . GLN A 1 193 ? 13.072 34.285 -11.843 1.00 51.88 193 GLN A O 1
ATOM 1524 N N . PRO A 1 194 ? 14.166 34.463 -13.793 1.00 54.66 194 PRO A N 1
ATOM 1525 C CA . PRO A 1 194 ? 14.228 35.932 -13.774 1.00 54.66 194 PRO A CA 1
ATOM 1526 C C . PRO A 1 194 ? 12.858 36.588 -13.557 1.00 54.66 194 PRO A C 1
ATOM 1528 O O . PRO A 1 194 ? 12.737 37.602 -12.878 1.00 54.66 194 PRO A O 1
ATOM 1531 N N . ARG A 1 195 ? 11.798 35.949 -14.073 1.00 47.72 195 ARG A N 1
ATOM 1532 C CA . ARG A 1 195 ? 10.409 36.387 -13.901 1.00 47.72 195 ARG A CA 1
ATOM 1533 C C . ARG A 1 195 ? 9.929 36.329 -12.453 1.00 47.72 195 ARG A C 1
ATOM 1535 O O . ARG A 1 195 ? 9.060 37.115 -12.110 1.00 47.72 195 ARG A O 1
ATOM 1542 N N . TYR A 1 196 ? 10.473 35.449 -11.611 1.00 45.09 196 TYR A N 1
ATOM 1543 C CA . TYR A 1 196 ? 10.155 35.411 -10.183 1.00 45.09 196 TYR A CA 1
ATOM 1544 C C . TYR A 1 196 ? 10.720 36.626 -9.460 1.00 45.09 196 TYR A C 1
ATOM 1546 O O . TYR A 1 196 ? 9.989 37.250 -8.704 1.00 45.09 196 TYR A O 1
ATOM 1554 N N . ALA A 1 197 ? 11.962 37.025 -9.754 1.00 55.97 197 ALA A N 1
ATOM 1555 C CA . ALA A 1 197 ? 12.529 38.262 -9.219 1.00 55.97 197 ALA A CA 1
ATOM 1556 C C . ALA A 1 197 ? 11.691 39.482 -9.640 1.00 55.97 197 ALA A C 1
ATOM 1558 O O . ALA A 1 197 ? 11.380 40.325 -8.806 1.00 55.97 197 ALA A O 1
ATOM 1559 N N . THR A 1 198 ? 11.231 39.530 -10.896 1.00 59.41 198 THR A N 1
ATOM 1560 C CA . THR A 1 198 ? 10.342 40.596 -11.388 1.00 59.41 198 THR A CA 1
ATOM 1561 C C . THR A 1 198 ? 8.954 40.562 -10.740 1.00 59.41 198 THR A C 1
ATOM 1563 O O . THR A 1 198 ? 8.426 41.606 -10.373 1.00 59.41 198 THR A O 1
ATOM 1566 N N . LEU A 1 199 ? 8.347 39.383 -10.570 1.00 48.94 199 LEU A N 1
ATOM 1567 C CA . LEU A 1 199 ? 7.019 39.237 -9.963 1.00 48.94 199 LEU A CA 1
ATOM 1568 C C . LEU A 1 199 ? 7.058 39.529 -8.456 1.00 48.94 199 LEU A C 1
ATOM 1570 O O . LEU A 1 199 ? 6.172 40.205 -7.948 1.00 48.94 199 LEU A O 1
ATOM 1574 N N . HIS A 1 200 ? 8.111 39.078 -7.769 1.00 51.88 200 HIS A N 1
ATOM 1575 C CA . HIS A 1 200 ? 8.393 39.369 -6.365 1.00 51.88 200 HIS A CA 1
ATOM 1576 C C . HIS A 1 200 ? 8.641 40.867 -6.157 1.00 51.88 200 HIS A C 1
ATOM 1578 O O . HIS A 1 200 ? 8.047 41.458 -5.265 1.00 51.88 200 HIS A O 1
ATOM 1584 N N . TYR A 1 201 ? 9.438 41.505 -7.021 1.00 62.59 201 TYR A N 1
ATOM 1585 C CA . TYR A 1 201 ? 9.674 42.951 -7.000 1.00 62.59 201 TYR A CA 1
ATOM 1586 C C . TYR A 1 201 ? 8.388 43.754 -7.249 1.00 62.59 201 TYR A C 1
ATOM 1588 O O . TYR A 1 201 ? 8.079 44.666 -6.490 1.00 62.59 201 TYR A O 1
ATOM 1596 N N . ASN A 1 202 ? 7.588 43.378 -8.252 1.00 55.91 202 ASN A N 1
ATOM 1597 C CA . ASN A 1 202 ? 6.342 44.074 -8.589 1.00 55.91 202 ASN A CA 1
ATOM 1598 C C . ASN A 1 202 ? 5.244 43.886 -7.533 1.00 55.91 202 ASN A C 1
ATOM 1600 O O . ASN A 1 202 ? 4.495 44.822 -7.257 1.00 55.91 202 ASN A O 1
ATOM 1604 N N . LEU A 1 203 ? 5.131 42.693 -6.938 1.00 48.25 203 LEU A N 1
ATOM 1605 C CA . LEU A 1 203 ? 4.204 42.443 -5.832 1.00 48.25 203 LEU A CA 1
ATOM 1606 C C . LEU A 1 203 ? 4.651 43.175 -4.573 1.00 48.25 203 LEU A C 1
ATOM 1608 O O . LEU A 1 203 ? 3.808 43.786 -3.927 1.00 48.25 203 LEU A O 1
ATOM 1612 N N . HIS A 1 204 ? 5.954 43.190 -4.279 1.00 55.06 204 HIS A N 1
ATOM 1613 C CA . HIS A 1 204 ? 6.494 43.968 -3.174 1.00 55.06 204 HIS A CA 1
ATOM 1614 C C . HIS A 1 204 ? 6.210 45.460 -3.373 1.00 55.06 204 HIS A C 1
ATOM 1616 O O . HIS A 1 204 ? 5.689 46.063 -2.446 1.00 55.06 204 HIS A O 1
ATOM 1622 N N . GLN A 1 205 ? 6.449 46.026 -4.566 1.00 60.72 205 GLN A N 1
ATOM 1623 C CA . GLN A 1 205 ? 6.161 47.434 -4.875 1.00 60.72 205 GLN A CA 1
ATOM 1624 C C . GLN A 1 205 ? 4.672 47.787 -4.802 1.00 60.72 205 GLN A C 1
ATOM 1626 O O . GLN A 1 205 ? 4.326 48.844 -4.281 1.00 60.72 205 GLN A O 1
ATOM 1631 N N . ARG A 1 206 ? 3.779 46.919 -5.298 1.00 51.94 206 ARG A N 1
ATOM 1632 C CA . ARG A 1 206 ? 2.326 47.140 -5.187 1.00 51.94 206 ARG A CA 1
ATOM 1633 C C . ARG A 1 206 ? 1.849 47.072 -3.739 1.00 51.94 206 ARG A C 1
ATOM 1635 O O . ARG A 1 206 ? 1.046 47.903 -3.335 1.00 51.94 206 ARG A O 1
ATOM 1642 N N . PHE A 1 207 ? 2.381 46.142 -2.943 1.00 44.72 207 PHE A N 1
ATOM 1643 C CA . PHE A 1 207 ? 2.049 46.052 -1.522 1.00 44.72 207 PHE A CA 1
ATOM 1644 C C . PHE A 1 207 ? 2.572 47.262 -0.735 1.00 44.72 207 PHE A C 1
ATOM 1646 O O . PHE A 1 207 ? 1.838 47.797 0.091 1.00 44.72 207 PHE A O 1
ATOM 1653 N N . THR A 1 208 ? 3.789 47.757 -0.996 1.00 56.22 208 THR A N 1
ATOM 1654 C CA . THR A 1 208 ? 4.263 48.997 -0.354 1.00 56.22 208 THR A CA 1
ATOM 1655 C C . THR A 1 208 ? 3.469 50.222 -0.801 1.00 56.22 208 THR A C 1
ATOM 1657 O O . THR A 1 208 ? 3.200 51.074 0.036 1.00 56.22 208 THR A O 1
ATOM 1660 N N . ALA A 1 209 ? 3.036 50.310 -2.062 1.00 55.06 209 ALA A N 1
ATOM 1661 C CA . ALA A 1 209 ? 2.252 51.446 -2.553 1.00 55.06 209 ALA A CA 1
ATOM 1662 C C . ALA A 1 209 ? 0.823 51.501 -1.974 1.00 55.06 209 ALA A C 1
ATOM 1664 O O . ALA A 1 209 ? 0.378 52.571 -1.565 1.00 55.06 209 ALA A O 1
ATOM 1665 N N . ASP A 1 210 ? 0.130 50.360 -1.881 1.00 46.72 210 ASP A N 1
ATOM 1666 C CA . ASP A 1 210 ? -1.263 50.310 -1.403 1.00 46.72 210 ASP A CA 1
ATOM 1667 C C . ASP A 1 210 ? -1.383 50.260 0.133 1.00 46.72 210 ASP A C 1
ATOM 1669 O O . ASP A 1 210 ? -2.397 50.685 0.692 1.00 46.72 210 ASP A O 1
ATOM 1673 N N . THR A 1 211 ? -0.359 49.761 0.840 1.00 46.16 211 THR A N 1
ATOM 1674 C CA . THR A 1 211 ? -0.423 49.545 2.302 1.00 46.16 211 THR A CA 1
ATOM 1675 C C . THR A 1 211 ? 0.322 50.609 3.112 1.00 46.16 211 THR A C 1
ATOM 1677 O O . THR A 1 211 ? -0.054 50.853 4.260 1.00 46.16 211 THR A O 1
ATOM 1680 N N . ALA A 1 212 ? 1.316 51.303 2.536 1.00 43.44 212 ALA A N 1
ATOM 1681 C CA . ALA A 1 212 ? 2.007 52.402 3.220 1.00 43.44 212 ALA A CA 1
ATOM 1682 C C . ALA A 1 212 ? 1.047 53.511 3.700 1.00 43.44 212 ALA A C 1
ATOM 1684 O O . ALA A 1 212 ? 1.152 53.896 4.863 1.00 43.44 212 ALA A O 1
ATOM 1685 N N . PRO A 1 213 ? 0.033 53.960 2.929 1.00 43.88 213 PRO A N 1
ATOM 1686 C CA . PRO A 1 213 ? -0.865 55.018 3.397 1.00 43.88 213 PRO A CA 1
ATOM 1687 C C . PRO A 1 213 ? -1.751 54.613 4.586 1.00 43.88 213 PRO A C 1
ATOM 1689 O O . PRO A 1 213 ? -2.300 55.482 5.253 1.00 43.88 213 PRO A O 1
ATOM 1692 N N . ARG A 1 214 ? -1.908 53.309 4.866 1.00 43.31 214 ARG A N 1
ATOM 1693 C CA . ARG A 1 214 ? -2.751 52.801 5.966 1.00 43.31 214 ARG A CA 1
ATOM 1694 C C . ARG A 1 214 ? -1.987 52.514 7.257 1.00 43.31 214 ARG A C 1
ATOM 1696 O O . ARG A 1 214 ? -2.617 52.395 8.301 1.00 43.31 214 ARG A O 1
ATOM 1703 N N . ILE A 1 215 ? -0.660 52.394 7.197 1.00 40.72 215 ILE A N 1
ATOM 1704 C CA . ILE A 1 215 ? 0.182 52.077 8.363 1.00 40.72 215 ILE A CA 1
ATOM 1705 C C . ILE A 1 215 ? 0.714 53.360 9.032 1.00 40.72 215 ILE A C 1
ATOM 1707 O O . ILE A 1 215 ? 0.910 53.379 10.242 1.00 40.72 215 ILE A O 1
ATOM 1711 N N . TYR A 1 216 ? 0.842 54.471 8.295 1.00 38.50 216 TYR A N 1
ATOM 1712 C CA . TYR A 1 216 ? 1.348 55.744 8.836 1.00 38.50 216 TYR A CA 1
ATOM 1713 C C . TYR A 1 216 ? 0.344 56.573 9.668 1.00 38.50 216 TYR A C 1
ATOM 1715 O O . TYR A 1 216 ? 0.671 57.690 10.060 1.00 38.50 216 TYR A O 1
ATOM 1723 N N . SER A 1 217 ? -0.852 56.062 9.986 1.00 38.25 217 SER A N 1
ATOM 1724 C CA . SER A 1 217 ? -1.852 56.792 10.792 1.00 38.25 217 SER A CA 1
ATOM 1725 C C . SER A 1 217 ? -1.993 56.326 12.249 1.00 38.25 217 SER A C 1
ATOM 1727 O O . SER A 1 217 ? -2.880 56.803 12.952 1.00 38.25 217 SER A O 1
ATOM 1729 N N . THR A 1 218 ? -1.126 55.438 12.743 1.00 39.28 218 THR A N 1
ATOM 1730 C CA . THR A 1 218 ? -1.080 55.062 14.170 1.00 39.28 218 THR A CA 1
ATOM 1731 C C . THR A 1 218 ? 0.367 54.948 14.650 1.00 39.28 218 THR A C 1
ATOM 1733 O O . THR A 1 218 ? 1.138 54.233 14.012 1.00 39.28 218 THR A O 1
ATOM 1736 N N . PRO A 1 219 ? 0.757 55.606 15.759 1.00 37.09 219 PRO A N 1
ATOM 1737 C CA . PRO A 1 219 ? 2.107 55.495 16.290 1.00 37.09 219 PRO A CA 1
ATOM 1738 C C . PRO A 1 219 ? 2.244 54.157 17.024 1.00 37.09 219 PRO A C 1
ATOM 1740 O O . PRO A 1 219 ? 1.594 53.931 18.043 1.00 37.09 219 PRO A O 1
ATOM 1743 N N . MET A 1 220 ? 3.068 53.258 16.495 1.00 38.78 220 MET A N 1
ATOM 1744 C CA . MET A 1 220 ? 3.512 52.054 17.194 1.00 38.78 220 MET A CA 1
ATOM 1745 C C . MET A 1 220 ? 4.953 51.743 16.797 1.00 38.78 220 MET A C 1
ATOM 1747 O O . MET A 1 220 ? 5.250 51.534 15.621 1.00 38.78 220 MET A O 1
ATOM 1751 N N . ASP A 1 221 ? 5.818 51.690 17.808 1.00 41.50 221 ASP A N 1
ATOM 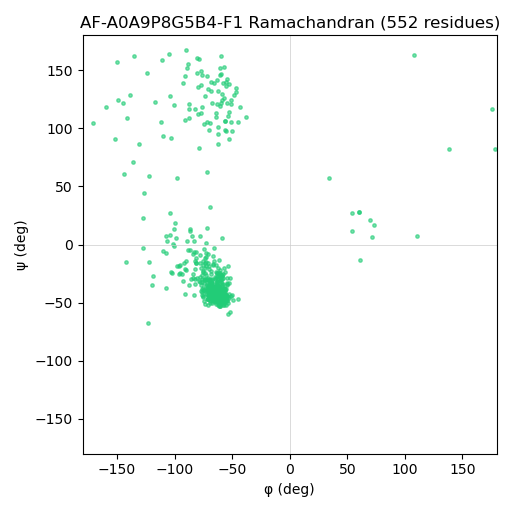1752 C CA . ASP A 1 221 ? 7.133 51.063 17.762 1.00 41.50 221 ASP A CA 1
ATOM 1753 C C . ASP A 1 221 ? 6.958 49.558 17.531 1.00 41.50 221 ASP A C 1
ATOM 1755 O O . ASP A 1 221 ? 6.480 48.840 18.411 1.00 41.50 221 ASP A O 1
ATOM 1759 N N . CYS A 1 222 ? 7.319 49.064 16.348 1.00 35.12 222 CYS A N 1
ATOM 1760 C CA . CYS A 1 222 ? 7.462 47.634 16.087 1.00 35.12 222 CYS A CA 1
ATOM 1761 C C . CYS A 1 222 ? 8.548 47.391 15.035 1.00 35.12 222 CYS A C 1
ATOM 1763 O O . CYS A 1 222 ? 8.474 47.894 13.913 1.00 35.12 222 CYS A O 1
ATOM 1765 N N . ASP A 1 223 ? 9.524 46.563 15.407 1.00 40.06 223 ASP A N 1
ATOM 1766 C CA . ASP A 1 223 ? 10.506 45.962 14.510 1.00 40.06 223 ASP A CA 1
ATOM 1767 C C . ASP A 1 223 ? 9.834 45.105 13.415 1.00 40.06 223 ASP A C 1
ATOM 1769 O O . ASP A 1 223 ? 8.675 44.700 13.513 1.00 40.06 223 ASP A O 1
ATOM 1773 N N . ILE A 1 224 ? 10.588 44.824 12.349 1.00 41.50 224 ILE A N 1
ATOM 1774 C CA . ILE A 1 224 ? 10.129 44.481 10.988 1.00 41.50 224 ILE A CA 1
ATOM 1775 C C . ILE A 1 224 ? 9.815 42.973 10.682 1.00 41.50 224 ILE A C 1
ATOM 1777 O O . ILE A 1 224 ? 9.612 42.658 9.513 1.00 41.50 224 ILE A O 1
ATOM 1781 N N . PRO A 1 225 ? 9.670 41.971 11.589 1.00 40.31 225 PRO A N 1
ATOM 1782 C CA . PRO A 1 225 ? 9.543 40.572 11.141 1.00 40.31 225 PRO A CA 1
ATOM 1783 C C . PRO A 1 225 ? 8.117 40.107 10.750 1.00 40.31 225 PRO A C 1
ATOM 1785 O O . PRO A 1 225 ? 7.919 38.921 10.491 1.00 40.31 225 PRO A O 1
ATOM 1788 N N . TYR A 1 226 ? 7.103 40.983 10.691 1.00 38.03 226 TYR A N 1
ATOM 1789 C CA . TYR A 1 226 ? 5.702 40.569 10.451 1.00 38.03 226 TYR A CA 1
ATOM 1790 C C . TYR A 1 226 ? 5.266 40.530 8.971 1.00 38.03 226 TYR A C 1
ATOM 1792 O O . TYR A 1 226 ? 4.317 39.819 8.632 1.00 38.03 226 TYR A O 1
ATOM 1800 N N . LEU A 1 227 ? 5.948 41.254 8.072 1.00 38.53 227 LEU A N 1
ATOM 1801 C CA . LEU A 1 227 ? 5.547 41.353 6.657 1.00 38.53 227 LEU A CA 1
ATOM 1802 C C . LEU A 1 227 ? 5.765 40.035 5.883 1.00 38.53 227 LEU A C 1
ATOM 1804 O O . LEU A 1 227 ? 4.934 39.653 5.055 1.00 38.53 227 LEU A O 1
ATOM 1808 N N . ASP A 1 228 ? 6.822 39.290 6.214 1.00 39.12 228 ASP A N 1
ATOM 1809 C CA . ASP A 1 228 ? 7.170 38.024 5.553 1.00 39.12 228 ASP A CA 1
ATOM 1810 C C . ASP A 1 228 ? 6.165 36.893 5.840 1.00 39.12 228 ASP A C 1
ATOM 1812 O O . ASP A 1 228 ? 5.975 35.994 5.014 1.00 39.12 228 ASP A O 1
ATOM 1816 N N . LEU A 1 229 ? 5.452 36.951 6.973 1.00 38.78 229 LEU A N 1
ATOM 1817 C CA . LEU A 1 229 ? 4.441 35.950 7.335 1.00 38.78 229 LEU A CA 1
ATOM 1818 C C . LEU A 1 229 ? 3.124 36.101 6.552 1.00 38.78 229 LEU A C 1
ATOM 1820 O O . LEU A 1 229 ? 2.414 35.112 6.362 1.00 38.78 229 LEU A O 1
ATOM 1824 N N . LEU A 1 230 ? 2.798 37.312 6.090 1.00 38.81 230 LEU A N 1
ATOM 1825 C CA . LEU A 1 230 ? 1.550 37.616 5.373 1.00 38.81 230 LEU A CA 1
ATOM 1826 C C . LEU A 1 230 ? 1.693 37.504 3.849 1.00 38.81 230 LEU A C 1
ATOM 1828 O O . LEU A 1 230 ? 0.743 37.126 3.164 1.00 38.81 230 LEU A O 1
ATOM 1832 N N . ILE A 1 231 ? 2.883 37.787 3.317 1.00 46.03 231 ILE A N 1
ATOM 1833 C CA . ILE A 1 231 ? 3.172 37.734 1.877 1.00 46.03 231 ILE A CA 1
ATOM 1834 C C . ILE A 1 231 ? 3.326 36.280 1.386 1.00 46.03 231 ILE A C 1
ATOM 1836 O O . ILE A 1 231 ? 2.955 35.956 0.253 1.00 46.03 231 ILE A O 1
ATOM 1840 N N . GLY A 1 232 ? 3.789 35.375 2.257 1.00 44.91 232 GLY A N 1
ATOM 1841 C CA . GLY A 1 232 ? 3.998 33.957 1.948 1.00 44.91 232 GLY A CA 1
ATOM 1842 C C . GLY A 1 232 ? 2.775 33.257 1.331 1.00 44.91 232 GLY A C 1
ATOM 1843 O O . GLY A 1 232 ? 2.882 32.763 0.205 1.00 44.91 232 GLY A O 1
ATOM 1844 N N . PRO A 1 233 ? 1.600 33.223 1.991 1.00 43.62 233 PRO A N 1
ATOM 1845 C CA . PRO A 1 233 ? 0.422 32.494 1.505 1.00 43.62 233 PRO A CA 1
ATOM 1846 C C . PRO A 1 233 ? -0.112 32.988 0.151 1.00 43.62 233 PRO A C 1
ATOM 1848 O O . PRO A 1 233 ? -0.432 32.172 -0.715 1.00 43.62 233 PRO A O 1
ATOM 1851 N N . LEU A 1 234 ? -0.132 34.308 -0.068 1.00 40.22 234 LEU A N 1
ATOM 1852 C CA . LEU A 1 234 ? -0.658 34.927 -1.292 1.00 40.22 234 LEU A CA 1
ATOM 1853 C C . LEU A 1 234 ? 0.257 34.677 -2.505 1.00 40.22 234 LEU A C 1
ATOM 1855 O O . LEU A 1 234 ? -0.216 34.352 -3.597 1.00 40.22 234 LEU A O 1
ATOM 1859 N N . LEU A 1 235 ? 1.580 34.745 -2.297 1.00 45.62 235 LEU A N 1
ATOM 1860 C CA . LEU A 1 235 ? 2.573 34.335 -3.294 1.00 45.62 235 LEU A CA 1
ATOM 1861 C C . LEU A 1 235 ? 2.477 32.838 -3.592 1.00 45.62 235 LEU A C 1
ATOM 1863 O O . LEU A 1 235 ? 2.579 32.442 -4.753 1.00 45.62 235 LEU A O 1
ATOM 1867 N N . THR A 1 236 ? 2.244 31.997 -2.577 1.00 45.56 236 THR A N 1
ATOM 1868 C CA . THR A 1 236 ? 2.152 30.546 -2.798 1.00 45.56 236 THR A CA 1
ATOM 1869 C C . THR A 1 236 ? 0.974 30.197 -3.708 1.00 45.56 236 THR A C 1
ATOM 1871 O O . THR A 1 236 ? 1.118 29.334 -4.569 1.00 45.56 236 THR A O 1
ATOM 1874 N N . GLU A 1 237 ? -0.162 30.885 -3.571 1.00 42.88 237 GLU A N 1
ATOM 1875 C CA . GLU A 1 237 ? -1.375 30.625 -4.351 1.00 42.88 237 GLU A CA 1
ATOM 1876 C C . GLU A 1 237 ? -1.264 31.091 -5.814 1.00 42.88 237 GLU A C 1
ATOM 1878 O O . GLU A 1 237 ? -1.592 30.331 -6.732 1.00 42.88 237 GLU A O 1
ATOM 1883 N N . GLN A 1 238 ? -0.703 32.279 -6.071 1.00 50.59 238 GLN A N 1
ATOM 1884 C CA . GLN A 1 238 ? -0.472 32.754 -7.444 1.00 50.59 238 GLN A CA 1
ATOM 1885 C C . GLN A 1 238 ? 0.617 31.954 -8.175 1.00 50.59 238 GLN A C 1
ATOM 1887 O O . GLN A 1 238 ? 0.461 31.619 -9.354 1.00 50.59 238 GLN A O 1
ATOM 1892 N N . LEU A 1 239 ? 1.687 31.565 -7.474 1.00 44.75 239 LEU A N 1
ATOM 1893 C CA . LEU A 1 239 ? 2.708 30.664 -8.015 1.00 44.75 239 LEU A CA 1
ATOM 1894 C C . LEU A 1 239 ? 2.130 29.283 -8.324 1.00 44.75 239 LEU A C 1
ATOM 1896 O O . LEU A 1 239 ? 2.492 28.685 -9.337 1.00 44.75 239 LEU A O 1
ATOM 1900 N N . PHE A 1 240 ? 1.188 28.797 -7.511 1.00 43.00 240 PHE A N 1
ATOM 1901 C CA . PHE A 1 240 ? 0.487 27.549 -7.789 1.00 43.00 240 PHE A CA 1
ATOM 1902 C C . PHE A 1 240 ? -0.339 27.640 -9.075 1.00 43.00 240 PHE A C 1
ATOM 1904 O O . PHE A 1 240 ? -0.303 26.710 -9.876 1.00 43.00 240 PHE A O 1
ATOM 1911 N N . GLN A 1 241 ? -1.022 28.764 -9.323 1.00 48.94 241 GLN A N 1
ATOM 1912 C CA . GLN A 1 241 ? -1.796 28.986 -10.553 1.00 48.94 241 GLN A CA 1
ATOM 1913 C C . GLN A 1 241 ? -0.909 29.069 -11.806 1.00 48.94 241 GLN A C 1
ATOM 1915 O O . GLN A 1 241 ? -1.283 28.544 -12.854 1.00 48.94 241 GLN A O 1
ATOM 1920 N N . HIS A 1 242 ? 0.289 29.654 -11.711 1.00 48.16 242 HIS A N 1
ATOM 1921 C CA . HIS A 1 242 ? 1.254 29.713 -12.821 1.00 48.16 242 HIS A CA 1
ATOM 1922 C C . HIS A 1 242 ? 2.047 28.418 -13.035 1.00 48.16 242 HIS A C 1
ATOM 1924 O O . HIS A 1 242 ? 2.381 28.078 -14.171 1.00 48.16 242 HIS A O 1
ATOM 1930 N N . ALA A 1 243 ? 2.321 27.659 -11.974 1.00 42.00 243 ALA A N 1
ATOM 1931 C CA . ALA A 1 243 ? 2.926 26.335 -12.070 1.00 42.00 243 ALA A CA 1
ATOM 1932 C C . ALA A 1 243 ? 1.918 25.278 -12.541 1.00 42.00 243 ALA A C 1
ATOM 1934 O O . ALA A 1 243 ? 2.319 24.267 -13.114 1.00 42.00 243 ALA A O 1
ATOM 1935 N N . LYS A 1 244 ? 0.611 25.517 -12.359 1.00 44.97 244 LYS A N 1
ATOM 1936 C CA . LYS A 1 244 ? -0.483 24.598 -12.706 1.00 44.97 244 LYS A CA 1
ATOM 1937 C C . LYS A 1 244 ? -0.390 24.034 -14.129 1.00 44.97 244 LYS A C 1
ATOM 1939 O O . LYS A 1 244 ? -0.465 22.819 -14.250 1.00 44.97 244 LYS A O 1
ATOM 1944 N N . PRO A 1 245 ? -0.149 24.809 -15.206 1.00 47.50 245 PRO A N 1
ATOM 1945 C CA . PRO A 1 245 ? -0.063 24.266 -16.565 1.00 47.50 245 PRO A CA 1
ATOM 1946 C C . PRO A 1 245 ? 1.203 23.431 -16.800 1.00 47.50 245 PRO A C 1
ATOM 1948 O O . PRO A 1 245 ? 1.202 22.511 -17.619 1.00 47.50 245 PRO A O 1
ATOM 1951 N N . TYR A 1 246 ? 2.297 23.740 -16.096 1.00 47.03 246 TYR A N 1
ATOM 1952 C CA . TYR A 1 246 ? 3.534 22.958 -16.148 1.00 47.03 246 TYR A CA 1
ATOM 1953 C C . TYR A 1 246 ? 3.397 21.665 -15.359 1.00 47.03 246 TYR A C 1
ATOM 1955 O O . TYR A 1 246 ? 3.746 20.614 -15.881 1.00 47.03 246 TYR A O 1
ATOM 1963 N N . LEU A 1 247 ? 2.816 21.727 -14.161 1.00 42.88 247 LEU A N 1
ATOM 1964 C CA . LEU A 1 247 ? 2.459 20.572 -13.348 1.00 42.88 247 LEU A CA 1
ATOM 1965 C C . LEU A 1 247 ? 1.444 19.688 -14.070 1.00 42.88 247 LEU A C 1
ATOM 1967 O O . LEU A 1 247 ? 1.634 18.484 -14.076 1.00 42.88 247 LEU A O 1
ATOM 1971 N N . ILE A 1 248 ? 0.443 20.253 -14.751 1.00 50.31 248 ILE A N 1
ATOM 1972 C CA . ILE A 1 248 ? -0.497 19.503 -15.594 1.00 50.31 248 ILE A CA 1
ATOM 1973 C C . ILE A 1 248 ? 0.249 18.825 -16.741 1.00 50.31 248 ILE A C 1
ATOM 1975 O O . ILE A 1 248 ? 0.055 17.637 -16.933 1.00 50.31 248 ILE A O 1
ATOM 1979 N N . ARG A 1 249 ? 1.146 19.507 -17.469 1.00 51.69 249 ARG A N 1
ATOM 1980 C CA . ARG A 1 249 ? 1.916 18.880 -18.563 1.00 51.69 249 ARG A CA 1
ATOM 1981 C C . ARG A 1 249 ? 2.906 17.818 -18.080 1.00 51.69 249 ARG A C 1
ATOM 1983 O O . ARG A 1 249 ? 3.050 16.791 -18.742 1.00 51.69 249 ARG A O 1
ATOM 1990 N N . LEU A 1 250 ? 3.564 18.039 -16.940 1.00 49.62 250 LEU A 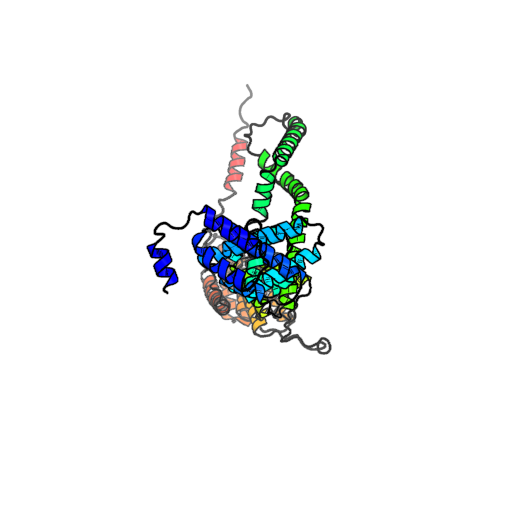N 1
ATOM 1991 C CA . LEU A 1 250 ? 4.406 17.042 -16.274 1.00 49.62 250 LEU A CA 1
ATOM 1992 C C . LEU A 1 250 ? 3.547 15.831 -15.903 1.00 49.62 250 LEU A C 1
ATOM 1994 O O . LEU A 1 250 ? 3.844 14.720 -16.321 1.00 49.62 250 LEU A O 1
ATOM 1998 N N . ASN A 1 251 ? 2.434 16.069 -15.209 1.00 49.69 251 ASN A N 1
ATOM 1999 C CA . ASN A 1 251 ? 1.490 15.048 -14.777 1.00 49.69 251 ASN A CA 1
ATOM 2000 C C . ASN A 1 251 ? 0.879 14.309 -15.976 1.00 49.69 251 ASN A C 1
ATOM 2002 O O . ASN A 1 251 ? 0.797 13.098 -15.934 1.00 49.69 251 ASN A O 1
ATOM 2006 N N . GLN A 1 252 ? 0.582 14.974 -17.097 1.00 58.53 252 GLN A N 1
ATOM 2007 C CA . GLN A 1 252 ? 0.111 14.343 -18.336 1.00 58.53 252 GLN A CA 1
ATOM 2008 C C . GLN A 1 252 ? 1.173 13.414 -18.937 1.00 58.53 252 GLN A C 1
ATOM 2010 O O . GLN A 1 252 ? 0.865 12.289 -19.322 1.00 58.53 252 GLN A O 1
ATOM 2015 N N . ARG A 1 253 ? 2.439 13.858 -18.993 1.00 59.69 253 ARG A N 1
ATOM 2016 C CA . ARG A 1 253 ? 3.550 13.008 -19.446 1.00 59.69 253 ARG A CA 1
ATOM 2017 C C . ARG A 1 253 ? 3.720 11.804 -18.523 1.00 59.69 253 ARG A C 1
ATOM 2019 O O . ARG A 1 253 ? 3.858 10.699 -19.029 1.00 59.69 253 ARG A O 1
ATOM 2026 N N . TYR A 1 254 ? 3.614 11.983 -17.207 1.00 59.84 254 TYR A N 1
ATOM 2027 C CA . TYR A 1 254 ? 3.685 10.885 -16.236 1.00 59.84 254 TYR A CA 1
ATOM 2028 C C . TYR A 1 254 ? 2.507 9.930 -16.299 1.00 59.84 254 TYR A C 1
ATOM 2030 O O . TYR A 1 254 ? 2.698 8.723 -16.236 1.00 59.84 254 TYR A O 1
ATOM 2038 N N . VAL A 1 255 ? 1.301 10.458 -16.468 1.00 58.56 255 VAL A N 1
ATOM 2039 C CA . VAL A 1 255 ? 0.066 9.699 -16.664 1.00 58.56 255 VAL A CA 1
ATOM 2040 C C . VAL A 1 255 ? 0.185 8.846 -17.922 1.00 58.56 255 VAL A C 1
ATOM 2042 O O . VAL A 1 255 ? -0.221 7.687 -17.896 1.00 58.56 255 VAL A O 1
ATOM 2045 N N . ASN A 1 256 ? 0.800 9.377 -18.981 1.00 63.22 256 ASN A N 1
ATOM 2046 C CA . ASN A 1 256 ? 1.079 8.626 -20.198 1.00 63.22 256 ASN A CA 1
ATOM 2047 C C . ASN A 1 256 ? 2.170 7.574 -19.973 1.00 63.22 256 ASN A C 1
ATOM 2049 O O . ASN A 1 256 ? 1.970 6.438 -20.374 1.00 63.22 256 ASN A O 1
ATOM 2053 N N . VAL A 1 257 ? 3.275 7.896 -19.290 1.00 64.38 257 VAL A N 1
ATOM 2054 C CA . VAL A 1 257 ? 4.336 6.919 -18.980 1.00 64.38 257 VAL A CA 1
ATOM 2055 C C . VAL A 1 257 ? 3.803 5.772 -18.125 1.00 64.38 257 VAL A C 1
ATOM 2057 O O . VAL A 1 257 ? 3.931 4.622 -18.519 1.00 64.38 257 VAL A O 1
ATOM 2060 N N . ALA A 1 258 ? 3.146 6.065 -17.003 1.00 61.25 258 ALA A N 1
ATOM 2061 C CA . ALA A 1 258 ? 2.583 5.051 -16.116 1.00 61.25 258 ALA A CA 1
ATOM 2062 C C . ALA A 1 258 ? 1.490 4.227 -16.811 1.00 61.25 258 ALA A C 1
ATOM 2064 O O . ALA A 1 258 ? 1.427 3.019 -16.622 1.00 61.25 258 ALA A O 1
ATOM 2065 N N . SER A 1 259 ? 0.655 4.853 -17.652 1.00 64.44 259 SER A N 1
ATOM 2066 C CA . SER A 1 259 ? -0.337 4.132 -18.457 1.00 64.44 259 SER A CA 1
ATOM 2067 C C . SER A 1 259 ? 0.309 3.241 -19.517 1.00 64.44 259 SER A C 1
ATOM 2069 O O . SER A 1 259 ? -0.184 2.144 -19.745 1.00 64.44 259 SER A O 1
ATOM 2071 N N . GLN A 1 260 ? 1.403 3.673 -20.145 1.00 68.56 260 GLN A N 1
ATOM 2072 C CA . GLN A 1 260 ? 2.135 2.853 -21.109 1.00 68.56 260 GLN A CA 1
ATOM 2073 C C . GLN A 1 260 ? 2.885 1.716 -20.413 1.00 68.56 260 GLN A C 1
ATOM 2075 O O . GLN A 1 260 ? 2.787 0.588 -20.864 1.00 68.56 260 GLN A O 1
ATOM 2080 N N . MET A 1 261 ? 3.532 1.963 -19.270 1.00 66.25 261 MET A N 1
ATOM 2081 C CA . MET A 1 261 ? 4.144 0.907 -18.452 1.00 66.25 261 MET A CA 1
ATOM 2082 C C . MET A 1 261 ? 3.107 -0.113 -17.987 1.00 66.25 261 MET A C 1
ATOM 2084 O O . MET A 1 261 ? 3.366 -1.305 -18.043 1.00 66.25 261 MET A O 1
ATOM 2088 N N . ALA A 1 262 ? 1.920 0.342 -17.582 1.00 65.25 262 ALA A N 1
ATOM 2089 C CA . ALA A 1 262 ? 0.808 -0.535 -17.239 1.00 65.25 262 ALA A CA 1
ATOM 2090 C C . ALA A 1 262 ? 0.361 -1.389 -18.429 1.00 65.25 262 ALA A C 1
ATOM 2092 O O . ALA A 1 262 ? 0.205 -2.594 -18.290 1.00 65.25 262 ALA A O 1
ATOM 2093 N N . LYS A 1 263 ? 0.184 -0.777 -19.607 1.00 70.00 263 LYS A N 1
ATOM 2094 C CA . LYS A 1 263 ? -0.186 -1.493 -20.836 1.00 70.00 263 LYS A CA 1
ATOM 2095 C C . LYS A 1 263 ? 0.872 -2.514 -21.234 1.00 70.00 263 LYS A C 1
ATOM 2097 O O . LYS A 1 263 ? 0.510 -3.633 -21.563 1.00 70.00 263 LYS A O 1
ATOM 2102 N N . VAL A 1 264 ? 2.146 -2.140 -21.163 1.00 65.56 264 VAL A N 1
ATOM 2103 C CA . VAL A 1 264 ? 3.279 -3.020 -21.466 1.00 65.56 264 VAL A CA 1
ATOM 2104 C C . VAL A 1 264 ? 3.347 -4.167 -20.457 1.00 65.56 264 VAL A C 1
ATOM 2106 O O . VAL A 1 264 ? 3.417 -5.314 -20.870 1.00 65.56 264 VAL A O 1
ATOM 2109 N N . ALA A 1 265 ? 3.220 -3.900 -19.155 1.00 65.12 265 ALA A N 1
ATOM 2110 C CA . ALA A 1 265 ? 3.199 -4.946 -18.129 1.00 65.12 265 ALA A CA 1
ATOM 2111 C C . ALA A 1 265 ? 2.037 -5.936 -18.333 1.00 65.12 265 ALA A C 1
ATOM 2113 O O . ALA A 1 265 ? 2.239 -7.144 -18.267 1.00 65.12 265 ALA A O 1
ATOM 2114 N N . ILE A 1 266 ? 0.840 -5.431 -18.663 1.00 67.31 266 ILE A N 1
ATOM 2115 C CA . ILE A 1 266 ? -0.329 -6.264 -18.990 1.00 67.31 266 ILE A CA 1
ATOM 2116 C C . ILE A 1 266 ? -0.087 -7.081 -20.267 1.00 67.31 266 ILE A C 1
ATOM 2118 O O . ILE A 1 266 ? -0.452 -8.251 -20.317 1.00 67.31 266 ILE A O 1
ATOM 2122 N N . GLN A 1 267 ? 0.526 -6.490 -21.296 1.00 66.81 267 GLN A N 1
ATOM 2123 C CA . GLN A 1 267 ? 0.832 -7.171 -22.560 1.00 66.81 267 GLN A CA 1
ATOM 2124 C C . GLN A 1 267 ? 1.882 -8.274 -22.408 1.00 66.81 267 GLN A C 1
ATOM 2126 O O . GLN A 1 267 ? 1.799 -9.275 -23.112 1.00 66.81 267 GLN A O 1
ATOM 2131 N N . ILE A 1 268 ? 2.843 -8.105 -21.498 1.00 61.94 268 ILE A N 1
ATOM 2132 C CA . ILE A 1 268 ? 3.895 -9.097 -21.234 1.00 61.94 268 ILE A CA 1
ATOM 2133 C C . ILE A 1 268 ? 3.369 -10.259 -20.363 1.00 61.94 268 ILE A C 1
ATOM 2135 O O . ILE A 1 268 ? 4.024 -11.289 -20.242 1.00 61.94 268 ILE A O 1
ATOM 2139 N N . GLY A 1 269 ? 2.154 -10.147 -19.810 1.00 65.62 269 GLY A N 1
ATOM 2140 C CA . GLY A 1 269 ? 1.534 -11.207 -19.010 1.00 65.62 269 GLY A CA 1
ATOM 2141 C C . GLY A 1 269 ? 2.151 -11.370 -17.620 1.00 65.62 269 GLY A C 1
ATOM 2142 O O . GLY A 1 269 ? 1.946 -12.401 -16.985 1.00 65.62 269 GLY A O 1
ATOM 2143 N N . GLU A 1 270 ? 2.899 -10.374 -17.141 1.00 65.75 270 GLU A N 1
ATOM 2144 C CA . GLU A 1 270 ? 3.489 -10.427 -15.807 1.00 65.75 270 GLU A CA 1
ATOM 2145 C C . GLU A 1 270 ? 2.503 -10.055 -14.705 1.00 65.75 270 GLU A C 1
ATOM 2147 O O . GLU A 1 270 ? 1.626 -9.196 -14.859 1.00 65.75 270 GLU A O 1
ATOM 2152 N N . GLU A 1 271 ? 2.697 -10.681 -13.543 1.00 75.12 271 GLU A N 1
ATOM 2153 C CA . GLU A 1 271 ? 1.948 -10.323 -12.354 1.00 75.12 271 GLU A CA 1
ATOM 2154 C C . GLU A 1 271 ? 2.369 -8.925 -11.865 1.00 75.12 271 GLU A C 1
ATOM 2156 O O . GLU A 1 271 ? 3.555 -8.654 -11.675 1.00 75.12 271 GLU A O 1
ATOM 2161 N N . PRO A 1 272 ? 1.419 -8.021 -11.558 1.00 75.94 272 PRO A N 1
ATOM 2162 C CA . PRO A 1 272 ? 1.711 -6.675 -11.054 1.00 75.94 272 PRO A CA 1
ATOM 2163 C C . PRO A 1 272 ? 2.630 -6.629 -9.819 1.00 75.94 272 PRO A C 1
ATOM 2165 O O . PRO A 1 272 ? 3.172 -5.570 -9.499 1.00 75.94 272 PRO A O 1
ATOM 2168 N N . GLY A 1 273 ? 2.776 -7.750 -9.103 1.00 79.81 273 GLY A N 1
ATOM 2169 C CA . GLY A 1 273 ? 3.571 -7.879 -7.886 1.00 79.81 273 GLY A CA 1
ATOM 2170 C C . GLY A 1 273 ? 5.033 -7.481 -8.063 1.00 79.81 273 GLY A C 1
ATOM 2171 O O . GLY A 1 273 ? 5.513 -6.637 -7.300 1.00 79.81 273 GLY A O 1
ATOM 2172 N N . ASP A 1 274 ? 5.711 -8.006 -9.082 1.00 82.19 274 ASP A N 1
ATOM 2173 C CA . ASP A 1 274 ? 7.150 -7.792 -9.286 1.00 82.19 274 ASP A CA 1
ATOM 2174 C C . ASP A 1 274 ? 7.467 -6.326 -9.579 1.00 82.19 274 ASP A C 1
ATOM 2176 O O . ASP A 1 274 ? 8.385 -5.733 -9.001 1.00 82.19 274 ASP A O 1
ATOM 2180 N N . LEU A 1 275 ? 6.611 -5.674 -10.367 1.00 80.38 275 LEU A N 1
ATOM 2181 C CA . LEU A 1 275 ? 6.731 -4.251 -10.658 1.00 80.38 275 LEU A CA 1
ATOM 2182 C C . LEU A 1 275 ? 6.603 -3.391 -9.394 1.00 80.38 275 LEU A C 1
ATOM 2184 O O . LEU A 1 275 ? 7.360 -2.435 -9.201 1.00 80.38 275 LEU A O 1
ATOM 2188 N N . PHE A 1 276 ? 5.677 -3.730 -8.493 1.00 85.88 276 PHE A N 1
ATOM 2189 C CA . PHE A 1 276 ? 5.571 -3.030 -7.217 1.00 85.88 276 PHE A CA 1
ATOM 2190 C C . PHE A 1 276 ? 6.760 -3.308 -6.294 1.00 85.88 276 PHE A C 1
ATOM 2192 O O . PHE A 1 276 ? 7.124 -2.411 -5.535 1.00 85.88 276 PHE A O 1
ATOM 2199 N N . GLN A 1 277 ? 7.398 -4.482 -6.355 1.00 86.44 277 GLN A N 1
ATOM 2200 C CA . GLN A 1 277 ? 8.634 -4.732 -5.602 1.00 86.44 277 GLN A CA 1
ATOM 2201 C C . GLN A 1 277 ? 9.783 -3.852 -6.099 1.00 86.44 277 GLN A C 1
ATOM 2203 O O . GLN A 1 277 ? 10.461 -3.212 -5.289 1.00 86.44 277 GLN A O 1
ATOM 2208 N N . VAL A 1 278 ? 9.932 -3.713 -7.419 1.00 78.69 278 VAL A N 1
ATOM 2209 C CA . VAL A 1 278 ? 10.900 -2.785 -8.021 1.00 78.69 278 VAL A CA 1
ATOM 2210 C C . VAL A 1 278 ? 10.611 -1.347 -7.576 1.00 78.69 278 VAL A C 1
ATOM 2212 O O . VAL A 1 278 ? 11.502 -0.659 -7.076 1.00 78.69 278 VAL A O 1
ATOM 2215 N N . LEU A 1 279 ? 9.356 -0.895 -7.660 1.00 80.62 279 LEU A N 1
ATOM 2216 C CA . LEU A 1 279 ? 8.974 0.463 -7.250 1.00 80.62 279 LEU A CA 1
ATOM 2217 C C . LEU A 1 279 ? 9.201 0.727 -5.753 1.00 80.62 279 LEU A C 1
ATOM 2219 O O . LEU A 1 279 ? 9.658 1.814 -5.389 1.00 80.62 279 LEU A O 1
ATOM 2223 N N . LYS A 1 280 ? 8.943 -0.263 -4.886 1.00 84.38 280 LYS A N 1
ATOM 2224 C CA . LYS A 1 280 ? 9.249 -0.182 -3.447 1.00 84.38 280 LYS A CA 1
ATOM 2225 C C . LYS A 1 280 ? 10.754 -0.034 -3.209 1.00 84.38 280 LYS A C 1
ATOM 2227 O O . LYS A 1 280 ? 11.151 0.759 -2.351 1.00 84.38 280 LYS A O 1
ATOM 2232 N N . HIS A 1 281 ? 11.584 -0.754 -3.972 1.00 82.31 281 HIS A N 1
ATOM 2233 C CA . HIS A 1 281 ? 13.045 -0.693 -3.867 1.00 82.31 281 HIS A CA 1
ATOM 2234 C C . HIS A 1 281 ? 13.614 0.652 -4.337 1.00 82.31 281 HIS A C 1
ATOM 2236 O O . HIS A 1 281 ? 14.548 1.172 -3.729 1.00 82.31 281 HIS A O 1
ATOM 2242 N N . TYR A 1 282 ? 12.986 1.288 -5.332 1.00 72.69 282 TYR A N 1
ATOM 2243 C CA . TYR A 1 282 ? 13.367 2.612 -5.847 1.00 72.69 282 TYR A CA 1
ATOM 2244 C C . TYR A 1 282 ? 13.043 3.796 -4.906 1.00 72.69 282 TYR A C 1
ATOM 2246 O O . TYR A 1 282 ? 13.109 4.958 -5.304 1.00 72.69 282 TYR A O 1
ATOM 2254 N N . LYS A 1 283 ? 12.740 3.519 -3.628 1.00 64.38 283 LYS A N 1
ATOM 2255 C CA . LYS A 1 283 ? 12.650 4.460 -2.490 1.00 64.38 283 LYS A CA 1
ATOM 2256 C C . LYS A 1 283 ? 11.734 5.676 -2.648 1.00 64.38 283 LYS A C 1
ATOM 2258 O O . LYS A 1 283 ? 11.760 6.544 -1.776 1.00 64.38 283 LYS A O 1
ATOM 2263 N N . SER A 1 284 ? 10.873 5.747 -3.663 1.00 82.62 284 SER A N 1
ATOM 2264 C CA . SER A 1 284 ? 9.875 6.816 -3.741 1.00 82.62 284 SER A CA 1
ATOM 2265 C C . SER A 1 284 ? 8.457 6.288 -3.519 1.00 82.62 284 SER A C 1
ATOM 2267 O O . SER A 1 284 ? 7.760 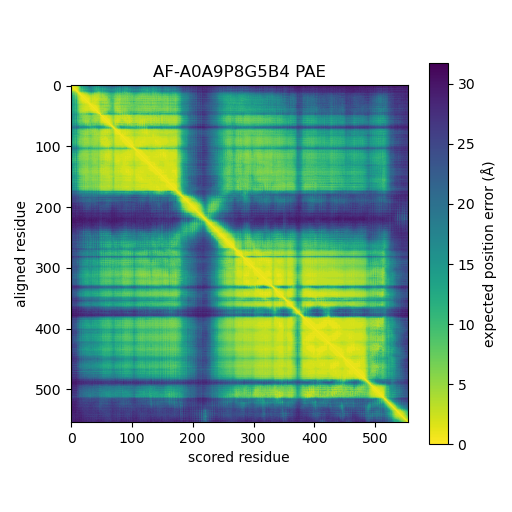5.893 -4.461 1.00 82.62 284 SER A O 1
ATOM 2269 N N . PRO A 1 285 ? 7.972 6.331 -2.263 1.00 87.62 285 PRO A N 1
ATOM 2270 C CA . PRO A 1 285 ? 6.599 5.982 -1.936 1.00 87.62 285 PRO A CA 1
ATOM 2271 C C . PRO A 1 285 ? 5.538 6.709 -2.756 1.00 87.62 285 PRO A C 1
ATOM 2273 O O . PRO A 1 285 ? 4.475 6.163 -3.036 1.00 87.62 285 PRO A O 1
ATOM 2276 N N . VAL A 1 286 ? 5.831 7.959 -3.125 1.00 86.69 286 VAL A N 1
ATOM 2277 C CA . VAL A 1 286 ? 4.947 8.815 -3.919 1.00 86.69 286 VAL A CA 1
ATOM 2278 C C . VAL A 1 286 ? 4.643 8.144 -5.257 1.00 86.69 286 VAL A C 1
ATOM 2280 O O . VAL A 1 286 ? 3.486 8.065 -5.658 1.00 86.69 286 VAL A O 1
ATOM 2283 N N . TRP A 1 287 ? 5.669 7.604 -5.915 1.00 81.75 287 TRP A N 1
ATOM 2284 C CA . TRP A 1 287 ? 5.530 6.930 -7.204 1.00 81.75 287 TRP A CA 1
ATOM 2285 C C . TRP A 1 287 ? 4.801 5.613 -7.097 1.00 81.75 287 TRP A C 1
ATOM 2287 O O . TRP A 1 287 ? 3.909 5.355 -7.896 1.00 81.75 287 TRP A O 1
ATOM 2297 N N . THR A 1 288 ? 5.121 4.832 -6.070 1.00 90.06 288 THR A N 1
ATOM 2298 C CA . THR A 1 288 ? 4.408 3.583 -5.794 1.00 90.06 288 THR A CA 1
ATOM 2299 C C . THR A 1 288 ? 2.899 3.847 -5.680 1.00 90.06 288 THR A C 1
ATOM 2301 O O . THR A 1 288 ? 2.096 3.145 -6.293 1.00 90.06 288 THR A O 1
ATOM 2304 N N . TYR A 1 289 ? 2.504 4.915 -4.974 1.00 92.19 289 TYR A N 1
ATOM 2305 C CA . TYR A 1 289 ? 1.099 5.299 -4.837 1.00 92.19 289 TYR A CA 1
ATOM 2306 C C . TYR A 1 289 ? 0.487 5.825 -6.141 1.00 92.19 289 TYR A C 1
ATOM 2308 O O . TYR A 1 289 ? -0.601 5.394 -6.513 1.00 92.19 289 TYR A O 1
ATOM 2316 N N . TYR A 1 290 ? 1.154 6.737 -6.858 1.00 87.50 290 TYR A N 1
ATOM 2317 C CA . TYR A 1 290 ? 0.620 7.264 -8.121 1.00 87.50 290 TYR A CA 1
ATOM 2318 C C . TYR A 1 290 ? 0.475 6.182 -9.186 1.00 87.50 290 TYR A C 1
ATOM 2320 O O . TYR A 1 290 ? -0.513 6.174 -9.919 1.00 87.50 290 TYR A O 1
ATOM 2328 N N . PHE A 1 291 ? 1.434 5.261 -9.252 1.00 85.00 291 PHE A N 1
ATOM 2329 C CA . PHE A 1 291 ? 1.380 4.122 -10.149 1.00 85.00 291 PHE A CA 1
ATOM 2330 C C . PHE A 1 291 ? 0.171 3.239 -9.821 1.00 85.00 291 PHE A C 1
ATOM 2332 O O . PHE A 1 291 ? -0.669 3.016 -10.691 1.00 85.00 291 PHE A O 1
ATOM 2339 N N . PHE A 1 292 ? -0.008 2.870 -8.547 1.00 91.25 292 PHE A N 1
ATOM 2340 C CA . PHE A 1 292 ? -1.209 2.179 -8.065 1.00 91.25 292 PHE A CA 1
ATOM 2341 C C . PHE A 1 292 ? -2.510 2.924 -8.424 1.00 91.25 292 PHE A C 1
ATOM 2343 O O . PHE A 1 292 ? -3.449 2.347 -8.977 1.00 91.25 292 PHE A O 1
ATOM 2350 N N . ALA A 1 293 ? -2.575 4.224 -8.134 1.00 89.94 293 ALA A N 1
ATOM 2351 C CA . ALA A 1 293 ? -3.750 5.049 -8.388 1.00 89.94 293 ALA A CA 1
ATOM 2352 C C . ALA A 1 293 ? -4.085 5.101 -9.883 1.00 89.94 293 ALA A C 1
ATOM 2354 O O . ALA A 1 293 ? -5.255 5.119 -10.252 1.00 89.94 293 ALA A O 1
ATOM 2355 N N . LYS A 1 294 ? -3.064 5.099 -10.746 1.00 83.81 294 LYS A N 1
ATOM 2356 C CA . LYS A 1 294 ? -3.251 5.113 -12.191 1.00 83.81 294 LYS A CA 1
ATOM 2357 C C . LYS A 1 294 ? -3.678 3.752 -12.729 1.00 83.81 294 LYS A C 1
ATOM 2359 O O . LYS A 1 294 ? -4.550 3.735 -13.589 1.00 83.81 294 LYS A O 1
ATOM 2364 N N . LEU A 1 295 ? -3.110 2.650 -12.235 1.00 85.38 295 LEU A N 1
ATOM 2365 C CA . LEU A 1 295 ? -3.563 1.296 -12.574 1.00 85.38 295 LEU A CA 1
ATOM 2366 C C . LEU A 1 295 ? -5.053 1.135 -12.266 1.00 85.38 295 LEU A C 1
ATOM 2368 O O . LEU A 1 295 ? -5.832 0.812 -13.158 1.00 85.38 295 LEU A O 1
ATOM 2372 N N . THR A 1 296 ? -5.453 1.483 -11.042 1.00 88.75 296 THR A N 1
ATOM 2373 C CA . THR A 1 296 ? -6.859 1.408 -10.615 1.00 88.75 296 THR A CA 1
ATOM 2374 C C . THR A 1 296 ? -7.784 2.339 -11.400 1.00 88.75 296 THR A C 1
ATOM 2376 O O . THR A 1 296 ? -8.929 1.984 -11.636 1.00 88.75 296 THR A O 1
ATOM 2379 N N . TRP A 1 297 ? -7.310 3.503 -11.857 1.00 86.75 297 TRP A N 1
ATOM 2380 C CA . TRP A 1 297 ? -8.090 4.393 -12.729 1.00 86.75 297 TRP A CA 1
ATOM 2381 C C . TRP A 1 297 ? -8.263 3.905 -14.169 1.00 86.75 297 TRP A C 1
ATOM 2383 O O . TRP A 1 297 ? -9.131 4.429 -14.857 1.00 86.75 297 TRP A O 1
ATOM 2393 N N . ASN A 1 298 ? -7.437 2.973 -14.647 1.00 82.44 298 ASN A N 1
ATOM 2394 C CA . ASN A 1 298 ? -7.633 2.351 -15.961 1.00 82.44 298 ASN A CA 1
ATOM 2395 C C . ASN A 1 298 ? -8.214 0.932 -15.814 1.00 82.44 298 ASN A C 1
ATOM 2397 O O . ASN A 1 298 ? -7.922 0.081 -16.649 1.00 82.44 298 ASN A O 1
ATOM 2401 N N . ASP A 1 299 ? -8.948 0.672 -14.724 1.00 85.81 299 ASP A N 1
ATOM 2402 C CA . ASP A 1 299 ? -9.596 -0.609 -14.411 1.00 85.81 299 ASP A CA 1
ATOM 2403 C C . ASP A 1 299 ? -8.658 -1.829 -14.427 1.00 85.81 299 ASP A C 1
ATOM 2405 O O . ASP A 1 299 ? -9.078 -2.964 -14.648 1.00 85.81 299 ASP A O 1
ATOM 2409 N N . VAL A 1 300 ? -7.366 -1.618 -14.155 1.00 83.62 300 VAL A N 1
ATOM 2410 C CA . VAL A 1 300 ? -6.409 -2.720 -14.034 1.00 83.62 300 VAL A CA 1
ATOM 2411 C C . VAL A 1 300 ? -6.617 -3.398 -12.686 1.00 83.62 300 VAL A C 1
ATOM 2413 O O . VAL A 1 300 ? -6.429 -2.780 -11.631 1.00 83.62 300 VAL A O 1
ATOM 2416 N N . HIS A 1 301 ? -6.987 -4.678 -12.718 1.00 87.81 301 HIS A N 1
ATOM 2417 C CA . HIS A 1 301 ? -7.153 -5.477 -11.512 1.00 87.81 301 HIS A CA 1
ATOM 2418 C C . HIS A 1 301 ? -5.798 -5.700 -10.831 1.00 87.81 301 HIS A C 1
ATOM 2420 O O . HIS A 1 301 ? -4.871 -6.247 -11.424 1.00 87.81 301 HIS A O 1
ATOM 2426 N N . ILE A 1 302 ? -5.686 -5.275 -9.572 1.00 87.94 302 ILE A N 1
ATOM 2427 C CA . ILE A 1 302 ? -4.490 -5.498 -8.756 1.00 87.94 302 ILE A CA 1
ATOM 2428 C C . ILE A 1 302 ? -4.775 -6.679 -7.827 1.00 87.94 302 ILE A C 1
ATOM 2430 O O . ILE A 1 302 ? -5.704 -6.574 -7.017 1.00 87.94 302 ILE A O 1
ATOM 2434 N N . PRO A 1 303 ? -3.989 -7.771 -7.907 1.00 88.56 303 PRO A N 1
ATOM 2435 C CA . PRO A 1 303 ? -4.165 -8.927 -7.040 1.00 88.56 303 PRO A CA 1
ATOM 2436 C C . PRO A 1 303 ? -4.147 -8.541 -5.560 1.00 88.56 303 PRO A C 1
ATOM 2438 O O . PRO A 1 303 ? -3.370 -7.684 -5.128 1.00 88.56 303 PRO A O 1
ATOM 2441 N N . TYR A 1 304 ? -4.990 -9.199 -4.763 1.00 88.12 304 TYR A N 1
ATOM 2442 C CA . TYR A 1 304 ? -5.123 -8.888 -3.339 1.00 88.12 304 TYR A CA 1
ATOM 2443 C C . TYR A 1 304 ? -3.802 -8.971 -2.553 1.00 88.12 304 TYR A C 1
ATOM 2445 O O . TYR A 1 304 ? -3.518 -8.014 -1.831 1.00 88.12 304 TYR A O 1
ATOM 2453 N N . PRO A 1 305 ? -2.950 -10.008 -2.714 1.00 90.31 305 PRO A N 1
ATOM 2454 C CA . PRO A 1 305 ? -1.673 -10.075 -1.996 1.00 90.31 305 PRO A CA 1
ATOM 2455 C C . PRO A 1 305 ? -0.777 -8.857 -2.265 1.00 90.31 305 PRO A C 1
ATOM 2457 O O . PRO A 1 305 ? -0.186 -8.286 -1.352 1.00 90.31 305 PRO A O 1
ATOM 2460 N N . VAL A 1 306 ? -0.767 -8.375 -3.510 1.00 91.12 306 VAL A N 1
ATOM 2461 C CA . VAL A 1 306 ? -0.006 -7.187 -3.915 1.00 91.12 306 VAL A CA 1
ATOM 2462 C C . VAL A 1 306 ? -0.576 -5.924 -3.267 1.00 91.12 306 VAL A C 1
ATOM 2464 O O . VAL A 1 306 ? 0.178 -5.086 -2.766 1.00 91.12 306 VAL A O 1
ATOM 2467 N N . ALA A 1 307 ? -1.905 -5.785 -3.229 1.00 92.62 307 ALA A N 1
ATOM 2468 C CA . ALA A 1 307 ? -2.566 -4.672 -2.552 1.00 92.62 307 ALA A CA 1
ATOM 2469 C C . ALA A 1 307 ? -2.282 -4.675 -1.039 1.00 92.62 307 ALA A C 1
ATOM 2471 O O . ALA A 1 307 ? -1.982 -3.618 -0.480 1.00 92.62 307 ALA A O 1
ATOM 2472 N N . VAL A 1 308 ? -2.314 -5.844 -0.389 1.00 92.12 308 VAL A N 1
ATOM 2473 C CA . VAL A 1 308 ? -1.956 -6.030 1.030 1.00 92.12 308 VAL A CA 1
ATOM 2474 C C . VAL A 1 308 ? -0.535 -5.552 1.296 1.00 92.12 308 VAL A C 1
ATOM 2476 O O . VAL A 1 308 ? -0.310 -4.729 2.187 1.00 92.12 308 VAL A O 1
ATOM 2479 N N . ASP A 1 309 ? 0.421 -5.993 0.483 1.00 92.75 309 ASP A N 1
ATOM 2480 C CA . ASP A 1 309 ? 1.814 -5.590 0.636 1.00 92.75 309 ASP A CA 1
ATOM 2481 C C . ASP A 1 309 ? 2.014 -4.086 0.425 1.00 92.75 309 ASP A C 1
ATOM 2483 O O . 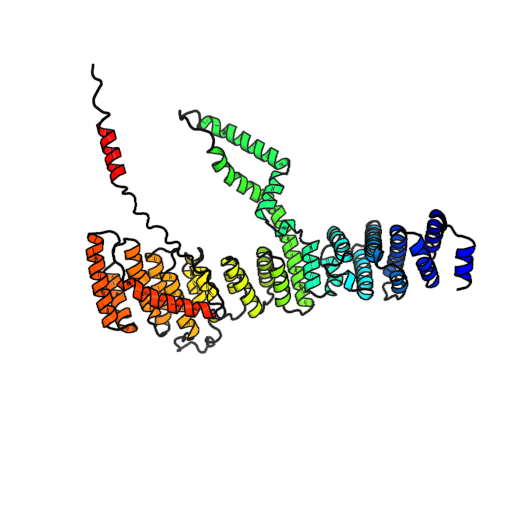ASP A 1 309 ? 2.837 -3.463 1.100 1.00 92.75 309 ASP A O 1
ATOM 2487 N N . LEU A 1 310 ? 1.270 -3.479 -0.503 1.00 93.94 310 LEU A N 1
ATOM 2488 C CA . LEU A 1 310 ? 1.277 -2.030 -0.710 1.00 93.94 310 LEU A CA 1
ATOM 2489 C C . LEU A 1 310 ? 0.698 -1.279 0.486 1.00 93.94 310 LEU A C 1
ATOM 2491 O O . LEU A 1 310 ? 1.272 -0.280 0.918 1.00 93.94 310 LEU A O 1
ATOM 2495 N N . MET A 1 311 ? -0.407 -1.759 1.052 1.00 95.00 311 MET A N 1
ATOM 2496 C CA . MET A 1 311 ? -0.997 -1.171 2.251 1.00 95.00 311 MET A CA 1
ATOM 2497 C C . MET A 1 311 ? -0.032 -1.237 3.429 1.00 95.00 311 MET A C 1
ATOM 2499 O O . MET A 1 311 ? 0.225 -0.203 4.045 1.00 95.00 311 MET A O 1
ATOM 2503 N N . ARG A 1 312 ? 0.577 -2.400 3.692 1.00 94.06 312 ARG A N 1
ATOM 2504 C CA . ARG A 1 312 ? 1.598 -2.559 4.741 1.00 94.06 312 ARG A CA 1
ATOM 2505 C C . ARG A 1 312 ? 2.803 -1.655 4.502 1.00 94.06 312 ARG A C 1
ATOM 2507 O O . ARG A 1 312 ? 3.249 -0.972 5.422 1.00 94.06 312 ARG A O 1
ATOM 2514 N N . TYR A 1 313 ? 3.279 -1.565 3.260 1.00 94.56 313 TYR A N 1
ATOM 2515 C CA . TYR A 1 313 ? 4.334 -0.624 2.882 1.00 94.56 313 TYR A CA 1
ATOM 2516 C C . TYR A 1 313 ? 3.954 0.826 3.224 1.00 94.56 313 TYR A C 1
ATOM 2518 O O . TYR A 1 313 ? 4.730 1.525 3.879 1.00 94.56 313 TYR A O 1
ATOM 2526 N N . PHE A 1 314 ? 2.745 1.271 2.861 1.00 95.00 314 PHE A N 1
ATOM 2527 C CA . PHE A 1 314 ? 2.266 2.625 3.149 1.00 95.00 314 PHE A CA 1
ATOM 2528 C C . PHE A 1 314 ? 2.017 2.886 4.640 1.00 95.00 314 PHE A C 1
ATOM 2530 O O . PHE A 1 314 ? 2.283 3.996 5.112 1.00 95.00 314 PHE A O 1
ATOM 2537 N N . ILE A 1 315 ? 1.566 1.884 5.397 1.00 94.12 315 ILE A N 1
ATOM 2538 C CA . ILE A 1 315 ? 1.440 1.947 6.859 1.00 94.12 315 ILE A CA 1
ATOM 2539 C C . ILE A 1 315 ? 2.821 2.142 7.497 1.00 94.12 315 ILE A C 1
ATOM 2541 O O . ILE A 1 315 ? 2.997 3.072 8.289 1.00 94.12 315 ILE A O 1
ATOM 2545 N N . ASN A 1 316 ? 3.823 1.360 7.082 1.00 93.12 316 ASN A N 1
ATOM 2546 C CA . ASN A 1 316 ? 5.185 1.414 7.623 1.00 93.12 316 ASN A CA 1
ATOM 2547 C C . ASN A 1 316 ? 5.845 2.789 7.446 1.00 93.12 316 ASN A C 1
ATOM 2549 O O . ASN A 1 316 ? 6.494 3.296 8.360 1.00 93.12 316 ASN A O 1
ATOM 2553 N N . ILE A 1 317 ? 5.613 3.454 6.314 1.00 93.06 317 ILE A N 1
ATOM 2554 C CA . ILE A 1 317 ? 6.107 4.821 6.068 1.00 93.06 317 ILE A CA 1
ATOM 2555 C C . ILE A 1 317 ? 5.165 5.925 6.590 1.00 93.06 317 ILE A C 1
ATOM 2557 O O . ILE A 1 317 ? 5.321 7.099 6.242 1.00 93.06 317 ILE A O 1
ATOM 2561 N N . ARG A 1 318 ? 4.154 5.567 7.394 1.00 92.94 318 ARG A N 1
ATOM 2562 C CA . ARG A 1 318 ? 3.152 6.471 7.989 1.00 92.94 318 ARG A CA 1
ATOM 2563 C C . ARG A 1 318 ? 2.314 7.259 6.969 1.00 92.94 318 ARG A C 1
ATOM 2565 O O . ARG A 1 318 ? 1.811 8.343 7.271 1.00 92.94 318 ARG A O 1
ATOM 2572 N N . ARG A 1 319 ? 2.111 6.720 5.764 1.00 94.06 319 ARG A N 1
ATOM 2573 C CA . ARG A 1 319 ? 1.221 7.260 4.717 1.00 94.06 319 ARG A CA 1
ATOM 2574 C C . ARG A 1 319 ? -0.134 6.549 4.739 1.00 94.06 319 ARG A C 1
ATOM 2576 O O . ARG A 1 319 ? -0.594 6.014 3.739 1.00 94.06 319 ARG A O 1
ATOM 2583 N N . VAL A 1 320 ? -0.801 6.592 5.890 1.00 94.25 320 VAL A N 1
ATOM 2584 C CA . VAL A 1 320 ? -2.039 5.833 6.157 1.00 94.25 320 VAL A CA 1
ATOM 2585 C C . VAL A 1 320 ? -3.173 6.165 5.180 1.00 94.25 320 VAL A C 1
ATOM 2587 O O . VAL A 1 320 ? -3.910 5.275 4.778 1.00 94.25 320 VAL A O 1
ATOM 2590 N N . GLN A 1 321 ? -3.287 7.421 4.732 1.00 93.12 321 GLN A N 1
ATOM 2591 C CA . GLN A 1 321 ? -4.295 7.788 3.730 1.00 93.12 321 GLN A CA 1
ATOM 2592 C C . GLN A 1 321 ? -4.080 7.055 2.400 1.00 93.12 321 GLN A C 1
ATOM 2594 O O . GLN A 1 321 ? -5.046 6.659 1.766 1.00 93.12 321 GLN A O 1
ATOM 2599 N N . TRP A 1 322 ? -2.827 6.830 1.996 1.00 94.94 322 TRP A N 1
ATOM 2600 C CA . TRP A 1 322 ? -2.527 6.072 0.784 1.00 94.94 322 TRP A CA 1
ATOM 2601 C C . TRP A 1 322 ? -2.853 4.595 0.957 1.00 94.94 322 TRP A C 1
ATOM 2603 O O . TRP A 1 322 ? -3.416 4.004 0.047 1.00 94.94 322 TRP A O 1
ATOM 2613 N N . ALA A 1 323 ? -2.582 4.019 2.132 1.00 94.94 323 ALA A N 1
ATOM 2614 C CA . ALA A 1 323 ? -3.012 2.657 2.448 1.00 94.94 323 ALA A CA 1
ATOM 2615 C C . ALA A 1 323 ? -4.545 2.524 2.393 1.00 94.94 323 ALA A C 1
ATOM 2617 O O . ALA A 1 323 ? -5.065 1.593 1.790 1.00 94.94 323 ALA A O 1
ATOM 2618 N N . LEU A 1 324 ? -5.274 3.498 2.946 1.00 93.38 324 LEU A N 1
ATOM 2619 C CA . LEU A 1 324 ? -6.734 3.541 2.885 1.00 93.38 324 LEU A CA 1
ATOM 2620 C C . LEU A 1 324 ? -7.257 3.682 1.451 1.00 93.38 324 LEU A C 1
ATOM 2622 O O . LEU A 1 324 ? -8.223 3.026 1.076 1.00 93.38 324 LEU A O 1
ATOM 2626 N N . ASP A 1 325 ? -6.637 4.535 0.641 1.00 93.00 325 ASP A N 1
ATOM 2627 C CA . ASP A 1 325 ? -7.006 4.690 -0.764 1.00 93.00 325 ASP A CA 1
ATOM 2628 C C . ASP A 1 325 ? -6.730 3.402 -1.550 1.00 93.00 325 ASP A C 1
ATOM 2630 O O . ASP A 1 325 ? -7.528 3.034 -2.412 1.00 93.00 325 ASP A O 1
ATOM 2634 N N . VAL A 1 326 ? -5.635 2.698 -1.231 1.00 94.06 326 VAL A N 1
ATOM 2635 C CA . VAL A 1 326 ? -5.338 1.378 -1.797 1.00 94.06 326 VAL A CA 1
ATOM 2636 C C . VAL A 1 326 ? -6.432 0.389 -1.441 1.00 94.06 326 VAL A C 1
ATOM 2638 O O . VAL A 1 326 ? -7.003 -0.217 -2.346 1.00 94.06 326 VAL A O 1
ATOM 2641 N N . PHE A 1 327 ? -6.784 0.296 -0.160 1.00 92.62 327 PHE A N 1
ATOM 2642 C CA . PHE A 1 327 ? -7.865 -0.553 0.330 1.00 92.62 327 PHE A CA 1
ATOM 2643 C C . PHE A 1 327 ? -9.190 -0.273 -0.394 1.00 92.62 327 PHE A C 1
ATOM 2645 O O . PHE A 1 327 ? -9.837 -1.184 -0.893 1.00 92.62 327 PHE A O 1
ATOM 2652 N N . LYS A 1 328 ? -9.579 1.004 -0.519 1.00 90.38 328 LYS A N 1
ATOM 2653 C CA . LYS A 1 328 ? -10.855 1.400 -1.139 1.00 90.38 328 LYS A CA 1
ATOM 2654 C C . LYS A 1 328 ? -10.920 1.140 -2.646 1.00 90.38 328 LYS A C 1
ATOM 2656 O O . LYS A 1 328 ? -12.006 0.914 -3.166 1.00 90.38 328 LYS A O 1
ATOM 2661 N N . ARG A 1 329 ? -9.796 1.263 -3.360 1.00 90.19 329 ARG A N 1
ATOM 2662 C CA . ARG A 1 329 ? -9.759 1.193 -4.836 1.00 90.19 329 ARG A CA 1
ATOM 2663 C C . ARG A 1 329 ? -9.418 -0.176 -5.382 1.00 90.19 329 ARG A C 1
ATOM 2665 O O . ARG A 1 329 ? -9.716 -0.458 -6.539 1.00 90.19 329 ARG A O 1
ATOM 2672 N N . SER A 1 330 ? -8.730 -0.995 -4.603 1.00 83.25 330 SER A N 1
ATOM 2673 C CA . SER A 1 330 ? -8.444 -2.351 -5.031 1.00 83.25 330 SER A CA 1
ATOM 2674 C C . SER A 1 330 ? -9.768 -3.112 -5.018 1.00 83.25 330 SER A C 1
ATOM 2676 O O . SER A 1 330 ? -10.294 -3.452 -3.969 1.00 83.25 330 SER A O 1
ATOM 2678 N N . GLN A 1 331 ? -10.323 -3.351 -6.210 1.00 69.69 331 GLN A N 1
ATOM 2679 C CA . GLN A 1 331 ? -11.610 -4.023 -6.461 1.00 69.69 331 GLN A CA 1
ATOM 2680 C C . GLN A 1 331 ? -11.689 -5.461 -5.902 1.00 69.69 331 GLN A C 1
ATOM 2682 O O . GLN A 1 331 ? -12.647 -6.190 -6.157 1.00 69.69 331 GLN A O 1
ATOM 2687 N N . GLY A 1 332 ? -10.667 -5.901 -5.166 1.00 61.81 332 GLY A N 1
ATOM 2688 C CA . GLY A 1 332 ? -10.674 -7.162 -4.459 1.00 61.81 332 GLY A CA 1
ATOM 2689 C C . GLY A 1 332 ? -11.805 -7.197 -3.437 1.00 61.81 332 GLY A C 1
ATOM 2690 O O . GLY A 1 332 ? -12.156 -6.204 -2.803 1.00 61.81 332 GLY A O 1
ATOM 2691 N N . ARG A 1 333 ? -12.362 -8.385 -3.250 1.00 65.69 333 ARG A N 1
ATOM 2692 C CA . ARG A 1 333 ? -13.299 -8.723 -2.178 1.00 65.69 333 ARG A CA 1
ATOM 2693 C C . ARG A 1 333 ? -12.551 -8.778 -0.839 1.00 65.69 333 ARG A C 1
ATOM 2695 O O . ARG A 1 333 ? -12.381 -9.847 -0.265 1.00 65.69 333 ARG A O 1
ATOM 2702 N N . GLN A 1 334 ? -11.989 -7.653 -0.409 1.00 68.94 334 GLN A N 1
ATOM 2703 C CA . GLN A 1 334 ? -11.000 -7.622 0.664 1.00 68.94 334 GLN A CA 1
ATOM 2704 C C . GLN A 1 334 ? -11.675 -7.637 2.029 1.00 68.94 334 GLN A C 1
ATOM 2706 O O . GLN A 1 334 ? -12.378 -6.698 2.403 1.00 68.94 334 GLN A O 1
ATOM 2711 N N . GLY A 1 335 ? -11.422 -8.699 2.790 1.00 78.81 335 GLY A N 1
ATOM 2712 C CA . GLY A 1 335 ? -11.709 -8.720 4.214 1.00 78.81 335 GLY A CA 1
ATOM 2713 C C . GLY A 1 335 ? -10.730 -7.808 4.948 1.00 78.81 335 GLY A C 1
ATOM 2714 O O . GLY A 1 335 ? -9.518 -7.852 4.728 1.00 78.81 335 GLY A O 1
ATOM 2715 N N . LEU A 1 336 ? -11.255 -6.989 5.854 1.00 87.31 336 LEU A N 1
ATOM 2716 C CA . LEU A 1 336 ? -10.451 -6.181 6.770 1.00 87.31 336 LEU A CA 1
ATOM 2717 C C . LEU A 1 336 ? -9.566 -7.057 7.689 1.00 87.31 336 LEU A C 1
ATOM 2719 O O . LEU A 1 336 ? -8.542 -6.606 8.194 1.00 87.31 336 LEU A O 1
ATOM 2723 N N . SER A 1 337 ? -9.949 -8.325 7.856 1.00 84.50 337 SER A N 1
ATOM 2724 C CA . SER A 1 337 ? -9.221 -9.370 8.581 1.00 84.50 337 SER A CA 1
ATOM 2725 C C . SER A 1 337 ? -7.814 -9.634 8.040 1.00 84.50 337 SER A C 1
ATOM 2727 O O . SER A 1 337 ? -6.940 -10.007 8.815 1.00 84.50 337 SER A O 1
ATOM 2729 N N . GLY A 1 338 ? -7.563 -9.414 6.745 1.00 86.62 338 GLY A N 1
ATOM 2730 C CA . GLY A 1 338 ? -6.227 -9.598 6.171 1.00 86.62 338 GLY A CA 1
ATOM 2731 C C . GLY A 1 338 ? -5.255 -8.452 6.464 1.00 86.62 338 GLY A C 1
ATOM 2732 O O . GLY A 1 338 ? -4.050 -8.620 6.265 1.00 86.62 338 GLY A O 1
ATOM 2733 N N . ILE A 1 339 ? -5.762 -7.290 6.907 1.00 92.06 339 ILE A N 1
ATOM 2734 C CA . ILE A 1 339 ? -4.962 -6.083 7.185 1.00 92.06 339 ILE A CA 1
ATOM 2735 C C . ILE A 1 339 ? -5.523 -5.313 8.397 1.00 92.06 339 ILE A C 1
ATOM 2737 O O . ILE A 1 339 ? -5.945 -4.152 8.275 1.00 92.06 339 ILE A O 1
ATOM 2741 N N . PRO A 1 340 ? -5.564 -5.927 9.591 1.00 92.44 340 PRO A N 1
ATOM 2742 C CA . PRO A 1 340 ? -6.047 -5.252 10.793 1.00 92.44 340 PRO A CA 1
ATOM 2743 C C . PRO A 1 340 ? -5.191 -4.024 11.158 1.00 92.44 340 PRO A C 1
ATOM 2745 O O . PRO A 1 340 ? -5.692 -3.058 11.739 1.00 92.44 340 PRO A O 1
ATOM 2748 N N . GLU A 1 341 ? -3.916 -4.009 10.754 1.00 94.00 341 GLU A N 1
ATOM 2749 C CA . GLU A 1 341 ? -2.956 -2.923 10.968 1.00 94.00 341 GLU A CA 1
ATOM 2750 C C . GLU A 1 341 ? -3.437 -1.601 10.361 1.00 94.00 341 GLU A C 1
ATOM 2752 O O . GLU A 1 341 ? -3.096 -0.533 10.871 1.00 94.00 341 GLU A O 1
ATOM 2757 N N . LEU A 1 342 ? -4.264 -1.647 9.309 1.00 94.38 342 LEU A N 1
ATOM 2758 C CA . LEU A 1 342 ? -4.814 -0.449 8.681 1.00 94.38 342 LEU A CA 1
ATOM 2759 C C . LEU A 1 342 ? -5.712 0.334 9.645 1.00 94.38 342 LEU A C 1
ATOM 2761 O O . LEU A 1 342 ? -5.592 1.558 9.721 1.00 94.38 342 LEU A O 1
ATOM 2765 N N . LEU A 1 343 ? -6.578 -0.342 10.409 1.00 93.19 343 LEU A N 1
ATOM 2766 C CA . LEU A 1 343 ? -7.427 0.334 11.393 1.00 93.19 343 LEU A CA 1
ATOM 2767 C C . LEU A 1 343 ? -6.596 0.932 12.525 1.00 93.19 343 LEU A C 1
ATOM 2769 O O . LEU A 1 343 ? -6.799 2.095 12.873 1.00 93.19 343 LEU A O 1
ATOM 2773 N N . PHE A 1 344 ? -5.621 0.191 13.053 1.00 93.75 344 PHE A N 1
ATOM 2774 C CA . PHE A 1 344 ? -4.727 0.717 14.087 1.00 93.75 344 PHE A CA 1
ATOM 2775 C C . PHE A 1 344 ? -3.932 1.924 13.586 1.00 93.75 344 PHE A C 1
ATOM 2777 O O . PHE A 1 344 ? -3.878 2.954 14.257 1.00 93.75 344 PHE A O 1
ATOM 2784 N N . ALA A 1 345 ? -3.411 1.861 12.360 1.00 94.12 345 ALA A N 1
ATOM 2785 C CA . ALA A 1 345 ? -2.729 2.981 11.731 1.00 94.12 345 ALA A CA 1
ATOM 2786 C C . ALA A 1 345 ? -3.659 4.192 11.540 1.00 94.12 345 ALA A C 1
ATOM 2788 O O . ALA A 1 345 ? -3.225 5.335 11.695 1.00 94.12 345 ALA A O 1
ATOM 2789 N N . LEU A 1 346 ? -4.944 3.974 11.236 1.00 93.00 346 LEU A N 1
ATOM 2790 C CA . LEU A 1 346 ? -5.940 5.043 11.133 1.00 93.00 346 LEU A CA 1
ATOM 2791 C C . LEU A 1 346 ? -6.225 5.692 12.489 1.00 93.00 346 LEU A C 1
ATOM 2793 O O . LEU A 1 346 ? -6.259 6.925 12.545 1.00 93.00 346 LEU A O 1
ATOM 2797 N N . ILE A 1 347 ? -6.346 4.900 13.559 1.00 92.06 347 ILE A N 1
ATOM 2798 C CA . ILE A 1 347 ? -6.507 5.369 14.948 1.00 92.06 347 ILE A CA 1
ATOM 2799 C C . ILE A 1 347 ? -5.303 6.196 15.396 1.00 92.06 347 ILE A C 1
ATOM 2801 O O . ILE A 1 347 ? -5.456 7.256 16.013 1.00 92.06 347 ILE A O 1
ATOM 2805 N N . ASP A 1 348 ? -4.109 5.743 15.024 1.00 90.50 348 ASP A N 1
ATOM 2806 C CA . ASP A 1 348 ? -2.857 6.432 15.302 1.00 90.50 348 ASP A CA 1
ATOM 2807 C C . ASP A 1 348 ? -2.645 7.646 14.395 1.00 90.50 348 ASP A C 1
ATOM 2809 O O . ASP A 1 348 ? -1.795 8.485 14.682 1.00 90.50 348 ASP A O 1
ATOM 2813 N N . SER A 1 349 ? -3.395 7.800 13.304 1.00 89.88 349 SER A N 1
ATOM 2814 C CA . SER A 1 349 ? -3.309 8.948 12.396 1.00 89.88 349 SER A CA 1
ATOM 2815 C C . SER A 1 349 ? -4.261 10.083 12.809 1.00 89.88 349 SER A C 1
ATOM 2817 O O . SER A 1 349 ? -5.140 9.926 13.648 1.00 89.88 349 SER A O 1
ATOM 2819 N N . ARG A 1 350 ? -4.110 11.283 12.227 1.00 80.31 350 ARG A N 1
ATOM 2820 C CA . ARG A 1 350 ? -5.098 12.368 12.432 1.00 80.31 350 ARG A CA 1
ATOM 2821 C C . ARG A 1 350 ? -6.434 12.089 11.720 1.00 80.31 350 ARG A C 1
ATOM 2823 O O . ARG A 1 350 ? -7.392 12.829 11.940 1.00 80.31 350 ARG A O 1
ATOM 2830 N N . SER A 1 351 ? -6.506 11.045 10.892 1.00 74.25 351 SER A N 1
ATOM 2831 C CA . SER A 1 351 ? -7.673 10.726 10.066 1.00 74.25 351 SER A CA 1
ATOM 2832 C C . SER A 1 351 ? -8.872 10.223 10.875 1.00 74.25 351 SER A C 1
ATOM 2834 O O . SER A 1 351 ? -10.002 10.395 10.426 1.00 74.25 351 SER A O 1
ATOM 2836 N N . ILE A 1 352 ? -8.665 9.712 12.097 1.00 71.19 352 ILE A N 1
ATOM 2837 C CA . ILE A 1 352 ? -9.746 9.206 12.965 1.00 71.19 352 ILE A CA 1
ATOM 2838 C C . ILE A 1 352 ? -10.792 10.255 13.374 1.00 71.19 352 ILE A C 1
ATOM 2840 O O . ILE A 1 352 ? -11.870 9.924 13.868 1.00 71.19 352 ILE A O 1
ATOM 2844 N N . ARG A 1 353 ? -10.519 11.547 13.155 1.00 74.25 353 ARG A N 1
ATOM 2845 C CA . ARG A 1 353 ? -11.509 12.595 13.438 1.00 74.25 353 ARG A CA 1
ATOM 2846 C C . ARG A 1 353 ? -12.814 12.393 12.660 1.00 74.25 353 ARG A C 1
ATOM 2848 O O . ARG A 1 353 ? -13.858 12.816 13.145 1.00 74.25 353 ARG A O 1
ATOM 2855 N N . ARG A 1 354 ? -12.775 11.713 11.509 1.00 78.25 354 ARG A N 1
ATOM 2856 C CA . ARG A 1 354 ? -13.965 11.341 10.736 1.00 78.25 354 ARG A CA 1
ATOM 2857 C C . ARG A 1 354 ? -14.447 9.957 11.173 1.00 78.25 354 ARG A C 1
ATOM 2859 O O . ARG A 1 354 ? -13.797 8.968 10.852 1.00 78.25 354 ARG A O 1
ATOM 2866 N N . SER A 1 355 ? -15.571 9.907 11.900 1.00 66.56 355 SER A N 1
ATOM 2867 C CA . SER A 1 355 ? -16.249 8.663 12.342 1.00 66.56 355 SER A CA 1
ATOM 2868 C C . SER A 1 355 ? -16.360 7.646 11.235 1.00 66.56 355 SER A C 1
ATOM 2870 O O . SER A 1 355 ? -16.118 6.460 11.428 1.00 66.56 355 SER A O 1
ATOM 2872 N N . GLU A 1 356 ? -16.804 8.180 10.101 1.00 79.50 356 GLU A N 1
ATOM 2873 C CA . GLU A 1 356 ? -17.416 7.426 9.028 1.00 79.50 356 GLU A CA 1
ATOM 2874 C C . GLU A 1 356 ? -16.392 6.457 8.484 1.00 79.50 356 GLU A C 1
ATOM 2876 O O . GLU A 1 356 ? -16.651 5.273 8.440 1.00 79.50 356 GLU A O 1
ATOM 2881 N N . VAL A 1 357 ? -15.153 6.907 8.289 1.00 84.62 357 VAL A N 1
ATOM 2882 C CA . VAL A 1 357 ? -14.102 6.088 7.688 1.00 84.62 357 VAL A CA 1
ATOM 2883 C C . VAL A 1 357 ? -13.861 4.776 8.441 1.00 84.62 357 VAL A C 1
ATOM 2885 O O . VAL A 1 357 ? -13.671 3.752 7.798 1.00 84.62 357 VAL A O 1
ATOM 2888 N N . MET A 1 358 ? -13.862 4.777 9.778 1.00 87.00 358 MET A N 1
ATOM 2889 C CA . MET A 1 358 ? -13.631 3.546 10.546 1.00 87.00 358 MET A CA 1
ATOM 2890 C C . MET A 1 358 ? -14.806 2.574 10.407 1.00 87.00 358 MET A C 1
ATOM 2892 O O . MET A 1 358 ? -14.599 1.383 10.192 1.00 87.00 358 MET A O 1
ATOM 2896 N N . PHE A 1 359 ? -16.035 3.080 10.504 1.00 81.44 359 PHE A N 1
ATOM 2897 C CA . PHE A 1 359 ? -17.231 2.245 10.424 1.00 81.44 359 PHE A CA 1
ATOM 2898 C C . PHE A 1 359 ? -17.576 1.841 8.999 1.00 81.44 359 PHE A C 1
ATOM 2900 O O . PHE A 1 359 ? -18.022 0.721 8.800 1.00 81.44 359 PHE A O 1
ATOM 2907 N N . ASP A 1 360 ? -17.293 2.679 8.008 1.00 85.75 360 ASP A N 1
ATOM 2908 C CA . ASP A 1 360 ? -17.344 2.332 6.592 1.00 85.75 360 ASP A CA 1
ATOM 2909 C C . ASP A 1 360 ? -16.473 1.097 6.356 1.00 85.75 360 ASP A C 1
ATOM 2911 O O . ASP A 1 360 ? -16.941 0.117 5.784 1.00 85.75 360 ASP A O 1
ATOM 2915 N N . LEU A 1 361 ? -15.242 1.103 6.888 1.00 88.06 361 LEU A N 1
ATOM 2916 C CA . LEU A 1 361 ? -14.311 -0.024 6.799 1.00 88.06 361 LEU A CA 1
ATOM 2917 C C . LEU A 1 361 ? -14.811 -1.283 7.514 1.00 88.06 361 LEU A C 1
ATOM 2919 O O . LEU A 1 361 ? -14.671 -2.380 6.980 1.00 88.06 361 LEU A O 1
ATOM 2923 N N . LEU A 1 362 ? -15.408 -1.146 8.699 1.00 85.06 362 LEU A N 1
ATOM 2924 C CA . LEU A 1 362 ? -15.990 -2.278 9.431 1.00 85.06 362 LEU A CA 1
ATOM 2925 C C . LEU A 1 362 ? -17.270 -2.816 8.771 1.00 85.06 362 LEU A C 1
ATOM 2927 O O . LEU A 1 362 ? -17.564 -4.010 8.867 1.00 85.06 362 LEU A O 1
ATOM 2931 N N . ASN A 1 363 ? -18.039 -1.955 8.106 1.00 81.25 363 ASN A N 1
ATOM 2932 C CA . ASN A 1 363 ? -19.270 -2.309 7.402 1.00 81.25 363 ASN A CA 1
ATOM 2933 C C . ASN A 1 363 ? -19.014 -2.895 6.010 1.00 81.25 363 ASN A C 1
ATOM 2935 O O . ASN A 1 363 ? -19.943 -3.457 5.429 1.00 81.25 363 ASN A O 1
ATOM 2939 N N . LEU A 1 364 ? -17.786 -2.813 5.479 1.00 80.69 364 LEU A N 1
ATOM 2940 C CA . LEU A 1 364 ? -17.450 -3.493 4.232 1.00 80.69 364 LEU A CA 1
ATOM 2941 C C . LEU A 1 364 ? -17.733 -4.997 4.378 1.00 80.69 364 LEU A C 1
ATOM 2943 O O . LEU A 1 364 ? -17.238 -5.620 5.329 1.00 80.69 364 LEU A O 1
ATOM 2947 N N . PRO A 1 365 ? -18.532 -5.584 3.467 1.00 67.19 365 PRO A N 1
ATOM 2948 C CA . PRO A 1 365 ? -18.936 -6.975 3.563 1.00 67.19 365 PRO A CA 1
ATOM 2949 C C . PRO A 1 365 ? -17.697 -7.863 3.563 1.00 67.19 365 PRO A C 1
ATOM 2951 O O . PRO A 1 365 ? -16.874 -7.803 2.650 1.00 67.19 365 PRO A O 1
ATOM 2954 N N . ASP A 1 366 ? -17.564 -8.694 4.596 1.00 66.38 366 ASP A N 1
ATOM 2955 C CA . ASP A 1 366 ? -16.625 -9.802 4.533 1.00 66.38 366 ASP A CA 1
ATOM 2956 C C . ASP A 1 366 ? -17.226 -10.827 3.573 1.00 66.38 366 ASP A C 1
ATOM 2958 O O . ASP A 1 366 ? -18.235 -11.465 3.877 1.00 66.38 366 ASP A O 1
ATOM 2962 N N . TYR A 1 367 ? -16.688 -10.929 2.360 1.00 60.62 367 TYR A N 1
ATOM 2963 C CA . TYR A 1 367 ? -17.191 -11.876 1.358 1.00 60.62 367 TYR A CA 1
ATOM 2964 C C . TYR A 1 367 ? -17.023 -13.335 1.784 1.00 60.62 367 TYR A C 1
ATOM 2966 O O . TYR A 1 367 ? -17.735 -14.191 1.274 1.00 60.62 367 TYR A O 1
ATOM 2974 N N . SER A 1 368 ? -16.161 -13.599 2.770 1.00 57.03 368 SER A N 1
ATOM 2975 C CA . SER A 1 368 ? -16.081 -14.892 3.452 1.00 57.03 368 SER A CA 1
ATOM 2976 C C . SER A 1 368 ? -17.380 -15.272 4.183 1.00 57.03 368 SER A C 1
ATOM 2978 O O . SER A 1 368 ? -17.670 -16.456 4.298 1.00 57.03 368 SER A O 1
ATOM 2980 N N . ASN A 1 369 ? -18.188 -14.290 4.613 1.00 53.72 369 ASN A N 1
ATOM 2981 C CA . ASN A 1 369 ? -19.390 -14.502 5.435 1.00 53.72 369 ASN A CA 1
ATOM 2982 C C . ASN A 1 369 ? -20.668 -13.859 4.875 1.00 53.72 369 ASN A C 1
ATOM 2984 O O . ASN A 1 369 ? -21.739 -14.002 5.461 1.00 53.72 369 ASN A O 1
ATOM 2988 N N . SER A 1 370 ? -20.597 -13.124 3.761 1.00 49.69 370 SER A N 1
ATOM 2989 C CA . SER A 1 370 ? -21.779 -12.468 3.198 1.00 49.69 370 SER A CA 1
ATOM 2990 C C . SER A 1 370 ? -22.523 -13.396 2.247 1.00 49.69 370 SER A C 1
ATOM 2992 O O . SER A 1 370 ? -22.104 -13.656 1.122 1.00 49.69 370 SER A O 1
ATOM 2994 N N . LEU A 1 371 ? -23.690 -13.848 2.703 1.00 45.47 371 LEU A N 1
ATOM 2995 C CA . LEU A 1 371 ? -24.653 -14.547 1.864 1.00 45.47 371 LEU A CA 1
ATOM 2996 C C . LEU A 1 371 ? -25.156 -13.615 0.733 1.00 45.47 371 LEU A C 1
ATOM 2998 O O . LEU A 1 371 ? -25.345 -12.402 0.958 1.00 45.47 371 LEU A O 1
ATOM 3002 N N . PRO A 1 372 ? -25.366 -14.142 -0.491 1.00 49.22 372 PRO A N 1
ATOM 3003 C CA . PRO A 1 372 ? -25.932 -13.386 -1.605 1.00 49.22 372 PRO A CA 1
ATOM 3004 C C . PRO A 1 372 ? -27.304 -12.798 -1.240 1.00 49.22 372 PRO A C 1
ATOM 3006 O O . PRO A 1 372 ? -28.001 -13.276 -0.349 1.00 49.22 372 PRO A O 1
ATOM 3009 N N . MET A 1 373 ? -27.658 -11.683 -1.883 1.00 44.28 373 MET A N 1
ATOM 3010 C CA . MET A 1 373 ? -28.722 -10.761 -1.449 1.00 44.28 373 MET A CA 1
ATOM 3011 C C . MET A 1 373 ? -30.116 -11.405 -1.344 1.00 44.28 373 MET A C 1
ATOM 3013 O O . MET A 1 373 ? -30.928 -10.987 -0.525 1.00 44.28 373 MET A O 1
ATOM 3017 N N . ASN A 1 374 ? -30.351 -12.467 -2.110 1.00 53.16 374 ASN A N 1
ATOM 3018 C CA . ASN A 1 374 ? -31.546 -13.311 -2.097 1.00 53.16 374 ASN A CA 1
ATOM 3019 C C . ASN A 1 374 ? -31.659 -14.244 -0.873 1.00 53.16 374 ASN A C 1
ATOM 3021 O O . ASN A 1 374 ? -32.725 -14.801 -0.644 1.00 53.16 374 ASN A O 1
ATOM 3025 N N . LEU A 1 375 ? -30.597 -14.396 -0.076 1.00 51.59 375 LEU A N 1
ATOM 3026 C CA . LEU A 1 375 ? -30.566 -15.208 1.150 1.00 51.59 375 LEU A CA 1
ATOM 3027 C C . LEU A 1 375 ? -30.541 -14.348 2.431 1.00 51.59 375 LEU A C 1
ATOM 3029 O O . LEU A 1 375 ? -30.365 -14.867 3.531 1.00 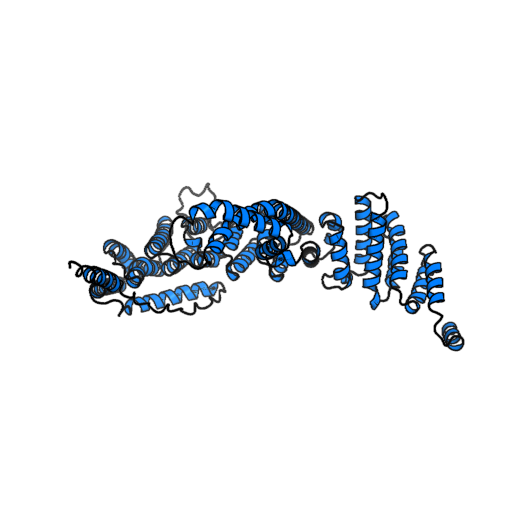51.59 375 LEU A O 1
ATOM 3033 N N . ARG A 1 376 ? -30.696 -13.020 2.306 1.00 52.25 376 ARG A N 1
ATOM 3034 C CA . ARG A 1 376 ? -30.558 -12.052 3.413 1.00 52.25 376 ARG A CA 1
ATOM 3035 C C . ARG A 1 376 ? -31.842 -11.775 4.200 1.00 52.25 376 ARG A C 1
ATOM 3037 O O . ARG A 1 376 ? -31.809 -10.938 5.094 1.00 52.25 376 ARG A O 1
ATOM 3044 N N . SER A 1 377 ? -32.963 -12.430 3.905 1.00 47.53 377 SER A N 1
ATOM 3045 C CA . SER A 1 377 ? -34.256 -12.067 4.506 1.00 47.53 377 SER A CA 1
ATOM 3046 C C . SER A 1 377 ? -34.412 -12.438 5.988 1.00 47.53 377 SER A C 1
ATOM 3048 O O . SER A 1 377 ? -35.361 -11.962 6.602 1.00 47.53 377 SER A O 1
ATOM 3050 N N . VAL A 1 378 ? -33.510 -13.230 6.595 1.00 53.34 378 VAL A N 1
ATOM 3051 C CA . VAL A 1 378 ? -33.669 -13.667 8.005 1.00 53.34 378 VAL A CA 1
ATOM 3052 C C . VAL A 1 378 ? -32.366 -13.740 8.832 1.00 53.34 378 VAL A C 1
ATOM 3054 O O . VAL A 1 378 ? -32.421 -13.779 10.059 1.00 53.34 378 VAL A O 1
ATOM 3057 N N . ALA A 1 379 ? -31.167 -13.712 8.244 1.00 50.88 379 ALA A N 1
ATOM 3058 C CA . ALA A 1 379 ? -29.946 -13.943 9.025 1.00 50.88 379 ALA A CA 1
ATOM 3059 C C . ALA A 1 379 ? -29.381 -12.652 9.648 1.00 50.88 379 ALA A C 1
ATOM 3061 O O . ALA A 1 379 ? -28.899 -11.771 8.933 1.00 50.88 379 ALA A O 1
ATOM 3062 N N . LYS A 1 380 ? -29.356 -12.586 10.992 1.00 60.47 380 LYS A N 1
ATOM 3063 C CA . LYS A 1 380 ? -28.379 -11.787 11.757 1.00 60.47 380 LYS A CA 1
ATOM 3064 C C . LYS A 1 380 ? -27.014 -12.058 11.130 1.00 60.47 380 LYS A C 1
ATOM 3066 O O . LYS A 1 380 ? -26.537 -13.171 11.285 1.00 60.47 380 LYS A O 1
ATOM 3071 N N . ASN A 1 381 ? -26.459 -11.121 10.357 1.00 65.31 381 ASN A N 1
ATOM 3072 C CA . ASN A 1 381 ? -25.213 -11.314 9.607 1.00 65.31 381 ASN A CA 1
ATOM 3073 C C . ASN A 1 381 ? -24.075 -11.572 10.610 1.00 65.31 381 ASN A C 1
ATOM 3075 O O . ASN A 1 381 ? -23.570 -10.601 11.191 1.00 65.31 381 ASN A O 1
ATOM 3079 N N . PRO A 1 382 ? -23.739 -12.844 10.895 1.00 74.56 382 PRO A N 1
ATOM 3080 C CA . PRO A 1 382 ? -22.902 -13.157 12.030 1.00 74.56 382 PRO A CA 1
ATOM 3081 C C . PRO A 1 382 ? -21.481 -12.738 11.672 1.00 74.56 382 PRO A C 1
ATOM 3083 O O . PRO A 1 382 ? -20.961 -13.057 10.602 1.00 74.56 382 PRO A O 1
ATOM 3086 N N . LEU A 1 383 ? -20.864 -11.953 12.549 1.00 84.12 383 LEU A N 1
ATOM 3087 C CA . LEU A 1 383 ? -19.474 -11.555 12.374 1.00 84.12 383 LEU A CA 1
ATOM 3088 C C . LEU A 1 383 ? -18.579 -12.782 12.556 1.00 84.12 383 LEU A C 1
ATOM 3090 O O . LEU A 1 383 ? -18.797 -13.567 13.479 1.00 84.12 383 LEU A O 1
ATOM 3094 N N . SER A 1 384 ? -17.539 -12.915 11.730 1.00 88.31 384 SER A N 1
ATOM 3095 C CA . SER A 1 384 ? -16.487 -13.891 12.014 1.00 88.31 384 SER A CA 1
ATOM 3096 C C . SER A 1 384 ? -15.805 -13.586 13.341 1.00 88.31 384 SER A C 1
ATOM 3098 O O . SER A 1 384 ? -15.712 -12.426 13.758 1.00 88.31 384 SER A O 1
ATOM 3100 N N . GLN A 1 385 ? -15.279 -14.624 13.987 1.00 91.12 385 GLN A N 1
ATOM 3101 C CA . GLN A 1 385 ? -14.581 -14.492 15.261 1.00 91.12 385 GLN A CA 1
ATOM 3102 C C . GLN A 1 385 ? -13.397 -13.515 15.166 1.00 91.12 385 GLN A C 1
ATOM 3104 O O . GLN A 1 385 ? -13.206 -12.705 16.072 1.00 91.12 385 GLN A O 1
ATOM 3109 N N . GLU A 1 386 ? -12.664 -13.504 14.048 1.00 90.38 386 GLU A N 1
ATOM 3110 C CA . GLU A 1 386 ? -11.550 -12.578 13.815 1.00 90.38 386 GLU A CA 1
ATOM 3111 C C . GLU A 1 386 ? -12.032 -11.129 13.743 1.00 90.38 386 GLU A C 1
ATOM 3113 O O . GLU A 1 386 ? -11.376 -10.227 14.265 1.00 90.38 386 GLU A O 1
ATOM 3118 N N . ARG A 1 387 ? -13.196 -10.883 13.125 1.00 90.50 387 ARG A N 1
ATOM 3119 C CA . ARG A 1 387 ? -13.771 -9.537 13.041 1.00 90.50 387 ARG A CA 1
ATOM 3120 C C . ARG A 1 387 ? -14.312 -9.083 14.390 1.00 90.50 387 ARG A C 1
ATOM 3122 O O . ARG A 1 387 ? -14.118 -7.924 14.748 1.00 90.50 387 ARG A O 1
ATOM 3129 N N . VAL A 1 388 ? -14.928 -9.984 15.156 1.00 93.75 388 VAL A N 1
ATOM 3130 C CA . VAL A 1 388 ? -15.331 -9.702 16.539 1.00 93.75 388 VAL A CA 1
ATOM 3131 C C . VAL A 1 388 ? -14.108 -9.302 17.360 1.00 93.75 388 VAL A C 1
ATOM 3133 O O . VAL A 1 388 ? -14.112 -8.230 17.962 1.00 93.75 388 VAL A O 1
ATOM 3136 N N . GLN A 1 389 ? -13.035 -10.095 17.341 1.00 94.31 389 GLN A N 1
ATOM 3137 C CA . GLN A 1 389 ? -11.788 -9.771 18.044 1.00 94.31 389 GLN A CA 1
ATOM 3138 C C . GLN A 1 389 ? -11.205 -8.432 17.576 1.00 94.31 389 GLN A C 1
ATOM 3140 O O . GLN A 1 389 ? -10.899 -7.575 18.405 1.00 94.31 389 GLN A O 1
ATOM 3145 N N . LEU A 1 390 ? -11.133 -8.196 16.263 1.00 94.06 390 LEU A N 1
ATOM 3146 C CA . LEU A 1 390 ? -10.632 -6.942 15.706 1.00 94.06 390 LEU A CA 1
ATOM 3147 C C . LEU A 1 390 ? -11.407 -5.727 16.230 1.00 94.06 390 LEU A C 1
ATOM 3149 O O . LEU A 1 390 ? -10.788 -4.746 16.633 1.00 94.06 390 LEU A O 1
ATOM 3153 N N . VAL A 1 391 ? -12.742 -5.784 16.276 1.00 94.69 391 VAL A N 1
ATOM 3154 C CA . VAL A 1 391 ? -13.570 -4.679 16.793 1.00 94.69 391 VAL A CA 1
ATOM 3155 C C . VAL A 1 391 ? -13.288 -4.409 18.272 1.00 94.69 391 VAL A C 1
ATOM 3157 O O . VAL A 1 391 ? -13.200 -3.246 18.667 1.00 94.69 391 VAL A O 1
ATOM 3160 N N . HIS A 1 392 ? -13.080 -5.449 19.082 1.00 96.44 392 HIS A N 1
ATOM 3161 C CA . HIS A 1 392 ? -12.696 -5.295 20.487 1.00 96.44 392 HIS A CA 1
ATOM 3162 C C . HIS A 1 392 ? -11.342 -4.594 20.646 1.00 96.44 392 HIS A C 1
ATOM 3164 O O . HIS A 1 392 ? -11.223 -3.638 21.416 1.00 96.44 392 HIS A O 1
ATOM 3170 N N . HIS A 1 393 ? -10.336 -5.016 19.878 1.00 95.81 393 HIS A N 1
ATOM 3171 C CA . HIS A 1 393 ? -9.015 -4.386 19.892 1.00 95.81 393 HIS A CA 1
ATOM 3172 C C . HIS A 1 393 ? -9.051 -2.948 19.372 1.00 95.81 393 HIS A C 1
ATOM 3174 O O . HIS A 1 393 ? -8.423 -2.058 19.943 1.00 95.81 393 HIS A O 1
ATOM 3180 N N . VAL A 1 394 ? -9.834 -2.684 18.327 1.00 94.94 394 VAL A N 1
ATOM 3181 C CA . VAL A 1 394 ? -10.069 -1.336 17.799 1.00 94.94 394 VAL A CA 1
ATOM 3182 C C . VAL A 1 394 ? -10.722 -0.453 18.855 1.00 94.94 394 VAL A C 1
ATOM 3184 O O . VAL A 1 394 ? -10.242 0.654 19.083 1.00 94.94 394 VAL A O 1
ATOM 3187 N N . ALA A 1 395 ? -11.757 -0.934 19.548 1.00 96.69 395 ALA A N 1
ATOM 3188 C CA . ALA A 1 395 ? -12.404 -0.189 20.625 1.00 96.69 395 ALA A CA 1
ATOM 3189 C C . ALA A 1 395 ? -11.402 0.181 21.732 1.00 96.69 395 ALA A C 1
ATOM 3191 O O . ALA A 1 395 ? -11.327 1.342 22.139 1.00 96.69 395 ALA A O 1
ATOM 3192 N N . TYR A 1 396 ? -10.566 -0.768 22.158 1.00 97.44 396 TYR A N 1
ATOM 3193 C CA . TYR A 1 396 ? -9.538 -0.516 23.167 1.00 97.44 396 TYR A CA 1
ATOM 3194 C C . TYR A 1 396 ? -8.457 0.469 22.685 1.00 97.44 396 TYR A C 1
ATOM 3196 O O . TYR A 1 396 ? -8.124 1.432 23.382 1.00 97.44 396 TYR A O 1
ATOM 3204 N N . ALA A 1 397 ? -7.961 0.303 21.457 1.00 95.50 397 ALA A N 1
ATOM 3205 C CA . ALA A 1 397 ? -6.989 1.209 20.847 1.00 95.50 397 ALA A CA 1
ATOM 3206 C C . ALA A 1 397 ? -7.539 2.639 20.707 1.00 95.50 397 ALA A C 1
ATOM 3208 O O . ALA A 1 397 ? -6.834 3.615 20.976 1.00 95.50 397 ALA A O 1
ATOM 3209 N N . VAL A 1 398 ? -8.814 2.779 20.334 1.00 95.50 398 VAL A N 1
ATOM 3210 C CA . VAL A 1 398 ? -9.514 4.066 20.289 1.00 95.50 398 VAL A CA 1
ATOM 3211 C C . VAL A 1 398 ? -9.612 4.676 21.682 1.00 95.50 398 VAL A C 1
ATOM 3213 O O . VAL A 1 398 ? -9.259 5.845 21.846 1.00 95.50 398 VAL A O 1
ATOM 3216 N N . ALA A 1 399 ? -10.021 3.900 22.690 1.00 96.62 399 ALA A N 1
ATOM 3217 C CA . ALA A 1 399 ? -10.109 4.366 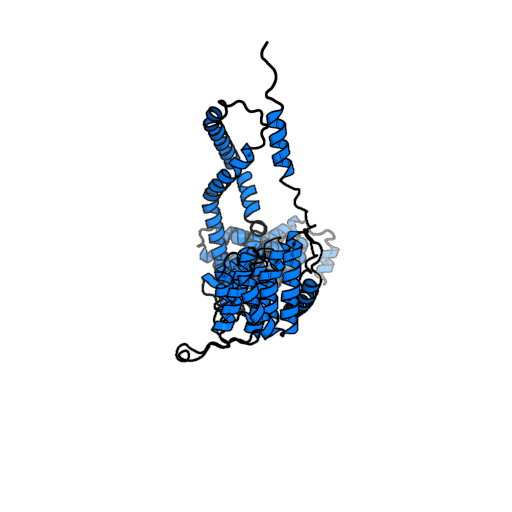24.073 1.00 96.62 399 ALA A CA 1
ATOM 3218 C C . ALA A 1 399 ? -8.783 4.995 24.540 1.00 96.62 399 ALA A C 1
ATOM 3220 O O . ALA A 1 399 ? -8.782 6.085 25.125 1.00 96.62 399 ALA A O 1
ATOM 3221 N N . LYS A 1 400 ? -7.658 4.354 24.190 1.00 95.50 400 LYS A N 1
ATOM 3222 C CA . LYS A 1 400 ? -6.293 4.780 24.533 1.00 95.50 400 LYS A CA 1
ATOM 3223 C C . LYS A 1 400 ? -5.678 5.853 23.644 1.00 95.50 400 LYS A C 1
ATOM 3225 O O . LYS A 1 400 ? -4.668 6.439 24.031 1.00 95.50 400 LYS A O 1
ATOM 3230 N N . SER A 1 401 ? -6.251 6.143 22.479 1.00 94.06 401 SER A N 1
ATOM 3231 C CA . SER A 1 401 ? -5.634 7.072 21.532 1.00 94.06 401 SER A CA 1
ATOM 3232 C C . SER A 1 401 ? -5.531 8.486 22.124 1.00 94.06 401 SER A C 1
ATOM 3234 O O . SER A 1 401 ? -6.561 9.111 22.401 1.00 94.06 401 SER A O 1
ATOM 3236 N N . PRO A 1 402 ? -4.323 9.070 22.253 1.00 92.56 402 PRO A N 1
ATOM 3237 C CA . PRO A 1 402 ? -4.156 10.423 22.788 1.00 92.56 402 PRO A CA 1
ATOM 3238 C C . PRO A 1 402 ? -4.580 11.512 21.789 1.00 92.56 402 PRO A C 1
ATOM 3240 O O . PRO A 1 402 ? -4.528 12.698 22.096 1.00 92.56 402 PRO A O 1
ATOM 3243 N N . ARG A 1 403 ? -4.964 11.136 20.561 1.00 90.88 403 ARG A N 1
ATOM 3244 C CA . ARG A 1 403 ? -5.267 12.073 19.464 1.00 90.88 403 ARG A CA 1
ATOM 3245 C C . ARG A 1 403 ? -6.725 12.513 19.398 1.00 90.88 403 ARG A C 1
ATOM 3247 O O . ARG A 1 403 ? -7.041 13.460 18.672 1.00 90.88 403 ARG A O 1
ATOM 3254 N N . ILE A 1 404 ? -7.599 11.817 20.112 1.00 92.88 404 ILE A N 1
ATOM 3255 C CA . ILE A 1 404 ? -9.028 12.120 20.231 1.00 92.88 404 ILE A CA 1
ATOM 3256 C C . ILE A 1 404 ? -9.325 12.590 21.652 1.00 92.88 404 ILE A C 1
ATOM 3258 O O . ILE A 1 404 ? -8.537 12.316 22.541 1.00 92.88 404 ILE A O 1
ATOM 3262 N N . THR A 1 405 ? -10.418 13.311 21.884 1.00 93.12 405 THR A N 1
ATOM 3263 C CA . THR A 1 405 ? -10.812 13.739 23.241 1.00 93.12 405 THR A CA 1
ATOM 3264 C C . THR A 1 405 ? -11.509 12.603 23.993 1.00 93.12 405 THR A C 1
ATOM 3266 O O . THR A 1 405 ? -12.056 11.712 23.343 1.00 93.12 405 THR A O 1
ATOM 3269 N N . SER A 1 406 ? -11.584 12.647 25.331 1.00 95.00 406 SER A N 1
ATOM 3270 C CA . SER A 1 406 ? -12.349 11.654 26.114 1.00 95.00 406 SER A CA 1
ATOM 3271 C C . SER A 1 406 ? -13.779 11.456 25.614 1.00 95.00 406 SER A C 1
ATOM 3273 O O . SER A 1 406 ? -14.241 10.330 25.448 1.00 95.00 406 SER A O 1
ATOM 3275 N N . ARG A 1 407 ? -14.478 12.553 25.291 1.00 93.94 407 ARG A N 1
ATOM 3276 C CA . ARG A 1 407 ? -15.842 12.494 24.743 1.00 93.94 407 ARG A CA 1
ATOM 3277 C C . ARG A 1 407 ? -15.894 11.738 23.414 1.00 93.94 407 ARG A C 1
ATOM 3279 O O . ARG A 1 407 ? -16.799 10.933 23.213 1.00 93.94 407 ARG A O 1
ATOM 3286 N N . MET A 1 408 ? -14.949 12.005 22.511 1.00 92.19 408 MET A N 1
ATOM 3287 C CA . MET A 1 408 ? -14.875 11.306 21.226 1.00 92.19 408 MET A CA 1
ATOM 3288 C C . MET A 1 408 ? -14.488 9.839 21.405 1.00 92.19 408 MET A C 1
ATOM 3290 O O . MET A 1 408 ? -15.093 8.993 20.760 1.00 92.19 408 MET A O 1
ATOM 3294 N N . ALA A 1 409 ? -13.525 9.541 22.281 1.00 94.75 409 ALA A N 1
ATOM 3295 C CA . ALA A 1 409 ? -13.112 8.178 22.592 1.00 94.75 409 ALA A CA 1
ATOM 3296 C C . ALA A 1 409 ? -14.298 7.348 23.081 1.00 94.75 409 ALA A C 1
ATOM 3298 O O . ALA A 1 409 ? -14.593 6.315 22.493 1.00 94.75 409 ALA A O 1
ATOM 3299 N N . PHE A 1 410 ? -15.033 7.852 24.075 1.00 96.06 410 PHE A N 1
ATOM 3300 C CA . PHE A 1 410 ? -16.204 7.169 24.613 1.00 96.06 410 PHE A CA 1
ATOM 3301 C C . PHE A 1 410 ? -17.276 6.940 23.544 1.00 96.06 410 PHE A C 1
ATOM 3303 O O . PHE A 1 410 ? -17.713 5.812 23.353 1.00 96.06 410 PHE A O 1
ATOM 3310 N N . ARG A 1 411 ? -17.632 7.980 22.770 1.00 93.12 411 ARG A N 1
ATOM 3311 C CA . ARG A 1 411 ? -18.610 7.845 21.677 1.00 93.12 411 ARG A CA 1
ATOM 3312 C C . ARG A 1 411 ? -18.208 6.753 20.684 1.00 93.12 411 ARG A C 1
ATOM 3314 O O . ARG A 1 411 ? -19.047 5.962 20.291 1.00 93.12 411 ARG A O 1
ATOM 3321 N N . ARG A 1 412 ? -16.932 6.689 20.303 1.00 92.06 412 ARG A N 1
ATOM 3322 C CA . ARG A 1 412 ? -16.429 5.694 19.346 1.00 92.06 412 ARG A CA 1
ATOM 3323 C C . ARG A 1 412 ? -16.418 4.277 19.905 1.00 92.06 412 ARG A C 1
ATOM 3325 O O . ARG A 1 412 ? -16.677 3.343 19.159 1.00 92.06 412 ARG A O 1
ATOM 3332 N N . VAL A 1 413 ? -16.117 4.120 21.192 1.00 96.00 413 VAL A N 1
ATOM 3333 C CA . VAL A 1 413 ? -16.225 2.823 21.869 1.00 96.00 413 VAL A CA 1
ATOM 3334 C C . VAL A 1 413 ? -17.688 2.376 21.910 1.00 96.00 413 VAL A C 1
ATOM 3336 O O . VAL A 1 413 ? -17.961 1.225 21.588 1.00 96.00 413 VAL A O 1
ATOM 3339 N N . CYS A 1 414 ? -18.632 3.278 22.203 1.00 93.88 414 CYS A N 1
ATOM 3340 C CA . CYS A 1 414 ? -20.066 2.983 22.111 1.00 93.88 414 CYS A CA 1
ATOM 3341 C C . CYS A 1 414 ? -20.492 2.621 20.682 1.00 93.88 414 CYS A C 1
ATOM 3343 O O . CYS A 1 414 ? -21.231 1.664 20.499 1.00 93.88 414 CYS A O 1
ATOM 3345 N N . ASP A 1 415 ? -19.991 3.330 19.665 1.00 89.62 415 ASP A N 1
ATOM 3346 C CA . ASP A 1 415 ? -20.256 2.986 18.265 1.00 89.62 415 ASP A CA 1
ATOM 3347 C C . ASP A 1 415 ? -19.762 1.539 17.952 1.00 89.62 415 ASP A C 1
ATOM 3349 O O . ASP A 1 415 ? -20.450 0.784 17.266 1.00 89.62 415 ASP A O 1
ATOM 3353 N N . CYS A 1 416 ? -18.606 1.110 18.494 1.00 93.62 416 CYS A N 1
ATOM 3354 C CA . CYS A 1 416 ? -18.117 -0.276 18.381 1.00 93.62 416 CYS A CA 1
ATOM 3355 C C . CYS A 1 416 ? -18.977 -1.290 19.154 1.00 93.62 416 CYS A C 1
ATOM 3357 O O . CYS A 1 416 ? -19.179 -2.401 18.667 1.00 93.62 416 CYS A O 1
ATOM 3359 N N . LEU A 1 417 ? -19.460 -0.931 20.346 1.00 94.56 417 LEU A N 1
ATOM 3360 C CA . LEU A 1 417 ? -20.368 -1.761 21.140 1.00 94.56 417 LEU A CA 1
ATOM 3361 C C . LEU A 1 417 ? -21.675 -2.006 20.377 1.00 94.56 417 LEU A C 1
ATOM 3363 O O . LEU A 1 417 ? -22.023 -3.159 20.136 1.00 94.56 417 LEU A O 1
ATOM 3367 N N . ASN A 1 418 ? -22.327 -0.935 19.918 1.00 88.12 418 ASN A N 1
ATOM 3368 C CA . ASN A 1 418 ? -23.563 -1.011 19.140 1.00 88.12 418 ASN A CA 1
ATOM 3369 C C . ASN A 1 418 ? -23.356 -1.858 17.876 1.00 88.12 418 ASN A C 1
ATOM 3371 O O . ASN A 1 418 ? -24.161 -2.730 17.579 1.00 88.12 418 ASN A O 1
ATOM 3375 N N . TYR A 1 419 ? -22.224 -1.689 17.179 1.00 86.62 419 TYR A N 1
ATOM 3376 C CA . TYR A 1 419 ? -21.892 -2.496 15.999 1.00 86.62 419 TYR A CA 1
ATOM 3377 C C . TYR A 1 419 ? -21.890 -4.013 16.275 1.00 86.62 419 TYR A C 1
ATOM 3379 O O . TYR A 1 419 ? -22.313 -4.787 15.406 1.00 86.62 419 TYR A O 1
ATOM 3387 N N . LEU A 1 420 ? -21.400 -4.436 17.449 1.00 91.44 420 LEU A N 1
ATOM 3388 C CA . LEU A 1 420 ? -21.396 -5.837 17.880 1.00 91.44 420 LEU A CA 1
ATOM 3389 C C . LEU A 1 420 ? -22.792 -6.296 18.320 1.00 91.44 420 LEU A C 1
ATOM 3391 O O . LEU A 1 420 ? -23.231 -7.370 17.905 1.00 91.44 420 LEU A O 1
ATOM 3395 N N . GLU A 1 421 ? -23.497 -5.487 19.112 1.00 88.81 421 GLU A N 1
ATOM 3396 C CA . GLU A 1 421 ? -24.832 -5.811 19.631 1.00 88.81 421 GLU A CA 1
ATOM 3397 C C . GLU A 1 421 ? -25.884 -5.905 18.519 1.00 88.81 421 GLU A C 1
ATOM 3399 O O . GLU A 1 421 ? -26.630 -6.884 18.475 1.00 88.81 421 GLU A O 1
ATOM 3404 N N . ASP A 1 422 ? -25.857 -4.989 17.544 1.00 82.81 422 ASP A N 1
ATOM 3405 C CA . ASP A 1 422 ? -26.724 -4.996 16.354 1.00 82.81 422 ASP A CA 1
ATOM 3406 C C . ASP A 1 422 ? -26.610 -6.306 15.552 1.00 82.81 422 ASP A C 1
ATOM 3408 O O . ASP A 1 422 ? -27.517 -6.691 14.813 1.00 82.81 422 ASP A O 1
ATOM 3412 N N . ARG A 1 423 ? -25.480 -7.012 15.687 1.00 85.94 423 ARG A N 1
ATOM 3413 C CA . ARG A 1 423 ? -25.191 -8.284 15.005 1.00 85.94 423 ARG A CA 1
ATOM 3414 C C . ARG A 1 423 ? -25.253 -9.494 15.934 1.00 85.94 423 ARG A C 1
ATOM 3416 O O . ARG A 1 423 ? -24.987 -10.607 15.488 1.00 85.94 423 ARG A O 1
ATOM 3423 N N . GLY A 1 424 ? -25.612 -9.298 17.203 1.00 88.81 424 GLY A N 1
ATOM 3424 C CA . GLY A 1 424 ? -25.644 -10.353 18.216 1.00 88.81 424 GLY A CA 1
ATOM 3425 C C . GLY A 1 424 ? -24.281 -11.005 18.458 1.00 88.81 424 GLY A C 1
ATOM 3426 O O . GLY A 1 424 ? -24.226 -12.188 18.789 1.00 88.81 424 GLY A O 1
ATOM 3427 N N . ALA A 1 425 ? -23.187 -10.273 18.239 1.00 92.12 425 ALA A N 1
ATOM 3428 C CA . ALA A 1 425 ? -21.842 -10.785 18.448 1.00 92.12 425 ALA A CA 1
ATOM 3429 C C . ALA A 1 425 ? -21.497 -10.833 19.948 1.00 92.12 425 ALA A C 1
ATOM 3431 O O . ALA A 1 425 ? -21.917 -9.952 20.704 1.00 92.12 425 ALA A O 1
ATOM 3432 N N . PRO A 1 426 ? -20.714 -11.830 20.399 1.00 96.12 426 PRO A N 1
ATOM 3433 C CA . PRO A 1 426 ? -20.316 -11.923 21.795 1.00 96.12 426 PRO A CA 1
ATOM 3434 C C . PRO A 1 426 ? -19.405 -10.753 22.170 1.00 96.12 426 PRO A C 1
ATOM 3436 O O . PRO A 1 426 ? -18.507 -10.374 21.414 1.00 96.12 426 PRO A O 1
ATOM 3439 N N . LEU A 1 427 ? -19.623 -10.206 23.363 1.00 97.19 427 LEU A N 1
ATOM 3440 C CA . LEU A 1 427 ? -18.764 -9.185 23.949 1.00 97.19 427 LEU A CA 1
ATOM 3441 C C . LEU A 1 427 ? -17.703 -9.854 24.824 1.00 97.19 427 LEU A C 1
ATOM 3443 O O . LEU A 1 427 ? -17.995 -10.796 25.556 1.00 97.19 427 LEU A O 1
ATOM 3447 N N . SER A 1 428 ? -16.473 -9.358 24.759 1.00 96.56 428 SER A N 1
ATOM 3448 C CA . SER A 1 428 ? -15.364 -9.804 25.604 1.00 96.56 428 SER A CA 1
ATOM 3449 C C . SER A 1 428 ? -15.055 -8.782 26.694 1.00 96.56 428 SER A C 1
ATOM 3451 O O . SER A 1 428 ? -15.404 -7.603 26.579 1.00 96.56 428 SER A O 1
ATOM 3453 N N . SER A 1 429 ? -14.308 -9.211 27.712 1.00 96.56 429 SER A N 1
ATOM 3454 C CA . SER A 1 429 ? -13.775 -8.328 28.759 1.00 96.56 429 SER A CA 1
ATOM 3455 C C . SER A 1 429 ? -12.910 -7.184 28.207 1.00 96.56 429 SER A C 1
ATOM 3457 O O . SER A 1 429 ? -12.741 -6.151 28.848 1.00 96.56 429 SER A O 1
ATOM 3459 N N . LEU A 1 430 ? -12.384 -7.292 26.982 1.00 96.94 430 LEU A N 1
ATOM 3460 C CA . LEU A 1 430 ? -11.673 -6.179 26.355 1.00 96.94 430 LEU A CA 1
ATOM 3461 C C . LEU A 1 430 ? -12.617 -5.004 26.024 1.00 96.94 430 LEU A C 1
ATOM 3463 O O . LEU A 1 430 ? -12.189 -3.850 26.090 1.00 96.94 430 LEU A O 1
ATOM 3467 N N . MET A 1 431 ? -13.902 -5.267 25.735 1.00 98.06 431 MET A N 1
ATOM 3468 C CA . MET A 1 431 ? -14.899 -4.210 25.504 1.00 98.06 431 MET A CA 1
ATOM 3469 C C . MET A 1 431 ? -15.249 -3.475 26.797 1.00 98.06 431 MET A C 1
ATOM 3471 O O . MET A 1 431 ? -15.245 -2.244 26.806 1.00 98.06 431 MET A O 1
ATOM 3475 N N . SER A 1 432 ? -15.514 -4.198 27.893 1.00 97.88 432 SER A N 1
ATOM 3476 C CA . SER A 1 432 ? -15.779 -3.572 29.199 1.00 97.88 432 SER A CA 1
ATOM 3477 C C . SER A 1 432 ? -14.604 -2.693 29.619 1.00 97.88 432 SER A C 1
ATOM 3479 O O . SER A 1 432 ? -14.802 -1.535 29.982 1.00 97.88 432 SER A O 1
ATOM 3481 N N . ARG A 1 433 ? -13.365 -3.158 29.436 1.00 97.38 433 ARG A N 1
ATOM 3482 C CA . ARG A 1 433 ? -12.169 -2.349 29.716 1.00 97.38 433 ARG A CA 1
ATOM 3483 C C . ARG A 1 433 ? -12.033 -1.130 28.808 1.00 97.38 433 ARG A C 1
ATOM 3485 O O . ARG A 1 433 ? -11.618 -0.075 29.283 1.00 97.38 433 ARG A O 1
ATOM 3492 N N . ALA A 1 434 ? -12.398 -1.223 27.528 1.00 97.75 434 ALA A N 1
ATOM 3493 C CA . ALA A 1 434 ? -12.429 -0.064 26.632 1.00 97.75 434 ALA A CA 1
ATOM 3494 C C . ALA A 1 434 ? -13.470 0.983 27.079 1.00 97.75 434 ALA A C 1
ATOM 3496 O O . ALA A 1 434 ? -13.194 2.190 27.042 1.00 97.75 434 ALA A O 1
ATOM 3497 N N . LEU A 1 435 ? -14.642 0.536 27.544 1.00 98.00 435 LEU A N 1
ATOM 3498 C CA . LEU A 1 435 ? -15.697 1.392 28.097 1.00 98.00 435 LEU A CA 1
ATOM 3499 C C . LEU A 1 435 ? -15.239 2.081 29.384 1.00 98.00 435 LEU A C 1
ATOM 3501 O O . LEU A 1 435 ? -15.330 3.304 29.481 1.00 98.00 435 LEU A O 1
ATOM 3505 N N . VAL A 1 436 ? -14.672 1.328 30.330 1.00 97.44 436 VAL A N 1
ATOM 3506 C CA . VAL A 1 436 ? -14.125 1.876 31.580 1.00 97.44 436 VAL A CA 1
ATOM 3507 C C . VAL A 1 436 ? -13.006 2.869 31.284 1.00 97.44 436 VAL A C 1
ATOM 3509 O O . VAL A 1 436 ? -13.024 3.987 31.795 1.00 97.44 436 VAL A O 1
ATOM 3512 N N . TYR A 1 437 ? -12.069 2.529 30.396 1.00 96.81 437 TYR A N 1
ATOM 3513 C CA . TYR A 1 437 ? -10.964 3.429 30.084 1.00 96.81 437 TYR A CA 1
ATOM 3514 C C . TYR A 1 437 ? -11.457 4.744 29.468 1.00 96.81 437 TYR A C 1
ATOM 3516 O O . TYR A 1 437 ? -11.093 5.826 29.923 1.00 96.81 437 TYR A O 1
ATOM 3524 N N . SER A 1 438 ? -12.305 4.668 28.440 1.00 96.94 438 SER A N 1
ATOM 3525 C CA . SER A 1 438 ? -12.789 5.854 27.721 1.00 96.94 438 SER A CA 1
ATOM 3526 C C . SER A 1 438 ? -13.824 6.675 28.501 1.00 96.94 438 SER A C 1
ATOM 3528 O O . SER A 1 438 ? -13.894 7.893 28.324 1.00 96.94 438 SER A O 1
ATOM 3530 N N . GLY A 1 439 ? -14.627 6.030 29.350 1.00 96.31 439 GLY A N 1
ATOM 3531 C CA . GLY A 1 439 ? -15.725 6.644 30.094 1.00 96.31 439 GLY A CA 1
ATOM 3532 C C . GLY A 1 439 ? -15.381 7.065 31.521 1.00 96.31 439 GLY A C 1
ATOM 3533 O O . GLY A 1 439 ? -16.021 7.988 32.024 1.00 96.31 439 GLY A O 1
ATOM 3534 N N . VAL A 1 440 ? -14.380 6.432 32.141 1.00 95.06 440 VAL A N 1
ATOM 3535 C CA . VAL A 1 440 ? -14.024 6.598 33.560 1.00 95.06 440 VAL A CA 1
ATOM 3536 C C . VAL A 1 440 ? -12.571 7.030 33.712 1.00 95.06 440 VAL A C 1
ATOM 3538 O O . VAL A 1 440 ? -12.304 8.175 34.069 1.00 95.06 440 VAL A O 1
ATOM 3541 N N . THR A 1 441 ? -11.625 6.153 33.371 1.00 93.94 441 THR A N 1
ATOM 3542 C CA . THR A 1 441 ? -10.188 6.374 33.597 1.00 93.94 441 THR A CA 1
ATOM 3543 C C . THR A 1 441 ? -9.688 7.644 32.936 1.00 93.94 441 THR A C 1
ATOM 3545 O O . THR A 1 441 ? -8.986 8.449 33.542 1.00 93.94 441 THR A O 1
ATOM 3548 N N . ARG A 1 442 ? -10.030 7.821 31.665 1.00 94.12 442 ARG A N 1
ATOM 3549 C CA . ARG A 1 442 ? -9.490 8.894 30.851 1.00 94.12 442 ARG A CA 1
ATOM 3550 C C . ARG A 1 442 ? -10.047 10.273 31.238 1.00 94.12 442 ARG A C 1
ATOM 3552 O O . ARG A 1 442 ? -9.219 11.159 31.428 1.00 94.12 442 ARG A O 1
ATOM 3559 N N . PRO A 1 443 ? -11.368 10.477 31.437 1.00 93.81 443 PRO A N 1
ATOM 3560 C CA . PRO A 1 443 ? -11.883 11.720 32.013 1.00 93.81 443 PRO A CA 1
ATOM 3561 C C . PRO A 1 443 ? -11.230 12.081 33.346 1.00 93.81 443 PRO A C 1
ATOM 3563 O O . PRO A 1 443 ? -10.800 13.217 33.506 1.00 93.81 443 PRO A O 1
ATOM 3566 N N . LEU A 1 444 ? -11.077 11.112 34.255 1.00 90.81 444 LEU A N 1
ATOM 3567 C CA . LEU A 1 444 ? -10.432 11.340 35.550 1.00 90.81 444 LEU A CA 1
ATOM 3568 C C . LEU A 1 444 ? -8.959 11.758 35.384 1.00 90.81 444 LEU A C 1
ATOM 3570 O O . LEU A 1 444 ? -8.517 12.704 36.025 1.00 90.81 444 LEU A O 1
ATOM 3574 N N . ARG A 1 445 ? -8.211 11.126 34.466 1.00 88.56 445 ARG A N 1
ATOM 3575 C CA . ARG A 1 445 ? -6.832 11.532 34.114 1.00 88.56 445 ARG A CA 1
ATOM 3576 C C . ARG A 1 445 ? -6.748 12.926 33.492 1.00 88.56 445 ARG A C 1
ATOM 3578 O O . ARG A 1 445 ? -5.734 13.598 33.635 1.00 88.56 445 ARG A O 1
ATOM 3585 N N . GLU A 1 446 ? -7.783 13.337 32.769 1.00 89.06 446 GLU A N 1
ATOM 3586 C CA . GLU A 1 446 ? -7.896 14.667 32.166 1.00 89.06 446 GLU A CA 1
ATOM 3587 C C . GLU A 1 446 ? -8.425 15.721 33.167 1.00 89.06 446 GLU A C 1
ATOM 3589 O O . GLU A 1 446 ? -8.613 16.873 32.779 1.00 89.06 446 GLU A O 1
ATOM 3594 N N . GLY A 1 447 ? -8.659 15.354 34.438 1.00 88.19 447 GLY A N 1
ATOM 3595 C CA . GLY A 1 447 ? -9.203 16.247 35.470 1.00 88.19 447 GLY A CA 1
ATOM 3596 C C . GLY A 1 447 ? -10.670 16.627 35.240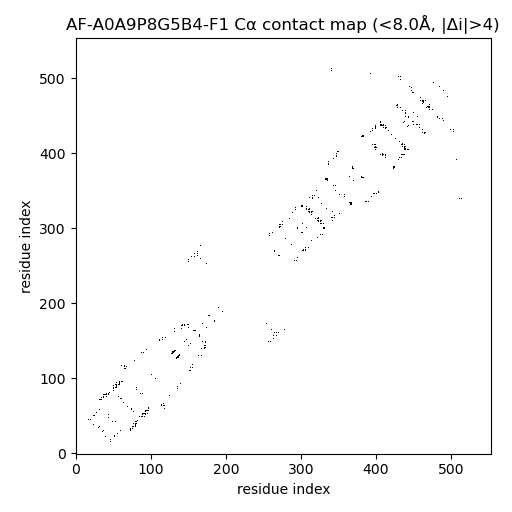 1.00 88.19 447 GLY A C 1
ATOM 3597 O O . GLY A 1 447 ? -11.135 17.660 35.715 1.00 88.19 447 GLY A O 1
ATOM 3598 N N . LEU A 1 448 ? -11.401 15.832 34.455 1.00 89.81 448 LEU A N 1
ATOM 3599 C CA . LEU A 1 448 ? -12.807 16.061 34.143 1.00 89.81 448 LEU A CA 1
ATOM 3600 C C . LEU A 1 448 ? -13.704 15.346 35.154 1.00 89.81 448 LEU A C 1
ATOM 3602 O O . LEU A 1 448 ? -13.432 14.218 35.569 1.00 89.81 448 LEU A O 1
ATOM 3606 N N . TRP A 1 449 ? -14.836 15.977 35.471 1.00 88.62 449 TRP A N 1
ATOM 3607 C CA . TRP A 1 449 ? -15.850 15.376 36.330 1.00 88.62 449 TRP A CA 1
ATOM 3608 C C . TRP A 1 449 ? -16.423 14.096 35.709 1.00 88.62 449 TRP A C 1
ATOM 3610 O O . TRP A 1 449 ? -16.822 14.065 34.537 1.00 88.62 449 TRP A O 1
ATOM 3620 N N . LEU A 1 450 ? -16.499 13.034 36.512 1.00 90.19 450 LEU A N 1
ATOM 3621 C CA . LEU A 1 450 ? -17.053 11.755 36.093 1.00 90.19 450 LEU A CA 1
ATOM 3622 C C . LEU A 1 450 ? -18.586 11.800 36.135 1.00 90.19 450 LEU A C 1
ATOM 3624 O O . LEU A 1 450 ? -19.181 11.838 37.207 1.00 90.19 450 LEU A O 1
ATOM 3628 N N . SER A 1 451 ? -19.228 11.743 34.967 1.00 92.81 451 SER A N 1
ATOM 3629 C CA . SER A 1 451 ? -20.693 11.663 34.858 1.00 92.81 451 SER A CA 1
ATOM 3630 C C . SER A 1 451 ? -21.232 10.404 35.552 1.00 92.81 451 SER A C 1
ATOM 3632 O O . SER A 1 451 ? -20.859 9.287 35.188 1.00 92.81 451 SER A O 1
ATOM 3634 N N . THR A 1 452 ? -22.123 10.595 36.530 1.00 93.44 452 THR A N 1
ATOM 3635 C CA . THR A 1 452 ? -22.789 9.509 37.266 1.00 93.44 452 THR A CA 1
ATOM 3636 C C . THR A 1 452 ? -23.630 8.641 36.344 1.00 93.44 452 THR A C 1
ATOM 3638 O O . THR A 1 452 ? -23.482 7.426 36.369 1.00 93.44 452 THR A O 1
ATOM 3641 N N . GLU A 1 453 ? -24.430 9.260 35.474 1.00 95.81 453 GLU A N 1
ATOM 3642 C CA . GLU A 1 453 ? -25.268 8.563 34.492 1.00 95.81 453 GLU A CA 1
ATOM 3643 C C . GLU A 1 453 ? -24.427 7.677 33.565 1.00 95.81 453 GLU A C 1
ATOM 3645 O O . GLU A 1 453 ? -24.702 6.490 33.401 1.00 95.81 453 GLU A O 1
ATOM 3650 N N . LYS A 1 454 ? -23.327 8.220 33.023 1.00 94.88 454 LYS A N 1
ATOM 3651 C CA . LYS A 1 454 ? -22.413 7.445 32.177 1.00 94.88 454 LYS A CA 1
ATOM 3652 C C . LYS A 1 454 ? -21.802 6.267 32.935 1.00 94.88 454 LYS A C 1
ATOM 3654 O O . LYS A 1 454 ? -21.681 5.183 32.377 1.00 94.88 454 LYS A O 1
ATOM 3659 N N . PHE A 1 455 ? -21.389 6.481 34.181 1.00 96.56 455 PHE A N 1
ATOM 3660 C CA . PHE A 1 455 ? -20.784 5.436 35.000 1.00 96.56 455 PHE A CA 1
ATOM 3661 C C . PHE A 1 455 ? -21.783 4.319 35.335 1.00 96.56 455 PHE A C 1
ATOM 3663 O O . PHE A 1 455 ? -21.477 3.147 35.126 1.00 96.56 455 PHE A O 1
ATOM 3670 N N . GLN A 1 456 ? -22.999 4.684 35.752 1.00 97.06 456 GLN A N 1
ATOM 3671 C CA . GLN A 1 456 ? -24.095 3.745 35.998 1.00 97.06 456 GLN A CA 1
ATOM 3672 C C . GLN A 1 456 ? -24.469 2.953 34.744 1.00 97.06 456 GLN A C 1
ATOM 3674 O O . GLN A 1 456 ? -24.825 1.787 34.848 1.00 97.06 456 GLN A O 1
ATOM 3679 N N . TRP A 1 457 ? -24.339 3.549 33.557 1.00 97.69 457 TRP A N 1
ATOM 3680 C CA . TRP A 1 457 ? -24.543 2.837 32.298 1.00 97.69 457 TRP A CA 1
ATOM 3681 C C . TRP A 1 457 ? -23.413 1.841 31.969 1.00 97.69 457 TRP A C 1
ATOM 3683 O O . TRP A 1 457 ? -23.681 0.795 31.385 1.00 97.69 457 TRP A O 1
ATOM 3693 N N . ILE A 1 458 ? -22.159 2.118 32.355 1.00 98.06 458 ILE A N 1
ATOM 3694 C CA . ILE A 1 458 ? -21.007 1.221 32.116 1.00 98.06 458 ILE A CA 1
ATOM 3695 C C . ILE A 1 458 ? -21.012 0.018 33.074 1.00 98.06 458 ILE A C 1
ATOM 3697 O O . ILE A 1 458 ? -20.650 -1.088 32.667 1.00 98.06 458 ILE A O 1
ATOM 3701 N N . LEU A 1 459 ? -21.419 0.212 34.332 1.00 97.81 459 LEU A N 1
ATOM 3702 C CA . LEU A 1 459 ? -21.298 -0.789 35.399 1.00 97.81 459 LEU A CA 1
ATOM 3703 C C . LEU A 1 459 ? -21.963 -2.150 35.078 1.00 97.81 459 LEU A C 1
ATOM 3705 O O . LEU A 1 459 ? -21.316 -3.177 35.293 1.00 97.81 459 LEU A O 1
ATOM 3709 N N . PRO A 1 460 ? -23.174 -2.216 34.480 1.00 98.25 460 PRO A N 1
ATOM 3710 C CA . PRO A 1 460 ? -23.788 -3.480 34.069 1.00 98.25 460 PRO A CA 1
ATOM 3711 C C . PRO A 1 460 ? -22.947 -4.278 33.066 1.00 98.25 460 PRO A C 1
ATOM 3713 O O . PRO A 1 460 ? -22.939 -5.507 33.115 1.00 98.25 460 PRO A O 1
ATOM 3716 N N . TYR A 1 461 ? -22.210 -3.608 32.171 1.00 97.75 461 TYR A N 1
ATOM 3717 C CA . TYR A 1 461 ? -21.326 -4.291 31.221 1.00 97.75 461 TYR A CA 1
ATOM 3718 C C . TYR A 1 461 ? -20.121 -4.911 31.923 1.00 97.75 461 TYR A C 1
ATOM 3720 O O . TYR A 1 461 ? -19.742 -6.029 31.586 1.00 97.75 461 TYR A O 1
ATOM 3728 N N . VAL A 1 462 ? -19.537 -4.214 32.902 1.00 97.94 462 VAL A N 1
ATOM 3729 C CA . VAL A 1 462 ? -18.423 -4.737 33.711 1.00 97.94 462 VAL A CA 1
ATOM 3730 C C . VAL A 1 462 ? -18.896 -5.930 34.532 1.00 97.94 462 VAL A C 1
ATOM 3732 O O . VAL A 1 462 ? -18.290 -6.993 34.462 1.00 97.94 462 VAL A O 1
ATOM 3735 N N . ARG A 1 463 ? -20.039 -5.796 35.207 1.00 98.06 463 ARG A N 1
ATOM 3736 C CA . ARG A 1 463 ? -20.658 -6.865 35.995 1.00 98.06 463 ARG A CA 1
ATOM 3737 C C . ARG A 1 463 ? -20.902 -8.124 35.160 1.00 98.06 463 ARG A C 1
ATOM 3739 O O . ARG A 1 463 ? -20.503 -9.217 35.544 1.00 98.06 463 ARG A O 1
ATOM 3746 N N . ARG A 1 464 ? -21.474 -7.957 33.962 1.00 97.75 464 ARG A N 1
ATOM 3747 C CA . ARG A 1 464 ? -21.756 -9.058 33.027 1.00 97.75 464 ARG A CA 1
ATOM 3748 C C . ARG A 1 464 ? -20.498 -9.719 32.451 1.00 97.75 464 ARG A C 1
ATOM 3750 O O . ARG A 1 464 ? -20.528 -10.918 32.199 1.00 97.75 464 ARG A O 1
ATOM 3757 N N . LEU A 1 465 ? -19.444 -8.952 32.154 1.00 97.06 465 LEU A N 1
ATOM 3758 C CA . LEU A 1 465 ? -18.285 -9.431 31.378 1.00 97.06 465 LEU A CA 1
ATOM 3759 C C . LEU A 1 465 ? -17.048 -9.759 32.223 1.00 97.06 465 LEU A C 1
ATOM 3761 O O . LEU A 1 465 ? -16.204 -10.534 31.775 1.00 97.06 465 LEU A O 1
ATOM 3765 N N . GLU A 1 466 ? -16.916 -9.164 33.407 1.00 96.44 466 GLU A N 1
ATOM 3766 C CA . GLU A 1 466 ? -15.774 -9.335 34.317 1.00 96.44 466 GLU A CA 1
ATOM 3767 C C . GLU A 1 466 ? -16.182 -9.845 35.711 1.00 96.44 466 GLU A C 1
ATOM 3769 O O . GLU A 1 466 ? -15.319 -10.352 36.422 1.00 96.44 466 GLU A O 1
ATOM 3774 N N . GLY A 1 467 ? -17.472 -9.785 36.071 1.00 97.50 467 GLY A N 1
ATOM 3775 C CA . GLY A 1 467 ? -18.028 -10.301 37.329 1.00 97.50 467 GLY A CA 1
ATOM 3776 C C . GLY A 1 467 ? -18.446 -9.210 38.322 1.00 97.50 467 GLY A C 1
ATOM 3777 O O . GLY A 1 467 ? -18.032 -8.053 38.207 1.00 97.50 467 GLY A O 1
ATOM 3778 N N . ASP A 1 468 ? -19.271 -9.591 39.305 1.00 97.75 468 ASP A N 1
ATOM 3779 C CA . ASP A 1 468 ? -19.781 -8.695 40.357 1.00 97.75 468 ASP A CA 1
ATOM 3780 C C . ASP A 1 468 ? -18.644 -8.047 41.156 1.00 97.75 468 ASP A C 1
ATOM 3782 O O . ASP A 1 468 ? -18.620 -6.831 41.310 1.00 97.75 468 ASP A O 1
ATOM 3786 N N . GLU A 1 469 ? -17.644 -8.840 41.549 1.00 96.56 469 GLU A N 1
ATOM 3787 C CA . GLU A 1 469 ? -16.500 -8.381 42.347 1.00 96.56 469 GLU A CA 1
ATOM 3788 C C . GLU A 1 469 ? -15.718 -7.244 41.665 1.00 96.56 469 GLU A C 1
ATOM 3790 O O . GLU A 1 469 ? -15.339 -6.261 42.302 1.00 96.56 469 GLU A O 1
ATOM 3795 N N . VAL A 1 470 ? -15.494 -7.349 40.348 1.00 95.75 470 VAL A N 1
ATOM 3796 C CA . VAL A 1 470 ? -14.769 -6.326 39.574 1.00 95.75 470 VAL A CA 1
ATOM 3797 C C . VAL A 1 470 ? -15.611 -5.060 39.425 1.00 95.75 470 VAL A C 1
ATOM 3799 O O . VAL A 1 470 ? -15.070 -3.955 39.451 1.00 95.75 470 VAL A O 1
ATOM 3802 N N . ALA A 1 471 ? -16.929 -5.205 39.277 1.00 97.12 471 ALA A N 1
ATOM 3803 C CA . ALA A 1 471 ? -17.840 -4.072 39.200 1.00 97.12 471 ALA A CA 1
ATOM 3804 C C . ALA A 1 471 ? -17.918 -3.320 40.537 1.00 97.12 471 ALA A C 1
ATOM 3806 O O . ALA A 1 471 ? -17.788 -2.099 40.538 1.00 97.12 471 ALA A O 1
ATOM 3807 N N . ASP A 1 472 ? -18.053 -4.031 41.655 1.00 96.69 472 ASP A N 1
ATOM 3808 C CA . ASP A 1 472 ? -18.133 -3.426 42.988 1.00 96.69 472 ASP A CA 1
ATOM 3809 C C . ASP A 1 472 ? -16.811 -2.732 43.356 1.00 96.69 472 ASP A C 1
ATOM 3811 O O . ASP A 1 472 ? -16.813 -1.586 43.806 1.00 96.69 472 ASP A O 1
ATOM 3815 N N . SER A 1 473 ? -15.669 -3.354 43.038 1.00 95.12 473 SER A N 1
ATOM 3816 C CA . SER A 1 473 ? -14.353 -2.724 43.204 1.00 95.12 473 SER A CA 1
ATOM 3817 C C . SER A 1 473 ? -14.182 -1.471 42.333 1.00 95.12 473 SER A C 1
ATOM 3819 O O . SER A 1 473 ? -13.588 -0.481 42.768 1.00 95.12 473 SER A O 1
ATOM 3821 N N . LEU A 1 474 ? -14.710 -1.475 41.103 1.00 94.88 474 LEU A N 1
ATOM 3822 C CA . LEU A 1 474 ? -14.688 -0.302 40.230 1.00 94.88 474 LEU A CA 1
ATOM 3823 C C . LEU A 1 474 ? -15.594 0.824 40.752 1.00 94.88 474 LEU A C 1
ATOM 3825 O O . LEU A 1 474 ? -15.219 1.989 40.619 1.00 94.88 474 LEU A O 1
ATOM 3829 N N . ASP A 1 475 ? -16.763 0.499 41.307 1.00 95.56 475 ASP A N 1
ATOM 3830 C CA . ASP A 1 475 ? -17.683 1.468 41.919 1.00 95.56 475 ASP A CA 1
ATOM 3831 C C . ASP A 1 475 ? -17.054 2.124 43.150 1.00 95.56 475 ASP A C 1
ATOM 3833 O O . ASP A 1 475 ? -16.985 3.351 43.219 1.00 95.56 475 ASP A O 1
ATOM 3837 N N . GLU A 1 476 ? -16.462 1.327 44.043 1.00 94.38 476 GLU A N 1
ATOM 3838 C CA . GLU A 1 476 ? -15.713 1.824 45.201 1.00 94.38 476 GLU A CA 1
ATOM 3839 C C . GLU A 1 476 ? -14.542 2.724 44.773 1.00 94.38 476 GLU A C 1
ATOM 3841 O O . GLU A 1 476 ? -14.387 3.843 45.270 1.00 94.38 476 GLU A O 1
ATOM 3846 N N . ALA A 1 477 ? -13.746 2.296 43.786 1.00 90.19 477 ALA A N 1
ATOM 3847 C CA . ALA A 1 477 ? -12.640 3.098 43.268 1.00 90.19 477 ALA A CA 1
ATOM 3848 C C . ALA A 1 477 ? -13.122 4.404 42.614 1.00 90.19 477 ALA A C 1
ATOM 3850 O O . ALA A 1 477 ? -12.509 5.457 42.798 1.00 90.19 477 ALA A O 1
ATOM 3851 N N . ALA A 1 478 ? -14.216 4.368 41.850 1.00 89.69 478 ALA A N 1
ATOM 3852 C CA . ALA A 1 478 ? -14.787 5.556 41.224 1.00 89.69 478 ALA A CA 1
ATOM 3853 C C . ALA A 1 478 ? -15.392 6.519 42.255 1.00 89.69 478 ALA A C 1
ATOM 3855 O O . ALA A 1 478 ? -15.286 7.734 42.072 1.00 89.69 478 ALA A O 1
ATOM 3856 N N . PHE A 1 479 ? -16.001 6.001 43.326 1.00 89.25 479 PHE A N 1
ATOM 3857 C CA . PHE A 1 479 ? -16.504 6.789 44.448 1.00 89.25 479 PHE A CA 1
ATOM 3858 C C . PHE A 1 479 ? -15.359 7.519 45.157 1.00 89.25 479 PHE A C 1
ATOM 3860 O O . PHE A 1 479 ? -15.388 8.748 45.233 1.00 89.25 479 PHE A O 1
ATOM 3867 N N . THR A 1 480 ? -14.309 6.789 45.543 1.00 88.50 480 THR A N 1
ATOM 3868 C CA . THR A 1 480 ? -13.109 7.348 46.183 1.00 88.50 480 THR A CA 1
ATOM 3869 C C . THR A 1 480 ? -12.437 8.404 45.301 1.00 88.50 480 THR A C 1
ATOM 3871 O O . THR A 1 480 ? -12.133 9.503 45.756 1.00 88.50 480 THR A O 1
ATOM 3874 N N . LEU A 1 481 ? -12.297 8.149 43.995 1.00 83.81 481 LEU A N 1
ATOM 3875 C CA . LEU A 1 481 ? -11.716 9.121 43.060 1.00 83.81 481 LEU A CA 1
ATOM 3876 C C . LEU A 1 481 ? -12.595 10.362 42.848 1.00 83.81 481 LEU A C 1
ATOM 3878 O O . LEU A 1 481 ? -12.071 11.438 42.559 1.00 83.81 481 LEU A O 1
ATOM 3882 N N . ARG A 1 482 ? -13.925 10.245 42.959 1.00 83.12 482 ARG A N 1
ATOM 3883 C CA . ARG A 1 482 ? -14.827 11.407 42.923 1.00 83.12 482 ARG A CA 1
ATOM 3884 C C . ARG A 1 482 ? -14.696 12.253 44.189 1.00 83.12 482 ARG A C 1
ATOM 3886 O O . ARG A 1 482 ? -14.712 13.474 44.061 1.00 83.12 482 ARG A O 1
ATOM 3893 N N . SER A 1 483 ? -14.550 11.635 45.365 1.00 82.25 483 SER A N 1
ATOM 3894 C CA . SER A 1 483 ? -14.309 12.362 46.619 1.00 82.25 483 SER A CA 1
ATOM 3895 C C . SER A 1 483 ? -12.915 12.988 46.671 1.00 82.25 483 SER A C 1
ATOM 3897 O O . SER A 1 483 ? -12.778 14.121 47.108 1.00 82.25 483 SER A O 1
ATOM 3899 N N . GLU A 1 484 ? -11.888 12.318 46.147 1.00 77.31 484 GLU A N 1
ATOM 3900 C CA . GLU A 1 484 ? -10.511 12.830 46.154 1.00 77.31 484 GLU A CA 1
ATOM 3901 C C . GLU A 1 484 ? -10.262 13.911 45.094 1.00 77.31 484 GLU A C 1
ATOM 3903 O O . GLU A 1 484 ? -9.537 14.865 45.361 1.00 77.31 484 GLU A O 1
ATOM 3908 N N . ASN A 1 485 ? -10.878 13.839 43.905 1.00 65.38 485 ASN A N 1
ATOM 3909 C CA . ASN A 1 485 ? -10.777 14.916 42.902 1.00 65.38 485 ASN A CA 1
ATOM 3910 C C . ASN A 1 485 ? -11.438 16.232 43.355 1.00 65.38 485 ASN A C 1
ATOM 3912 O O . ASN A 1 485 ? -11.198 17.276 42.747 1.00 65.38 485 ASN A O 1
ATOM 3916 N N . LEU A 1 486 ? -12.257 16.196 44.410 1.00 57.00 486 LEU A N 1
ATOM 3917 C CA . LEU A 1 486 ? -12.729 17.385 45.121 1.00 57.00 486 LEU A CA 1
ATOM 3918 C C . LEU A 1 486 ? -11.625 18.013 45.992 1.00 57.00 486 LEU A C 1
ATOM 3920 O O . LEU A 1 486 ? -11.669 19.217 46.237 1.00 57.00 486 LEU A O 1
ATOM 3924 N N . GLU A 1 487 ? -10.626 17.234 46.415 1.00 54.19 487 GLU A N 1
ATOM 3925 C CA . GLU A 1 487 ? -9.679 17.617 47.466 1.00 54.19 487 GLU A CA 1
ATOM 3926 C C . GLU A 1 487 ? -8.209 17.689 47.014 1.00 54.19 487 GLU A C 1
ATOM 3928 O O . GLU A 1 487 ? -7.443 18.458 47.592 1.00 54.19 487 GLU A O 1
ATOM 3933 N N . SER A 1 488 ? -7.759 16.946 45.994 1.00 54.16 488 SER A N 1
ATOM 3934 C CA . SER A 1 488 ? -6.337 16.907 45.609 1.00 54.16 488 SER A CA 1
ATOM 3935 C C . SER A 1 488 ? -6.090 16.421 44.176 1.00 54.16 488 SER A C 1
ATOM 3937 O O . SER A 1 488 ? -6.328 15.271 43.820 1.00 54.16 488 SER A O 1
ATOM 3939 N N . ASN A 1 489 ? -5.509 17.294 43.348 1.00 53.03 489 ASN A N 1
ATOM 3940 C CA . ASN A 1 489 ? -5.027 16.958 42.006 1.00 53.03 489 ASN A CA 1
ATOM 3941 C C . ASN A 1 489 ? -3.906 15.891 42.053 1.00 53.03 489 ASN A C 1
ATOM 3943 O O . ASN A 1 489 ? -2.735 16.227 42.227 1.00 53.03 489 ASN A O 1
ATOM 3947 N N . GLY A 1 490 ? -4.248 14.628 41.772 1.00 55.09 490 GLY A N 1
ATOM 3948 C CA . GLY A 1 490 ? -3.392 13.729 40.981 1.00 55.09 490 GLY A CA 1
ATOM 3949 C C . GLY A 1 490 ? -2.704 12.543 41.668 1.00 55.09 490 GLY A C 1
ATOM 3950 O O . GLY A 1 490 ? -1.899 11.887 41.006 1.00 55.09 490 GLY A O 1
ATOM 3951 N N . ALA A 1 491 ? -2.986 12.224 42.932 1.00 50.41 491 ALA A N 1
ATOM 3952 C CA . ALA A 1 491 ? -2.172 11.266 43.687 1.00 50.41 491 ALA A CA 1
ATOM 3953 C C . ALA A 1 491 ? -2.932 10.046 44.240 1.00 50.41 491 ALA A C 1
ATOM 3955 O O . ALA A 1 491 ? -2.877 9.827 45.436 1.00 50.41 491 ALA A O 1
ATOM 3956 N N . LEU A 1 492 ? -3.569 9.227 43.389 1.00 56.75 492 LEU A N 1
ATOM 3957 C CA . LEU A 1 492 ? -3.575 7.746 43.475 1.00 56.75 492 LEU A CA 1
ATOM 3958 C C . LEU A 1 492 ? -4.506 7.145 42.396 1.00 56.75 492 LEU A C 1
ATOM 3960 O O . LEU A 1 492 ? -5.709 7.332 42.432 1.00 56.75 492 LEU A O 1
ATOM 3964 N N . MET A 1 493 ? -3.978 6.373 41.437 1.00 63.69 493 MET A N 1
ATOM 3965 C CA . MET A 1 493 ? -4.777 5.641 40.422 1.00 63.69 493 MET A CA 1
ATOM 3966 C C . MET A 1 493 ? -4.419 4.140 40.358 1.00 63.69 493 MET A C 1
ATOM 3968 O O . MET A 1 493 ? -4.641 3.480 39.343 1.00 63.69 493 MET A O 1
ATOM 3972 N N . LYS A 1 494 ? -3.854 3.575 41.436 1.00 71.38 494 LYS A N 1
ATOM 3973 C CA . LYS A 1 494 ? -3.235 2.232 41.435 1.00 71.38 494 LYS A CA 1
ATOM 3974 C C . LYS A 1 494 ? -4.167 1.080 41.002 1.00 71.38 494 LYS A C 1
ATOM 3976 O O . LYS A 1 494 ? -3.738 0.310 40.145 1.00 71.38 494 LYS A O 1
ATOM 3981 N N . PRO A 1 495 ? -5.420 0.951 41.492 1.00 69.19 495 PRO A N 1
ATOM 3982 C CA . PRO A 1 495 ? -6.288 -0.171 41.098 1.00 69.19 495 PRO A CA 1
ATOM 3983 C C . PRO A 1 495 ? -6.621 -0.168 39.598 1.00 69.19 495 PRO A C 1
ATOM 3985 O O . PRO A 1 495 ? -6.676 -1.205 38.938 1.00 69.19 495 PRO A O 1
ATOM 3988 N N . LEU A 1 496 ? -6.771 1.029 39.026 1.00 70.44 496 LEU A N 1
ATOM 3989 C CA . LEU A 1 496 ? -7.096 1.227 37.617 1.00 70.44 496 LEU A CA 1
ATOM 3990 C C . LEU A 1 496 ? -5.909 0.889 36.698 1.00 70.44 496 LEU A C 1
ATOM 3992 O O . LEU A 1 496 ? -6.100 0.439 35.568 1.00 70.44 496 LEU A O 1
ATOM 3996 N N . GLU A 1 497 ? -4.680 1.059 37.193 1.00 75.00 497 GLU A N 1
ATOM 3997 C CA . GLU A 1 497 ? -3.454 0.712 36.469 1.00 75.00 497 GLU A CA 1
ATOM 3998 C C . GLU A 1 497 ? -3.266 -0.798 36.293 1.00 75.00 497 GLU A C 1
ATOM 4000 O O . GLU A 1 497 ? -2.735 -1.226 35.267 1.00 75.00 497 GLU A O 1
ATOM 4005 N N . ASP A 1 498 ? -3.690 -1.622 37.253 1.00 76.38 498 ASP A N 1
ATOM 4006 C CA . ASP A 1 498 ? -3.544 -3.079 37.149 1.00 76.38 498 ASP A CA 1
ATOM 4007 C C . ASP A 1 498 ? -4.480 -3.665 36.080 1.00 76.38 498 ASP A C 1
ATOM 4009 O O . ASP A 1 498 ? -4.053 -4.490 35.261 1.00 76.38 498 ASP A O 1
ATOM 4013 N N . MET A 1 499 ? -5.730 -3.186 36.012 1.00 73.38 499 MET A N 1
ATOM 4014 C CA . MET A 1 499 ? -6.648 -3.539 34.917 1.00 73.38 499 MET A CA 1
ATOM 4015 C C . MET A 1 499 ? -6.107 -3.075 33.563 1.00 73.38 499 MET A C 1
ATOM 4017 O O . MET A 1 499 ? -6.195 -3.794 32.562 1.00 73.38 499 MET A O 1
ATOM 4021 N N . GLU A 1 500 ? -5.508 -1.882 33.535 1.00 78.81 500 GLU A N 1
ATOM 4022 C CA . GLU A 1 500 ? -4.893 -1.333 32.336 1.00 78.81 500 GLU A CA 1
ATOM 4023 C C . GLU A 1 500 ? -3.717 -2.195 31.856 1.00 78.81 500 GLU A C 1
ATOM 4025 O O . GLU A 1 500 ? -3.663 -2.518 30.670 1.00 78.81 500 GLU A O 1
ATOM 4030 N N . ARG A 1 501 ? -2.832 -2.640 32.762 1.00 83.19 501 ARG A N 1
ATOM 4031 C CA . ARG A 1 501 ? -1.697 -3.517 32.427 1.00 83.19 501 ARG A CA 1
ATOM 4032 C C . ARG A 1 501 ? -2.148 -4.848 31.826 1.00 83.19 501 ARG A C 1
ATOM 4034 O O . ARG A 1 501 ? -1.561 -5.291 30.841 1.00 83.19 501 ARG A O 1
ATOM 4041 N N . LYS A 1 502 ? -3.198 -5.475 32.373 1.00 81.12 502 LYS A N 1
ATOM 4042 C CA . LYS A 1 502 ? -3.742 -6.733 31.825 1.00 81.12 502 LYS A CA 1
ATOM 4043 C C . LYS A 1 502 ? -4.304 -6.546 30.415 1.00 81.12 502 LYS A C 1
ATOM 4045 O O . LYS A 1 502 ? -4.092 -7.394 29.554 1.00 81.12 502 LYS A O 1
ATOM 4050 N N . ALA A 1 503 ? -5.021 -5.453 30.163 1.00 76.94 503 ALA A N 1
ATOM 4051 C CA . ALA A 1 503 ? -5.554 -5.174 28.831 1.00 76.94 503 ALA A CA 1
ATOM 4052 C C . ALA A 1 503 ? -4.471 -4.761 27.824 1.00 76.94 503 ALA A C 1
ATOM 4054 O O . ALA A 1 503 ? -4.540 -5.177 26.671 1.00 76.94 503 ALA A O 1
ATOM 4055 N N . ASP A 1 504 ? -3.443 -4.030 28.262 1.00 83.81 504 ASP A N 1
ATOM 4056 C CA . ASP A 1 504 ? -2.269 -3.731 27.437 1.00 83.81 504 ASP A CA 1
ATOM 4057 C C . ASP A 1 504 ? -1.539 -4.994 26.995 1.00 83.81 504 ASP A C 1
ATOM 4059 O O . ASP A 1 504 ? -1.106 -5.075 25.848 1.00 83.81 504 ASP A O 1
ATOM 4063 N N . GLN A 1 505 ? -1.421 -5.985 27.882 1.00 87.19 505 GLN A N 1
ATOM 4064 C CA . GLN A 1 505 ? -0.821 -7.271 27.542 1.00 87.19 505 GLN A CA 1
ATOM 4065 C C . GLN A 1 505 ? -1.621 -7.980 26.439 1.00 87.19 505 GLN A C 1
ATOM 4067 O O . GLN A 1 505 ? -1.037 -8.394 25.441 1.00 87.19 505 GLN A O 1
ATOM 4072 N N . ILE A 1 506 ? -2.950 -8.049 26.577 1.00 82.00 506 ILE A N 1
ATOM 4073 C CA . ILE A 1 506 ? -3.843 -8.672 25.584 1.00 82.00 506 ILE A CA 1
ATOM 4074 C C . ILE A 1 506 ? -3.770 -7.937 24.235 1.00 82.00 506 ILE A C 1
ATOM 4076 O O . ILE A 1 506 ? -3.633 -8.568 23.187 1.00 82.00 506 ILE A O 1
ATOM 4080 N N . ASP A 1 507 ? -3.828 -6.601 24.238 1.00 79.75 507 ASP A N 1
ATOM 4081 C CA . ASP A 1 507 ? -3.733 -5.804 23.010 1.00 79.75 507 ASP A CA 1
ATOM 4082 C C . ASP A 1 507 ? -2.363 -5.943 22.332 1.00 79.75 507 ASP A C 1
ATOM 4084 O O . ASP A 1 507 ? -2.270 -6.062 21.108 1.00 79.75 507 ASP A O 1
ATOM 4088 N N . TRP A 1 508 ? -1.289 -5.974 23.123 1.00 86.44 508 TRP A N 1
ATOM 4089 C CA . TRP A 1 508 ? 0.061 -6.186 22.616 1.00 86.44 508 TRP A CA 1
ATOM 4090 C C . TRP A 1 508 ? 0.232 -7.576 21.994 1.00 86.44 508 TRP A C 1
ATOM 4092 O O . TRP A 1 508 ? 0.788 -7.678 20.898 1.00 86.44 508 TRP A O 1
ATOM 4102 N N . GLU A 1 509 ? -0.264 -8.629 22.649 1.00 86.25 509 GLU A N 1
ATOM 4103 C CA . GLU A 1 509 ? -0.212 -10.002 22.134 1.00 86.25 509 GLU A CA 1
ATOM 4104 C C . GLU A 1 509 ? -0.952 -10.134 20.804 1.00 86.25 509 GLU A C 1
ATOM 4106 O O . GLU A 1 509 ? -0.403 -10.709 19.864 1.00 86.25 509 GLU A O 1
ATOM 4111 N N . TYR A 1 510 ? -2.137 -9.530 20.680 1.00 84.75 510 TYR A N 1
ATOM 4112 C CA . TYR A 1 510 ? -2.885 -9.509 19.424 1.00 84.75 510 TYR A CA 1
ATOM 4113 C C . TYR A 1 510 ? -2.112 -8.799 18.308 1.00 84.75 510 TYR A C 1
ATOM 4115 O O . TYR A 1 510 ? -1.909 -9.357 17.232 1.00 84.75 510 TYR A O 1
ATOM 4123 N N . ARG A 1 511 ? -1.591 -7.590 18.558 1.00 81.69 511 ARG A N 1
ATOM 4124 C CA . ARG A 1 511 ? -0.825 -6.841 17.542 1.00 81.69 511 ARG A CA 1
ATOM 4125 C C . ARG A 1 511 ? 0.457 -7.557 17.117 1.00 81.69 511 ARG A C 1
ATOM 4127 O O . ARG A 1 511 ? 0.868 -7.435 15.963 1.00 81.69 511 ARG A O 1
ATOM 4134 N N . LYS A 1 512 ? 1.092 -8.299 18.030 1.00 84.19 512 LYS A N 1
ATOM 4135 C CA . LYS A 1 512 ? 2.317 -9.063 17.758 1.00 84.19 512 LYS A CA 1
ATOM 4136 C C . LYS A 1 512 ? 2.103 -10.138 16.687 1.00 84.19 512 LYS A C 1
ATOM 4138 O O . LYS A 1 512 ? 3.023 -10.388 15.911 1.00 84.19 512 LYS A O 1
ATOM 4143 N N . GLN A 1 513 ? 0.909 -10.729 16.606 1.00 84.19 513 GLN A N 1
ATOM 4144 C CA . GLN A 1 513 ? 0.578 -11.764 15.615 1.00 84.19 513 GLN A CA 1
ATOM 4145 C C . GLN A 1 513 ? 0.705 -11.264 14.165 1.00 84.19 513 GLN A C 1
ATOM 4147 O O . GLN A 1 513 ? 0.974 -12.054 13.266 1.00 84.19 513 GLN A O 1
ATOM 4152 N N . PHE A 1 514 ? 0.597 -9.953 13.939 1.00 76.31 514 PHE A N 1
ATOM 4153 C CA . PHE A 1 514 ? 0.607 -9.341 12.606 1.00 76.31 514 PHE A CA 1
ATOM 4154 C C . PHE A 1 514 ? 1.965 -8.736 12.210 1.00 76.31 514 PHE A C 1
ATOM 4156 O O . PHE A 1 514 ? 2.055 -7.897 11.319 1.00 76.31 514 PHE A O 1
ATOM 4163 N N . GLY A 1 515 ? 3.053 -9.130 12.880 1.00 61.31 515 GLY A N 1
ATOM 4164 C CA . GLY A 1 515 ? 4.414 -8.754 12.474 1.00 61.31 515 GLY A CA 1
ATOM 4165 C C . GLY A 1 515 ? 4.778 -7.282 12.701 1.00 61.31 515 GLY A C 1
ATOM 4166 O O . GLY A 1 515 ? 5.877 -6.856 12.341 1.00 61.31 515 GLY A O 1
ATOM 4167 N N . HIS A 1 516 ? 3.916 -6.493 13.347 1.00 53.06 516 HIS A N 1
ATOM 4168 C CA . HIS A 1 516 ? 4.311 -5.172 13.806 1.00 53.06 516 HIS A CA 1
ATOM 4169 C C . HIS A 1 516 ? 5.213 -5.317 15.033 1.00 53.06 516 HIS A C 1
ATOM 4171 O O . HIS A 1 516 ? 4.754 -5.480 16.166 1.00 53.06 516 HIS A O 1
ATOM 4177 N N . VAL A 1 517 ? 6.520 -5.132 14.824 1.00 48.53 517 VAL A N 1
ATOM 4178 C CA . VAL A 1 517 ? 7.367 -4.529 15.853 1.00 48.53 517 VAL A CA 1
ATOM 4179 C C . VAL A 1 517 ? 6.793 -3.133 16.041 1.00 48.53 517 VAL A C 1
ATOM 4181 O O . VAL A 1 517 ? 7.171 -2.192 15.343 1.00 48.53 517 VAL A O 1
ATOM 4184 N N . SER A 1 518 ? 5.785 -2.997 16.911 1.00 46.16 518 SER A N 1
ATOM 4185 C CA . SER A 1 518 ? 5.392 -1.674 17.364 1.00 46.16 518 SER A CA 1
ATOM 4186 C C . SER A 1 518 ? 6.698 -1.044 17.821 1.00 46.16 518 SER A C 1
ATOM 4188 O O . SER A 1 518 ? 7.428 -1.627 18.629 1.00 46.16 518 SER A O 1
ATOM 4190 N N . HIS A 1 519 ? 7.081 0.086 17.222 1.00 44.88 519 HIS A N 1
ATOM 4191 C CA . HIS A 1 519 ? 8.072 0.927 17.859 1.00 44.88 519 HIS A CA 1
ATOM 4192 C C . HIS A 1 519 ? 7.457 1.195 19.215 1.00 44.88 519 HIS A C 1
ATOM 4194 O O . HIS A 1 519 ? 6.513 1.985 19.287 1.00 44.88 519 HIS A O 1
ATOM 4200 N N . ARG A 1 520 ? 7.905 0.426 20.222 1.00 43.44 520 ARG A N 1
ATOM 4201 C CA . ARG A 1 520 ? 7.517 0.524 21.620 1.00 43.44 520 ARG A CA 1
ATOM 4202 C C . ARG A 1 520 ? 7.406 2.007 21.820 1.00 43.44 520 ARG A C 1
ATOM 4204 O O . ARG A 1 520 ? 8.427 2.681 21.652 1.00 43.44 520 ARG A O 1
ATOM 4211 N N . TRP A 1 521 ? 6.179 2.512 21.981 1.00 43.75 521 TRP A N 1
ATOM 4212 C CA . TRP A 1 521 ? 5.977 3.923 22.242 1.00 43.75 521 TRP A CA 1
ATOM 4213 C C . TRP A 1 521 ? 6.924 4.163 23.401 1.00 43.75 521 TRP A C 1
ATOM 4215 O O . TRP A 1 521 ? 6.703 3.620 24.486 1.00 43.75 521 TRP A O 1
ATOM 4225 N N . LYS A 1 522 ? 8.066 4.822 23.151 1.00 39.88 522 LYS A N 1
ATOM 4226 C CA . LYS A 1 522 ? 8.904 5.304 24.235 1.00 39.88 522 LYS A CA 1
ATOM 4227 C C . LYS A 1 522 ? 7.897 6.148 24.963 1.00 39.88 522 LYS A C 1
ATOM 4229 O O . LYS A 1 522 ? 7.448 7.124 24.358 1.00 39.88 522 LYS A O 1
ATOM 4234 N N . ARG A 1 523 ? 7.429 5.665 26.126 1.00 40.84 523 ARG A N 1
ATOM 4235 C CA . ARG A 1 523 ? 6.466 6.362 26.966 1.00 40.84 523 ARG A CA 1
ATOM 4236 C C . ARG A 1 523 ? 7.079 7.733 27.091 1.00 40.84 523 ARG A C 1
ATOM 4238 O O . ARG A 1 523 ? 8.031 7.934 27.832 1.00 40.84 523 ARG A O 1
ATOM 4245 N N . THR A 1 524 ? 6.601 8.653 26.269 1.00 35.56 524 THR A N 1
ATOM 4246 C CA . THR A 1 524 ? 6.823 10.049 26.511 1.00 35.56 524 THR A CA 1
ATOM 4247 C C . THR A 1 524 ? 5.769 10.225 27.571 1.00 35.56 524 THR A C 1
ATOM 4249 O O . THR A 1 524 ? 4.609 10.484 27.269 1.00 35.56 524 THR A O 1
ATOM 4252 N N . THR A 1 525 ? 6.126 9.872 28.808 1.00 36.88 525 THR A N 1
ATOM 4253 C CA . THR A 1 525 ? 5.519 10.488 29.968 1.00 36.88 525 THR A CA 1
ATOM 4254 C C . THR A 1 525 ? 5.726 11.957 29.682 1.00 36.88 525 THR A C 1
ATOM 4256 O O . THR A 1 525 ? 6.815 12.489 29.888 1.00 36.88 525 THR A O 1
ATOM 4259 N N . VAL A 1 526 ? 4.743 12.567 29.019 1.00 37.69 526 VAL A N 1
ATOM 4260 C CA . VAL A 1 526 ? 4.632 14.009 28.974 1.00 37.69 526 VAL A CA 1
ATOM 4261 C C . VAL A 1 526 ? 4.678 14.352 30.453 1.00 37.69 526 VAL A C 1
ATOM 4263 O O . VAL A 1 526 ? 3.819 13.845 31.181 1.00 37.69 526 VAL A O 1
ATOM 4266 N N . PRO A 1 527 ? 5.725 15.046 30.936 1.00 36.03 527 PRO A N 1
ATOM 4267 C CA . PRO A 1 527 ? 5.755 15.455 32.323 1.00 36.03 527 PRO A CA 1
ATOM 4268 C C . PRO A 1 527 ? 4.419 16.133 32.556 1.00 36.03 527 PRO A C 1
ATOM 4270 O O . PRO A 1 527 ? 4.033 16.994 31.758 1.00 36.03 527 PRO A O 1
ATOM 4273 N N . TYR A 1 528 ? 3.682 15.655 33.551 1.00 42.69 528 TYR A N 1
ATOM 4274 C CA . TYR A 1 528 ? 2.443 16.273 33.971 1.00 42.69 528 TYR A CA 1
ATOM 4275 C C . TYR A 1 528 ? 2.792 17.730 34.279 1.00 42.69 528 TYR A C 1
ATOM 4277 O O . TYR A 1 528 ? 3.392 18.035 35.307 1.00 42.69 528 TYR A O 1
ATOM 4285 N N . LYS A 1 529 ? 2.548 18.629 33.319 1.00 36.62 529 LYS A N 1
ATOM 4286 C CA . LYS A 1 529 ? 2.670 20.058 33.554 1.00 36.62 529 LYS A CA 1
ATOM 4287 C C . LYS A 1 529 ? 1.496 20.360 34.461 1.00 36.62 529 LYS A C 1
ATOM 4289 O O . LYS A 1 529 ? 0.379 20.482 33.963 1.00 36.62 529 LYS A O 1
ATOM 4294 N N . LEU A 1 530 ? 1.758 20.441 35.770 1.00 42.19 530 LEU A N 1
ATOM 4295 C CA . LEU A 1 530 ? 0.885 21.178 36.672 1.00 42.19 530 LEU A CA 1
ATOM 4296 C C . LEU A 1 530 ? 0.545 22.473 35.941 1.00 42.19 530 LEU A C 1
ATOM 4298 O O . LEU A 1 530 ? 1.448 23.221 35.552 1.00 42.19 530 LEU A O 1
ATOM 4302 N N . GLY A 1 531 ? -0.741 22.674 35.660 1.00 40.09 531 GLY A N 1
ATOM 4303 C CA . GLY A 1 531 ? -1.209 23.942 35.142 1.00 40.09 531 GLY A CA 1
ATOM 4304 C C . GLY A 1 531 ? -0.730 25.007 36.112 1.00 40.09 531 GLY A C 1
ATOM 4305 O O . GLY A 1 531 ? -1.169 25.025 37.258 1.00 40.09 531 GLY A O 1
ATOM 4306 N N . ALA A 1 532 ? 0.220 25.835 35.674 1.00 41.06 532 ALA A N 1
ATOM 4307 C CA . ALA A 1 532 ? 0.551 27.050 36.386 1.00 41.06 532 ALA A CA 1
ATOM 4308 C C . ALA A 1 532 ? -0.761 27.815 36.548 1.00 41.06 532 ALA A C 1
ATOM 4310 O O . ALA A 1 532 ? -1.484 28.048 35.574 1.00 41.06 532 ALA A O 1
ATOM 4311 N N . ASP A 1 533 ? -1.086 28.082 37.802 1.00 45.41 533 ASP A N 1
ATOM 4312 C CA . ASP A 1 533 ? -2.351 28.625 38.240 1.00 45.41 533 ASP A CA 1
ATOM 4313 C C . ASP A 1 533 ? -2.630 29.948 37.509 1.00 45.41 533 ASP A C 1
ATOM 4315 O O . ASP A 1 533 ? -1.993 30.973 37.739 1.00 45.41 533 ASP A O 1
ATOM 4319 N N . ASN A 1 534 ? -3.568 29.931 36.558 1.00 44.16 534 ASN A N 1
ATOM 4320 C CA . ASN A 1 534 ? -3.969 31.130 35.817 1.00 44.16 534 ASN A CA 1
ATOM 4321 C C . ASN A 1 534 ? -4.802 32.096 36.687 1.00 44.16 534 ASN A C 1
ATOM 4323 O O . ASN A 1 534 ? -5.231 33.140 36.187 1.00 44.16 534 ASN A O 1
ATOM 4327 N N . ARG A 1 535 ? -5.043 31.780 37.971 1.00 48.50 535 ARG A N 1
ATOM 4328 C CA . ARG A 1 535 ? -5.718 32.687 38.912 1.00 48.50 535 ARG A CA 1
ATOM 4329 C C . ARG A 1 535 ? -4.801 33.797 39.421 1.00 48.50 535 ARG A C 1
ATOM 4331 O O . ARG A 1 535 ? -5.214 34.952 39.390 1.00 48.50 535 ARG A O 1
ATOM 4338 N N . THR A 1 536 ? -3.532 33.519 39.723 1.00 49.09 536 THR A N 1
ATOM 4339 C CA . THR A 1 536 ? -2.608 34.540 40.259 1.00 49.09 536 THR A CA 1
ATOM 4340 C C . THR A 1 536 ? -2.329 35.671 39.265 1.00 49.09 536 THR A C 1
ATOM 4342 O O . THR A 1 536 ? -2.173 36.819 39.663 1.00 49.09 536 THR A O 1
ATOM 4345 N N . ARG A 1 537 ? -2.376 35.408 37.950 1.00 46.06 537 ARG A N 1
ATOM 4346 C CA . ARG A 1 537 ? -2.170 36.451 36.925 1.00 46.06 537 ARG A CA 1
ATOM 4347 C C . ARG A 1 537 ? -3.365 37.396 36.738 1.00 46.06 537 ARG A C 1
ATOM 4349 O O . ARG A 1 537 ? -3.171 38.514 36.268 1.00 46.06 537 ARG A O 1
ATOM 4356 N N . ARG A 1 538 ? -4.589 36.976 37.092 1.00 48.78 538 ARG A N 1
ATOM 4357 C CA . ARG A 1 538 ? -5.777 37.853 37.060 1.00 48.78 538 ARG A CA 1
ATOM 4358 C C . ARG A 1 538 ? -5.890 38.731 38.301 1.00 48.78 538 ARG A C 1
ATOM 4360 O O . ARG A 1 538 ? -6.394 39.844 38.180 1.00 48.78 538 ARG A O 1
ATOM 4367 N N . ASP A 1 539 ? -5.383 38.266 39.437 1.00 50.78 539 ASP A N 1
ATOM 4368 C CA . ASP A 1 539 ? -5.395 39.045 40.675 1.00 50.78 539 ASP A CA 1
ATOM 4369 C C . ASP A 1 539 ? -4.227 40.049 40.728 1.00 50.78 539 ASP A C 1
ATOM 4371 O O . ASP A 1 539 ? -4.445 41.195 41.119 1.00 50.78 539 ASP A O 1
ATOM 4375 N N . GLN A 1 540 ? -3.052 39.712 40.171 1.00 52.75 540 GLN A N 1
ATOM 4376 C CA . GLN A 1 540 ? -1.945 40.671 39.997 1.00 52.75 540 GLN A CA 1
ATOM 4377 C C . GLN A 1 540 ? -2.321 41.824 39.041 1.00 52.75 540 GLN A C 1
ATOM 4379 O O . GLN A 1 540 ? -2.094 42.991 39.342 1.00 52.75 540 GLN A O 1
ATOM 4384 N N . ALA A 1 541 ? -3.000 41.519 37.925 1.00 52.00 541 ALA A N 1
ATOM 4385 C CA . ALA A 1 541 ? -3.463 42.532 36.968 1.00 52.00 541 ALA A CA 1
ATOM 4386 C C . ALA A 1 541 ? -4.608 43.416 37.508 1.00 52.00 541 ALA A C 1
ATOM 4388 O O . ALA A 1 541 ? -4.858 44.497 36.975 1.00 52.00 541 ALA A O 1
ATOM 4389 N N . ARG A 1 542 ? -5.313 42.977 38.562 1.00 50.94 542 ARG A N 1
ATOM 4390 C CA . ARG A 1 542 ? -6.315 43.792 39.269 1.00 50.94 542 ARG A CA 1
ATOM 4391 C C . ARG A 1 542 ? -5.699 44.669 40.361 1.00 50.94 542 ARG A C 1
ATOM 4393 O O . ARG A 1 542 ? -6.227 45.752 40.597 1.00 50.94 542 ARG A O 1
ATOM 4400 N N . GLN A 1 543 ? -4.595 44.249 40.981 1.00 53.12 543 GLN A N 1
ATOM 4401 C CA . GLN A 1 543 ? -3.870 45.063 41.964 1.00 53.12 543 GLN A CA 1
ATOM 4402 C C . GLN A 1 543 ? -3.059 46.193 41.310 1.00 53.12 543 GLN A C 1
ATOM 4404 O O . GLN A 1 543 ? -3.131 47.327 41.782 1.00 53.12 543 GLN A O 1
ATOM 4409 N N . ASP A 1 544 ? -2.410 45.949 40.168 1.00 50.00 544 ASP A N 1
ATOM 4410 C CA . ASP A 1 544 ? -1.615 46.986 39.485 1.00 50.00 544 ASP A CA 1
ATOM 4411 C C . ASP A 1 544 ? -2.474 48.121 38.893 1.00 50.00 544 ASP A C 1
ATOM 4413 O O . ASP A 1 544 ? -2.008 49.252 38.749 1.00 50.00 544 ASP A O 1
ATOM 4417 N N . HIS A 1 545 ? -3.761 47.866 38.625 1.00 49.00 545 HIS A N 1
ATOM 4418 C CA . HIS A 1 545 ? -4.687 48.888 38.129 1.00 49.00 545 HIS A CA 1
ATOM 4419 C C . HIS A 1 545 ? -5.272 49.800 39.221 1.00 49.00 545 HIS A C 1
ATOM 4421 O O . HIS A 1 545 ? -5.795 50.867 38.897 1.00 49.00 545 HIS A O 1
ATOM 4427 N N . PHE A 1 546 ? -5.172 49.422 40.501 1.00 44.62 546 PHE A N 1
ATOM 4428 C CA . PHE A 1 546 ? -5.636 50.250 41.622 1.00 44.62 546 PHE A CA 1
ATOM 4429 C C . PHE A 1 546 ? -4.549 51.187 42.175 1.00 44.62 546 PHE A C 1
ATOM 4431 O O . PHE A 1 546 ? -4.884 52.223 42.746 1.00 44.62 546 PHE A O 1
ATOM 4438 N N . SER A 1 547 ? -3.262 50.897 41.949 1.00 45.41 547 SER A N 1
ATOM 4439 C CA . SER A 1 547 ? -2.150 51.729 42.445 1.00 45.41 547 SER A CA 1
ATOM 4440 C C . SER A 1 547 ? -1.790 52.938 41.569 1.00 45.41 547 SER A C 1
ATOM 4442 O O . SER A 1 547 ? -1.021 53.783 42.011 1.00 45.41 547 SER A O 1
ATOM 4444 N N . THR A 1 548 ? -2.352 53.090 40.363 1.00 47.06 548 THR A N 1
ATOM 4445 C CA . THR A 1 548 ? -2.010 54.200 39.440 1.00 47.06 548 THR A CA 1
ATOM 4446 C C . THR A 1 548 ? -3.014 55.361 39.415 1.00 47.06 548 THR A C 1
ATOM 4448 O O . THR A 1 548 ? -2.952 56.215 38.532 1.00 47.06 548 THR A O 1
ATOM 4451 N N . ARG A 1 549 ? -3.944 55.439 40.377 1.00 43.16 549 ARG A N 1
ATOM 4452 C CA . ARG A 1 549 ? -4.967 56.503 40.439 1.00 43.16 549 ARG A CA 1
ATOM 4453 C C . ARG A 1 549 ? -5.020 57.240 41.780 1.00 43.16 549 ARG A C 1
ATOM 4455 O O . ARG A 1 549 ? -6.094 57.521 42.290 1.00 43.16 549 ARG A O 1
ATOM 4462 N N . VAL A 1 550 ? -3.867 57.607 42.335 1.00 49.59 550 VAL A N 1
ATOM 4463 C CA . VAL A 1 550 ? -3.786 58.669 43.351 1.00 49.59 550 VAL A CA 1
ATOM 4464 C C . VAL A 1 550 ? -2.519 59.484 43.104 1.00 49.59 550 VAL A C 1
ATOM 4466 O O . VAL A 1 550 ? -1.419 59.001 43.340 1.00 49.59 550 VAL A O 1
ATOM 4469 N N . GLY A 1 551 ? -2.681 60.722 42.634 1.00 41.19 551 GLY A N 1
ATOM 4470 C CA . GLY A 1 551 ? -1.609 61.720 42.639 1.00 41.19 551 GLY A CA 1
ATOM 4471 C C . GLY A 1 551 ? -1.527 62.560 41.371 1.00 41.19 551 GLY A C 1
ATOM 4472 O O . GLY A 1 551 ? -0.717 62.261 40.505 1.00 41.19 551 GLY A O 1
ATOM 4473 N N . THR A 1 552 ? -2.360 63.604 41.276 1.00 39.28 552 THR A N 1
ATOM 4474 C CA . THR A 1 552 ? -2.006 64.948 40.755 1.00 39.28 552 THR A CA 1
ATOM 4475 C C . THR A 1 552 ? -3.236 65.865 40.770 1.00 39.28 552 THR A C 1
ATOM 4477 O O . THR A 1 552 ? -3.920 66.069 39.775 1.00 39.28 552 THR A O 1
ATOM 4480 N N . CYS A 1 553 ? -3.504 66.440 41.943 1.00 40.03 553 CYS A N 1
ATOM 4481 C CA . CYS A 1 553 ? -4.140 67.750 42.074 1.00 40.03 553 CYS A CA 1
ATOM 4482 C C . CYS A 1 553 ? -3.302 68.566 43.062 1.00 40.03 553 CYS A C 1
ATOM 4484 O O . CYS A 1 553 ? -3.562 68.538 44.264 1.00 40.03 553 CYS A O 1
ATOM 4486 N N . ARG A 1 554 ? -2.271 69.234 42.544 1.00 36.12 554 ARG A N 1
ATOM 4487 C CA . ARG A 1 554 ? -1.851 70.594 42.901 1.00 36.12 554 ARG A CA 1
ATOM 4488 C C . ARG A 1 554 ? -0.764 71.058 41.950 1.00 36.12 554 ARG A C 1
ATOM 4490 O O . ARG A 1 554 ? 0.140 70.239 41.682 1.00 36.12 554 ARG A O 1
#

Secondary structure (DSSP, 8-state):
-HHHHHHHHH--SPPPHHHHHHHHHHHTTSPP-HHHHHHHHHHHHHH--HHHHHHHHHHHHHHHHTS-S--TTHHHHHHTS-HHHHHHHHHHHHHHHHHHHHHS---HHHHHHHHHHHHHHHHHH-GGGGSTTSHHHHHHHHHHHTT--TTTTHHHHTTS-HHHHHHHHHHHTS-HHHHH-HHHHHHHHHHTSHHHHHHHHHHHHHHHHHHHHHHTTS-----STTHHHHHHHHHHHHHHHHHHHHHHHHHHHHHHHHHHHHHHHHHHT--HHHHHHHHHHTT-HHHHHHHHHHHHHTTPPPPHHHHHHHHHHHHHTT-HHHHHHHHHHS-S---GGG-THHHHHHHHSGGGG-HHHHHHHHHS--TTT---GGG-SS---PPPHHHHHHHHHHHHHHHH-TTS-HHHHHHHHHHHHHHHHTTTPPP-HHHHHHHHIIIIIHHHHTT----HHHHHHHHHHHHHHH-HHHHHHHHHHHHHHHHHTTT-SS---HHHHHHHHHHHHHHHHHHHTTT------------------TTHHHHHHHHTTTTTSS----

Nearest PDB structures (foldseek):
  4m57-assembly1_A  TM=2.216E-01  e=5.897E-03  Zea mays
  5f0k-assembly3_C  TM=2.926E-01  e=4.587E-01  Homo sapiens
  8f5p-assembly1_B  TM=1.802E-01  e=2.355E-01  Leishmania tarentolae
  9e8n-assembly1_U  TM=1.747E-01  e=1.547E+00  Homo sapiens

Mean predicted aligned error: 14.37 Å

Organism: Aureobasidium melanogenum (NCBI:txid46634)

pLDDT: mean 75.63, std 19.14, range [35.12, 98.25]

Foldseek 3Di:
DVVVVVCCVPPVDQPPLVVLVVQLVVLLVDDQDLVSLVSCLVSPVSNVDLLSLLVSLLVVLVVVLVVPDDDPRVLSNLVSDDPVCNLVSLLSNLLVNLVVCVVDPDDPLSSLSSSLVVLVVVCVNPVVCLQCPHPNLVRRLLSCLVPDACVSCLVSLLPDDLLRSLSSCCPRNPPVVCLPDVPVVLVVVCVPDPVNVVVVVVVVVVCCVVCVVVVVPDDDDDDDPPPVVVVVVVVVVVSCVVCVVVVVVSVVSVLVSLVSSLVSCVVSVDQCQVVLVSVLVVVRLVCSLVSLVSCLVVVNAHDPVSLLVNLVSCLVVLVLVSSLVSVVRRPDLDDCLSPLSSLLSCLQDLNVVDLCSNVVNLPRDNPVQDDPPVPPPDALSADPPSSLVSLLLSLQSLLPRPNDALVSSLVSLVVSVCVCVSSVHDDAPSSLLSNCSSQPVRCLVVLHQRDPVSLVVSLVVCCVHVHPVRSVVSVVLSVVSNVVSVPDPDPDDVVNVVSVVVSVVVSVVVVVVVVDPPPPPPPCPVPPPPPPDPVVVVVVVVVVVVVPPDDDDD

Radius of gyration: 37.15 Å; Cα contacts (8 Å, |Δi|>4): 413; chains: 1; bounding box: 96×88×97 Å

Sequence (554 aa):
MLHQSLVDAFAPKAPPEHLNTRLLKNALSLPPSPDVSKLIAAALPLSGRSKVMGRYLQKAIMTRTTRLGPSDELIPILNCIPSEKFDRVIFLATQKFVKVLSDHTVDRNECIKRLICWLDDLLLFRPSIFKPDSSCALLLYPFLASRFTIAELGPHLSFFPPADAAITVLQNWIKPSILENPRHQTLQAIQSQPRYATLHYNLHQRFTADTAPRIYSTPMDCDIPYLDLLIGPLLTEQLFQHAKPYLIRLNQRYVNVASQMAKVAIQIGEEPGDLFQVLKHYKSPVWTYYFFAKLTWNDVHIPYPVAVDLMRYFINIRRVQWALDVFKRSQGRQGLSGIPELLFALIDSRSIRRSEVMFDLLNLPDYSNSLPMNLRSVAKNPLSQERVQLVHHVAYAVAKSPRITSRMAFRRVCDCLNYLEDRGAPLSSLMSRALVYSGVTRPLREGLWLSTEKFQWILPYVRRLEGDEVADSLDEAAFTLRSENLESNGALMKPLEDMERKADQIDWEYRKQFGHVSHRWKRTTVPYKLGADNRTRRDQARQDHFSTRVGTCR

Solvent-accessible surface area (backbone atoms only — not comparable to full-atom values): 31985 Å² total; per-residue (Å²): 112,74,68,57,58,52,48,56,71,75,45,83,60,79,75,58,68,66,54,49,49,48,52,50,54,56,54,62,69,48,75,95,41,76,65,52,40,53,52,48,38,71,49,45,81,76,53,80,50,50,70,57,56,12,51,42,50,27,52,52,50,56,61,47,49,74,63,76,62,97,63,78,74,54,56,62,51,58,70,49,47,56,77,97,48,35,45,62,22,52,43,49,12,51,54,50,40,55,47,54,46,66,74,43,98,56,55,68,66,57,43,42,53,36,50,38,54,54,52,47,53,48,40,75,73,45,55,70,47,65,38,60,87,24,75,32,28,63,56,40,43,48,56,46,41,75,76,47,55,69,77,73,43,39,74,56,48,66,77,43,61,64,66,48,33,50,50,43,45,50,64,37,69,39,58,65,73,65,63,76,39,68,68,61,52,52,50,53,59,45,64,71,34,72,63,39,56,52,51,52,50,52,51,50,52,50,49,51,64,71,45,48,80,72,57,76,78,60,97,72,96,71,84,82,80,64,62,68,71,64,51,48,63,60,52,52,52,55,51,47,63,68,43,42,65,54,52,47,52,51,49,51,53,48,54,48,49,50,50,47,52,50,52,50,42,58,72,70,69,56,68,73,50,62,56,50,51,54,35,60,69,68,72,30,68,67,55,46,48,53,46,50,55,50,40,47,72,69,72,46,86,58,58,58,72,49,51,53,53,50,27,50,53,25,45,75,73,68,37,43,70,59,20,50,50,47,61,75,56,39,86,49,81,65,43,58,79,83,49,58,64,58,58,55,45,33,54,75,37,84,66,53,79,47,66,59,64,60,50,53,57,70,64,50,67,40,61,93,68,55,71,59,81,92,67,55,90,78,60,67,68,61,68,52,70,66,53,50,51,49,48,34,50,48,24,32,53,42,30,66,33,86,86,53,51,48,70,54,19,30,54,51,31,49,52,46,49,49,60,32,56,81,32,70,46,85,81,52,51,54,44,38,50,18,48,44,37,11,60,45,54,42,30,52,75,70,74,41,86,76,56,64,69,62,49,64,63,48,41,61,49,29,29,74,53,69,31,61,69,56,29,53,52,49,49,53,52,53,49,52,51,57,60,38,66,74,75,51,97,82,86,83,63,66,77,64,49,56,59,47,51,56,50,49,51,54,52,49,54,58,49,47,77,72,72,50,79,64,75,70,72,72,78,71,71,69,72,82,72,71,74,75,68,73,61,62,63,57,54,51,62,54,53,63,66,64,72,77,77,80,90,87,91,129